Protein AF-0000000074206397 (afdb_homodimer)

Nearest PDB structures (foldseek):
  7xp0-assembly1_A-2  TM=8.704E-01  e=9.031E-11  Pseudomonas aeruginosa PAO1
  7u5q-assembly2_B  TM=8.396E-01  e=9.499E-11  Brucella melitensis ATCC 23457
  4p9f-assembly1_A  TM=8.264E-01  e=4.120E-10  Escherichia coli UMEA 3718-1
  4p9f-assembly1_B  TM=8.301E-01  e=4.671E-09  Escherichia coli UMEA 3718-1
  3c7j-assembly1_B-2  TM=5.175E-01  e=6.319E-07  Pseudomonas syringae pv. tomato str. DC3000

Organism: NCBI:txid88382

Radius of gyration: 22.73 Å; Cα contacts (8 Å, |Δi|>4): 569; chains: 2; bounding box: 50×64×48 Å

pLDDT: mean 89.95, std 9.1, range [49.16, 98.88]

Structure (mmCIF, N/CA/C/O backbone):
data_AF-0000000074206397-model_v1
#
loop_
_entity.id
_entity.type
_entity.pdbx_description
1 polymer 'DNA-binding GntR family transcriptional regulator'
#
loop_
_atom_site.group_PDB
_atom_site.id
_atom_site.type_symbol
_atom_site.label_atom_id
_atom_site.label_alt_id
_atom_site.label_comp_id
_atom_site.label_asym_id
_atom_site.label_entity_id
_atom_site.label_seq_id
_atom_site.pdbx_PDB_ins_code
_atom_site.Cartn_x
_atom_site.Cartn_y
_atom_site.Cartn_z
_atom_site.occupancy
_atom_site.B_iso_or_equiv
_atom_site.auth_seq_id
_atom_site.auth_comp_id
_atom_site.auth_asym_id
_atom_site.auth_atom_id
_atom_site.pdbx_PDB_model_num
ATOM 1 N N . MET A 1 1 ? -29.078 20.203 -0.297 1 49.16 1 MET A N 1
ATOM 2 C CA . MET A 1 1 ? -28.688 18.875 0.182 1 49.16 1 MET A CA 1
ATOM 3 C C . MET A 1 1 ? -27.297 18.5 -0.333 1 49.16 1 MET A C 1
ATOM 5 O O . MET A 1 1 ? -26.984 18.734 -1.501 1 49.16 1 MET A O 1
ATOM 9 N N . VAL A 1 2 ? -26.5 18.312 0.652 1 61.88 2 VAL A N 1
ATOM 10 C CA . VAL A 1 2 ? -25.094 18.25 0.258 1 61.88 2 VAL A CA 1
ATOM 11 C C . VAL A 1 2 ? -24.844 16.969 -0.535 1 61.88 2 VAL A C 1
ATOM 13 O O . VAL A 1 2 ? -25.516 15.953 -0.317 1 61.88 2 VAL A O 1
ATOM 16 N N . ASP A 1 3 ? -24.234 16.938 -1.593 1 74.62 3 ASP A N 1
ATOM 17 C CA . ASP A 1 3 ? -23.844 15.82 -2.445 1 74.62 3 ASP A CA 1
ATOM 18 C C . ASP A 1 3 ? -23.047 14.781 -1.658 1 74.62 3 ASP A C 1
ATOM 20 O O . ASP A 1 3 ? -22.391 15.117 -0.669 1 74.62 3 ASP A O 1
ATOM 24 N N . ASP A 1 4 ? -23.359 13.477 -1.91 1 73.44 4 ASP A N 1
ATOM 25 C CA . ASP A 1 4 ? -22.766 12.336 -1.229 1 73.44 4 ASP A CA 1
ATOM 26 C C . ASP A 1 4 ? -21.25 12.508 -1.085 1 73.44 4 ASP A C 1
ATOM 28 O O . ASP A 1 4 ? -20.688 12.234 -0.022 1 73.44 4 ASP A O 1
ATOM 32 N N . ALA A 1 5 ? -20.688 13.008 -2.074 1 75.75 5 ALA A N 1
ATOM 33 C CA . ALA A 1 5 ? -19.234 13.219 -2.061 1 75.75 5 ALA A CA 1
ATOM 34 C C . ALA A 1 5 ? -18.859 14.32 -1.075 1 75.75 5 ALA A C 1
ATOM 36 O O . ALA A 1 5 ? -17.828 14.234 -0.409 1 75.75 5 ALA A O 1
ATOM 37 N N . GLN A 1 6 ? -19.719 15.25 -0.96 1 83 6 GLN A N 1
ATOM 38 C CA . GLN A 1 6 ? -19.453 16.359 -0.057 1 83 6 GLN A CA 1
ATOM 39 C C . GLN A 1 6 ? -19.531 15.922 1.401 1 83 6 GLN A C 1
ATOM 41 O O . GLN A 1 6 ? -18.703 16.312 2.225 1 83 6 GLN A O 1
ATOM 46 N N . VAL A 1 7 ? -20.531 15.125 1.669 1 88.69 7 VAL A N 1
ATOM 47 C CA . VAL A 1 7 ? -20.688 14.633 3.033 1 88.69 7 VAL A CA 1
ATOM 48 C C . VAL A 1 7 ? -19.469 13.828 3.443 1 88.69 7 VAL A C 1
ATOM 50 O O . VAL A 1 7 ? -18.938 14 4.543 1 88.69 7 VAL A O 1
ATOM 53 N N . ARG A 1 8 ? -19.031 12.945 2.58 1 87.56 8 ARG A N 1
ATOM 54 C CA . ARG A 1 8 ? -17.828 12.141 2.836 1 87.56 8 ARG A CA 1
ATOM 55 C C . ARG A 1 8 ? -16.625 13.031 3.105 1 87.56 8 ARG A C 1
ATOM 57 O O . ARG A 1 8 ? -15.914 12.844 4.098 1 87.56 8 ARG A O 1
ATOM 64 N N . ASP A 1 9 ? -16.469 14.023 2.277 1 85.94 9 ASP A N 1
ATOM 65 C CA . ASP A 1 9 ? -15.297 14.891 2.385 1 85.94 9 ASP A CA 1
ATOM 66 C C . ASP A 1 9 ? -15.344 15.719 3.67 1 85.94 9 ASP A C 1
ATOM 68 O O . ASP A 1 9 ? -14.32 15.891 4.34 1 85.94 9 ASP A O 1
ATOM 72 N N . GLU A 1 10 ? -16.453 16.188 3.979 1 87.31 10 GLU A N 1
ATOM 73 C CA . GLU A 1 10 ? -16.609 17 5.191 1 87.31 10 GLU A CA 1
ATOM 74 C C . GLU A 1 10 ? -16.391 16.141 6.441 1 87.31 10 GLU A C 1
ATOM 76 O O . GLU A 1 10 ? -15.727 16.562 7.387 1 87.31 10 GLU A O 1
ATOM 81 N N . LEU A 1 11 ? -17.016 15.047 6.441 1 89.25 11 LEU A N 1
ATOM 82 C CA . LEU A 1 11 ? -16.844 14.141 7.574 1 89.25 11 LEU A CA 1
ATOM 83 C C . LEU A 1 11 ? -15.391 13.703 7.715 1 89.25 11 LEU A C 1
ATOM 85 O O . LEU A 1 11 ? -14.844 13.688 8.82 1 89.25 11 LEU A O 1
ATOM 89 N N . ARG A 1 12 ? -14.789 13.391 6.668 1 85.19 12 ARG A N 1
ATOM 90 C CA . ARG A 1 12 ? -13.367 13.047 6.648 1 85.19 12 ARG A CA 1
ATOM 91 C C . ARG A 1 12 ? -12.531 14.172 7.246 1 85.19 12 ARG A C 1
ATOM 93 O O . ARG A 1 12 ? -11.688 13.93 8.109 1 85.19 12 ARG A O 1
ATOM 100 N N . ALA A 1 13 ? -12.781 15.344 6.734 1 78.75 13 ALA A N 1
ATOM 101 C CA . ALA A 1 13 ? -12.039 16.5 7.219 1 78.75 13 ALA A CA 1
ATOM 102 C C . ALA A 1 13 ? -12.227 16.688 8.719 1 78.75 13 ALA A C 1
ATOM 104 O O . ALA A 1 13 ? -11.273 16.984 9.438 1 78.75 13 ALA A O 1
ATOM 105 N N . ALA A 1 14 ? -13.422 16.531 9.164 1 82 14 ALA A N 1
ATOM 106 C CA . ALA A 1 14 ? -13.719 16.656 10.586 1 82 14 ALA A CA 1
ATOM 107 C C . ALA A 1 14 ? -12.969 15.617 11.406 1 82 14 ALA A C 1
ATOM 109 O O . ALA A 1 14 ? -12.445 15.922 12.484 1 82 14 ALA A O 1
ATOM 110 N N . ILE A 1 15 ? -12.914 14.445 10.969 1 81.25 15 ILE A N 1
ATOM 111 C CA . ILE A 1 15 ? -12.219 13.359 11.648 1 81.25 15 ILE A CA 1
ATOM 112 C C . ILE A 1 15 ? -10.719 13.656 11.688 1 81.25 15 ILE A C 1
ATOM 114 O O . ILE A 1 15 ? -10.086 13.531 12.734 1 81.25 15 ILE A O 1
ATOM 118 N N . LEU A 1 16 ? -10.195 14.133 10.562 1 74.31 16 LEU A N 1
ATOM 119 C CA . LEU A 1 16 ? -8.766 14.383 10.438 1 74.31 16 LEU A CA 1
ATOM 120 C C . LEU A 1 16 ? -8.352 15.578 11.289 1 74.31 16 LEU A C 1
ATOM 122 O O . LEU A 1 16 ? -7.219 15.641 11.781 1 74.31 16 LEU A O 1
ATOM 126 N N . ARG A 1 17 ? -9.273 16.469 11.453 1 71.25 17 ARG A N 1
ATOM 127 C CA . ARG A 1 17 ? -9 17.641 12.281 1 71.25 17 ARG A CA 1
ATOM 128 C C . ARG A 1 17 ? -9.086 17.297 13.766 1 71.25 17 ARG A C 1
ATOM 130 O O . ARG A 1 17 ? -8.703 18.094 14.617 1 71.25 17 ARG A O 1
ATOM 137 N N . GLY A 1 18 ? -9.672 16.109 14.125 1 74 18 GLY A N 1
ATOM 138 C CA . GLY A 1 18 ? -9.75 15.688 15.516 1 74 18 GLY A CA 1
ATOM 139 C C . GLY A 1 18 ? -11.062 16.062 16.172 1 74 18 GLY A C 1
ATOM 140 O O . GLY A 1 18 ? -11.141 16.141 17.406 1 74 18 GLY A O 1
ATOM 141 N N . ASP A 1 19 ? -12.031 16.344 15.375 1 79.69 19 ASP A N 1
ATOM 142 C CA . ASP A 1 19 ? -13.328 16.719 15.938 1 79.69 19 ASP A CA 1
ATOM 143 C C . ASP A 1 19 ? -13.984 15.531 16.641 1 79.69 19 ASP A C 1
ATOM 145 O O . ASP A 1 19 ? -14.93 15.711 17.406 1 79.69 19 ASP A O 1
ATOM 149 N N . PHE A 1 20 ? -13.523 14.352 16.422 1 84.75 20 PHE A N 1
ATOM 150 C CA . PHE A 1 20 ? -14.031 13.133 17.047 1 84.75 20 PHE A CA 1
ATOM 151 C C . PHE A 1 20 ? -12.938 12.438 17.844 1 84.75 20 PHE A C 1
ATOM 153 O O . PHE A 1 20 ? -11.789 12.375 17.406 1 84.75 20 PHE A O 1
ATOM 160 N N . ALA A 1 21 ? -13.32 11.977 18.969 1 81.31 21 ALA A N 1
ATOM 161 C CA . ALA A 1 21 ? -12.352 11.273 19.812 1 81.31 21 ALA A CA 1
ATOM 162 C C . ALA A 1 21 ? -12.109 9.859 19.312 1 81.31 21 ALA A C 1
ATOM 164 O O . ALA A 1 21 ? -12.953 9.281 18.625 1 81.31 21 ALA A O 1
ATOM 165 N N . PRO A 1 22 ? -10.898 9.344 19.641 1 77.81 22 PRO A N 1
ATOM 166 C CA . PRO A 1 22 ? -10.688 7.934 19.312 1 77.81 22 PRO A CA 1
ATOM 167 C C . PRO A 1 22 ? -11.773 7.027 19.891 1 77.81 22 PRO A C 1
ATOM 169 O O . PRO A 1 22 ? -12.219 7.234 21.016 1 77.81 22 PRO A O 1
ATOM 172 N N . ARG A 1 23 ? -12.281 6.215 19.109 1 85.56 23 ARG A N 1
ATOM 173 C CA . ARG A 1 23 ? -13.273 5.207 19.484 1 85.56 23 ARG A CA 1
ATOM 174 C C . ARG A 1 23 ? -14.641 5.836 19.688 1 85.56 23 ARG A C 1
ATOM 176 O O . ARG A 1 23 ? -15.586 5.164 20.109 1 85.56 23 ARG A O 1
ATOM 183 N N . GLN A 1 24 ? -14.727 7.059 19.312 1 88.75 24 GLN A N 1
ATOM 184 C CA . GLN A 1 24 ? -16.016 7.719 19.453 1 88.75 24 GLN A CA 1
ATOM 185 C C . GLN A 1 24 ? -17.062 7.094 18.531 1 88.75 24 GLN A C 1
ATOM 187 O O . GLN A 1 24 ? -16.797 6.867 17.359 1 88.75 24 GLN A O 1
ATOM 192 N N . ARG A 1 25 ? -18.266 6.863 19.078 1 92.25 25 ARG A N 1
ATOM 193 C CA . ARG A 1 25 ? -19.375 6.348 18.281 1 92.25 25 ARG A CA 1
ATOM 194 C C . ARG A 1 25 ? -19.891 7.41 17.312 1 92.25 25 ARG A C 1
ATOM 196 O O . ARG A 1 25 ? -20.031 8.578 17.688 1 92.25 25 ARG A O 1
ATOM 203 N N . LEU A 1 26 ? -20.047 6.977 16.109 1 94.25 26 LEU A N 1
ATOM 204 C CA . LEU A 1 26 ? -20.641 7.836 15.086 1 94.25 26 LEU A CA 1
ATOM 205 C C . LEU A 1 26 ? -22.094 7.477 14.844 1 94.25 26 LEU A C 1
ATOM 207 O O . LEU A 1 26 ? -22.406 6.57 14.07 1 94.25 26 LEU A O 1
ATOM 211 N N . VAL A 1 27 ? -22.953 8.219 15.43 1 93.31 27 VAL A N 1
ATOM 212 C CA . VAL A 1 27 ? -24.391 7.969 15.336 1 93.31 27 VAL A CA 1
ATOM 213 C C . VAL A 1 27 ? -24.938 8.594 14.055 1 93.31 27 VAL A C 1
ATOM 215 O O . VAL A 1 27 ? -24.844 9.805 13.859 1 93.31 27 VAL A O 1
ATOM 218 N N . GLU A 1 28 ? -25.5 7.734 13.25 1 92.75 28 GLU A N 1
ATOM 219 C CA . GLU A 1 28 ? -25.969 8.172 11.938 1 92.75 28 GLU A CA 1
ATOM 220 C C . GLU A 1 28 ? -26.922 9.359 12.055 1 92.75 28 GLU A C 1
ATOM 222 O O . GLU A 1 28 ? -26.797 10.336 11.305 1 92.75 28 GLU A O 1
ATOM 227 N N . ALA A 1 29 ? -27.859 9.289 13 1 93.12 29 ALA A N 1
ATOM 228 C CA . ALA A 1 29 ? -28.844 10.352 13.188 1 93.12 29 ALA A CA 1
ATOM 229 C C . ALA A 1 29 ? -28.156 11.672 13.531 1 93.12 29 ALA A C 1
ATOM 231 O O . ALA A 1 29 ? -28.531 12.727 13.016 1 93.12 29 ALA A O 1
ATOM 232 N N . ASP A 1 30 ? -27.219 11.641 14.344 1 94 30 ASP A N 1
ATOM 233 C CA . ASP A 1 30 ? -26.484 12.836 14.742 1 94 30 ASP A CA 1
ATOM 234 C C . ASP A 1 30 ? -25.719 13.43 13.562 1 94 30 ASP A C 1
ATOM 236 O O . ASP A 1 30 ? -25.688 14.648 13.391 1 94 30 ASP A O 1
ATOM 240 N N . LEU A 1 31 ? -25.109 12.602 12.797 1 94.31 31 LEU A N 1
ATOM 241 C CA . LEU A 1 31 ? -24.328 13.039 11.648 1 94.31 31 LEU A CA 1
ATOM 242 C C . LEU A 1 31 ? -25.219 13.68 10.594 1 94.31 31 LEU A C 1
ATOM 244 O O . LEU A 1 31 ? -24.844 14.664 9.961 1 94.31 31 LEU A O 1
ATOM 248 N N . CYS A 1 32 ? -26.359 13.094 10.438 1 93.69 32 CYS A N 1
ATOM 249 C CA . CYS A 1 32 ? -27.328 13.672 9.508 1 93.69 32 CYS A CA 1
ATOM 250 C C . CYS A 1 32 ? -27.672 15.102 9.906 1 93.69 32 CYS A C 1
ATOM 252 O O . CYS A 1 32 ? -27.719 15.992 9.062 1 93.69 32 CYS A O 1
ATOM 254 N N . GLU A 1 33 ? -27.875 15.258 11.141 1 93.69 33 GLU A N 1
ATOM 255 C CA . GLU A 1 33 ? -28.219 16.578 11.664 1 93.69 33 GLU A CA 1
ATOM 256 C C . GLU A 1 33 ? -27.031 17.531 11.531 1 93.69 33 GLU A C 1
ATOM 258 O O . GLU A 1 33 ? -27.188 18.672 11.078 1 93.69 33 GLU A O 1
ATOM 263 N N . GLN A 1 34 ? -25.922 17.094 11.883 1 91.44 34 GLN A N 1
ATOM 264 C CA . GLN A 1 34 ? -24.719 17.922 11.922 1 91.44 34 GLN A CA 1
ATOM 265 C C . GLN A 1 34 ? -24.328 18.391 10.516 1 91.44 34 GLN A C 1
ATOM 267 O O . GLN A 1 34 ? -23.891 19.516 10.336 1 91.44 34 GLN A O 1
ATOM 272 N N . PHE A 1 35 ? -24.516 17.547 9.562 1 90.44 35 PHE A N 1
ATOM 273 C CA . PHE A 1 35 ? -24 17.859 8.234 1 90.44 35 PHE A CA 1
ATOM 274 C C . PHE A 1 35 ? -25.141 18.172 7.273 1 90.44 35 PHE A C 1
ATOM 276 O O . PHE A 1 35 ? -24.906 18.453 6.094 1 90.44 35 PHE A O 1
ATOM 283 N N . GLY A 1 36 ? -26.312 18.109 7.793 1 91.19 36 GLY A N 1
ATOM 284 C CA . GLY A 1 36 ? -27.469 18.359 6.941 1 91.19 36 GLY A CA 1
ATOM 285 C C . GLY A 1 36 ? -27.578 17.375 5.785 1 91.19 36 GLY A C 1
ATOM 286 O O . GLY A 1 36 ? -27.797 17.781 4.645 1 91.19 36 GLY A O 1
ATOM 287 N N . A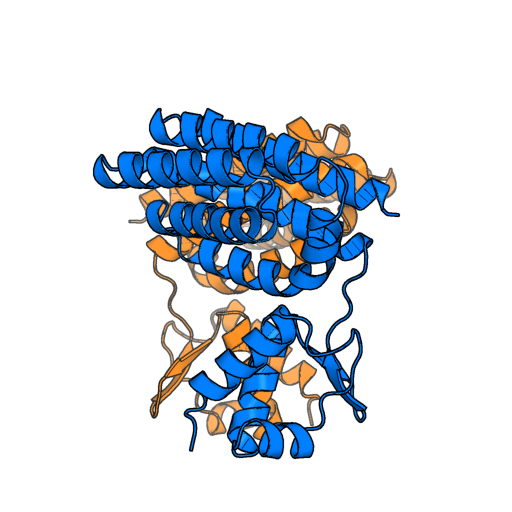LA A 1 37 ? -27.359 16.156 6.094 1 91.69 37 ALA A N 1
ATOM 288 C CA . ALA A 1 37 ? -27.281 15.133 5.055 1 91.69 37 ALA A CA 1
ATOM 289 C C . ALA A 1 37 ? -28.328 14.047 5.285 1 91.69 37 ALA A C 1
ATOM 291 O O . ALA A 1 37 ? -28.812 13.867 6.402 1 91.69 37 ALA A O 1
ATOM 292 N N . ARG A 1 38 ? -28.672 13.398 4.188 1 90.5 38 ARG A N 1
ATOM 293 C CA . ARG A 1 38 ? -29.594 12.281 4.266 1 90.5 38 ARG A CA 1
ATOM 294 C C . ARG A 1 38 ? -28.875 11.016 4.734 1 90.5 38 ARG A C 1
ATOM 296 O O . ARG A 1 38 ? -27.656 10.906 4.625 1 90.5 38 ARG A O 1
ATOM 303 N N . ARG A 1 39 ? -29.703 10.117 5.309 1 88.12 39 ARG A N 1
ATOM 304 C CA . ARG A 1 39 ? -29.172 8.898 5.906 1 88.12 39 ARG A CA 1
ATOM 305 C C . ARG A 1 39 ? -28.375 8.094 4.891 1 88.12 39 ARG A C 1
ATOM 307 O O . ARG A 1 39 ? -27.328 7.531 5.227 1 88.12 39 ARG A O 1
ATOM 314 N N . PHE A 1 40 ? -28.875 8.031 3.77 1 84.94 40 PHE A N 1
ATOM 315 C CA . PHE A 1 40 ? -28.188 7.234 2.768 1 84.94 40 PHE A CA 1
ATOM 316 C C . PHE A 1 40 ? -26.828 7.844 2.441 1 84.94 40 PHE A C 1
ATOM 318 O O . PHE A 1 40 ? -25.844 7.121 2.242 1 84.94 40 PHE A O 1
ATOM 325 N N . ALA A 1 41 ? -26.703 9.133 2.391 1 88.56 41 ALA A N 1
ATOM 326 C CA . ALA A 1 41 ? -25.438 9.82 2.143 1 88.56 41 ALA A CA 1
ATOM 327 C C . ALA A 1 41 ? -24.453 9.594 3.291 1 88.56 41 ALA A C 1
ATOM 329 O O . ALA A 1 41 ? -23.266 9.359 3.064 1 88.56 41 ALA A O 1
ATOM 330 N N . VAL A 1 42 ? -24.953 9.656 4.465 1 92.06 42 VAL A N 1
ATOM 331 C CA . VAL A 1 42 ? -24.125 9.461 5.652 1 92.06 42 VAL A CA 1
ATOM 332 C C . VAL A 1 42 ? -23.625 8.016 5.688 1 92.06 42 VAL A C 1
ATOM 334 O O . VAL A 1 42 ? -22.438 7.777 5.957 1 92.06 42 VAL A O 1
ATOM 337 N N . ARG A 1 43 ? -24.438 7.113 5.406 1 85.06 43 ARG A N 1
ATOM 338 C CA . ARG A 1 43 ? -24.047 5.707 5.395 1 85.06 43 ARG A CA 1
ATOM 339 C C . ARG A 1 43 ? -23 5.434 4.324 1 85.06 43 ARG A C 1
ATOM 341 O O . ARG A 1 43 ? -22.047 4.68 4.555 1 85.06 43 ARG A O 1
ATOM 348 N N . ALA A 1 44 ? -23.219 6.055 3.25 1 84.12 44 ALA A N 1
ATOM 349 C CA . ALA A 1 44 ? -22.219 5.914 2.182 1 84.12 44 ALA A CA 1
ATOM 350 C C . ALA A 1 44 ? -20.875 6.496 2.6 1 84.12 44 ALA A C 1
ATOM 352 O O . ALA A 1 44 ? -19.828 5.895 2.348 1 84.12 44 ALA A O 1
ATOM 353 N N . ALA A 1 45 ? -20.969 7.609 3.174 1 87.81 45 ALA A N 1
ATOM 354 C CA . ALA A 1 45 ? -19.75 8.258 3.658 1 87.81 45 ALA A CA 1
ATOM 355 C C . ALA A 1 45 ? -19.047 7.391 4.691 1 87.81 45 ALA A C 1
ATOM 357 O O . ALA A 1 45 ? -17.828 7.219 4.629 1 87.81 45 ALA A O 1
ATOM 358 N N . LEU A 1 46 ? -19.828 6.891 5.559 1 88.19 46 LEU A N 1
ATOM 359 C CA . LEU A 1 46 ? -19.25 6.055 6.605 1 88.19 46 LEU A CA 1
ATOM 360 C C . LEU A 1 46 ? -18.641 4.793 6.016 1 88.19 46 LEU A C 1
ATOM 362 O O . LEU A 1 46 ? -17.578 4.344 6.461 1 88.19 46 LEU A O 1
ATOM 366 N N . GLN A 1 47 ? -19.234 4.258 5.055 1 81.5 47 GLN A N 1
ATOM 367 C CA . GLN A 1 47 ? -18.688 3.078 4.387 1 81.5 47 GLN A CA 1
ATOM 368 C C . GLN A 1 47 ? -17.359 3.391 3.717 1 81.5 47 GLN A C 1
ATOM 370 O O . GLN A 1 47 ? -16.422 2.594 3.785 1 81.5 47 GLN A O 1
ATOM 375 N N . ASP A 1 48 ? -17.312 4.512 3.08 1 79.5 48 ASP A N 1
ATOM 376 C CA . ASP A 1 48 ? -16.078 4.938 2.445 1 79.5 48 ASP A CA 1
ATOM 377 C C . ASP A 1 48 ? -14.969 5.129 3.48 1 79.5 48 ASP A C 1
ATOM 379 O O . ASP A 1 48 ? -13.82 4.758 3.242 1 79.5 48 ASP A O 1
ATOM 383 N N . LEU A 1 49 ? -15.328 5.688 4.555 1 82.69 49 LEU A N 1
ATOM 384 C CA . LEU A 1 49 ? -14.352 5.996 5.594 1 82.69 49 LEU A CA 1
ATOM 385 C C . LEU A 1 49 ? -13.875 4.723 6.285 1 82.69 49 LEU A C 1
ATOM 387 O O . LEU A 1 49 ? -12.766 4.684 6.828 1 82.69 49 LEU A O 1
ATOM 391 N N . VAL A 1 50 ? -14.703 3.68 6.289 1 80.44 50 VAL A N 1
ATOM 392 C CA . VAL A 1 50 ? -14.266 2.361 6.746 1 80.44 50 VAL A CA 1
ATOM 393 C C . VAL A 1 50 ? -13.188 1.821 5.809 1 80.44 50 VAL A C 1
ATOM 395 O O . VAL A 1 50 ? -12.148 1.33 6.266 1 80.44 50 VAL A O 1
ATOM 398 N N . ALA A 1 51 ? -13.438 2.008 4.586 1 71.88 51 ALA A N 1
ATOM 399 C CA . ALA A 1 51 ? -12.477 1.556 3.586 1 71.88 51 ALA A CA 1
ATOM 400 C C . ALA A 1 51 ? -11.156 2.307 3.715 1 71.88 51 ALA A C 1
ATOM 402 O O . ALA A 1 51 ? -10.086 1.749 3.447 1 71.88 51 ALA A O 1
ATOM 403 N N . GLU A 1 52 ? -11.258 3.52 4.16 1 72.75 52 GLU A N 1
ATOM 404 C CA . GLU A 1 52 ? -10.07 4.348 4.324 1 72.75 52 GLU A CA 1
ATOM 405 C C . GLU A 1 52 ? -9.383 4.078 5.66 1 72.75 52 GLU A C 1
ATOM 407 O O . GLU A 1 52 ? -8.305 4.609 5.934 1 72.75 52 GLU A O 1
ATOM 412 N N . GLY A 1 53 ? -10.07 3.299 6.539 1 77.25 53 GLY A N 1
ATOM 413 C CA . GLY A 1 53 ? -9.492 2.941 7.824 1 77.25 53 GLY A CA 1
ATOM 414 C C . GLY A 1 53 ? -9.703 3.996 8.891 1 77.25 53 GLY A C 1
ATOM 415 O O . GLY A 1 53 ? -9.094 3.939 9.961 1 77.25 53 GLY A O 1
ATOM 416 N N . LEU A 1 5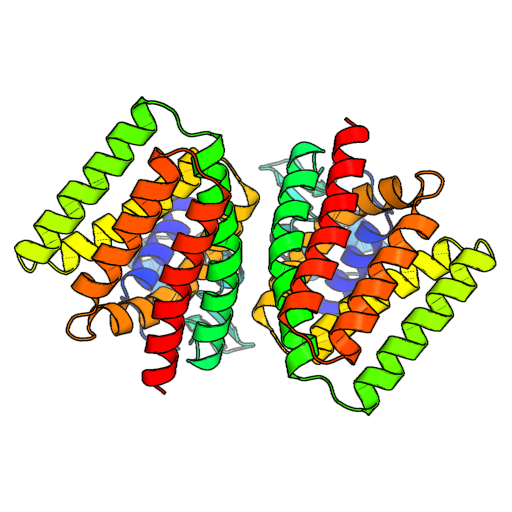4 ? -10.492 4.988 8.633 1 82 54 LEU A N 1
ATOM 417 C CA . LEU A 1 54 ? -10.734 6.059 9.594 1 82 54 LEU A CA 1
ATOM 418 C C . LEU A 1 54 ? -11.836 5.668 10.57 1 82 54 LEU A C 1
ATOM 420 O O . LEU A 1 54 ? -11.852 6.133 11.711 1 82 54 LEU A O 1
ATOM 424 N N . VAL A 1 55 ? -12.781 4.848 10.016 1 87.19 55 VAL A N 1
ATOM 425 C CA . VAL A 1 55 ? -13.953 4.41 10.773 1 87.19 55 VAL A CA 1
ATOM 426 C C . VAL A 1 55 ? -13.992 2.885 10.836 1 87.19 55 VAL A C 1
ATOM 428 O O . VAL A 1 55 ? -13.5 2.209 9.922 1 87.19 55 VAL A O 1
ATOM 431 N N . GLU A 1 56 ? -14.344 2.322 11.883 1 88.69 56 GLU A N 1
ATOM 432 C CA . GLU A 1 56 ? -14.586 0.887 11.992 1 88.69 56 GLU A CA 1
ATOM 433 C C . GLU A 1 56 ? -16.047 0.595 12.352 1 88.69 56 GLU A C 1
ATOM 435 O O . GLU A 1 56 ? -16.672 1.37 13.062 1 88.69 56 GLU A O 1
ATOM 440 N N . ARG A 1 57 ? -16.562 -0.446 11.688 1 86.06 57 ARG A N 1
ATOM 441 C CA . ARG A 1 57 ? -17.922 -0.871 11.984 1 86.06 57 ARG A CA 1
ATOM 442 C C . ARG A 1 57 ? -17.938 -2.076 12.922 1 86.06 57 ARG A C 1
ATOM 444 O O . ARG A 1 57 ? -17.156 -3.018 12.734 1 86.06 57 ARG A O 1
ATOM 451 N N . GLN A 1 58 ? -18.625 -1.946 13.961 1 81.19 58 GLN A N 1
ATOM 452 C CA . GLN A 1 58 ? -18.812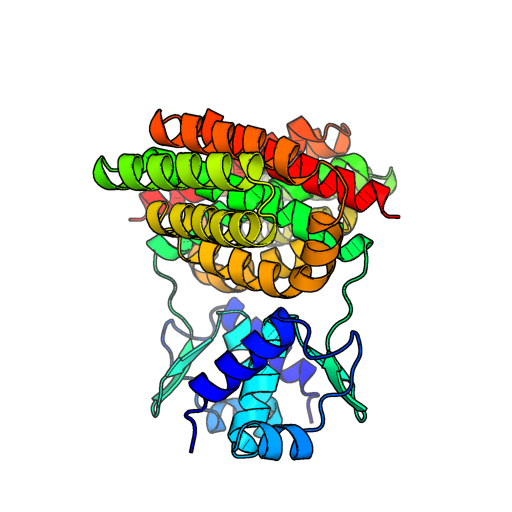 -3.068 14.875 1 81.19 58 GLN A CA 1
ATOM 453 C C . GLN A 1 58 ? -20.25 -3.604 14.797 1 81.19 58 GLN A C 1
ATOM 455 O O . GLN A 1 58 ? -21.203 -2.828 14.727 1 81.19 58 GLN A O 1
ATOM 460 N N . GLN A 1 59 ? -20.266 -4.914 14.727 1 78.38 59 GLN A N 1
ATOM 461 C CA . GLN A 1 59 ? -21.578 -5.559 14.672 1 78.38 59 GLN A CA 1
ATOM 462 C C . GLN A 1 59 ? -22.469 -5.117 15.836 1 78.38 59 GLN A C 1
ATOM 464 O O . GLN A 1 59 ? -22.031 -5.145 16.984 1 78.38 59 GLN A O 1
ATOM 469 N N . ASN A 1 60 ? -23.609 -4.582 15.508 1 76.94 60 ASN A N 1
ATOM 470 C CA . ASN A 1 60 ? -24.656 -4.18 16.438 1 76.94 60 ASN A CA 1
ATOM 471 C C . ASN A 1 60 ? -24.266 -2.945 17.234 1 76.94 60 ASN A C 1
ATOM 473 O O . ASN A 1 60 ? -24.906 -2.605 18.234 1 76.94 60 ASN A O 1
ATOM 477 N N . ARG A 1 61 ? -23.078 -2.393 17.078 1 82.38 61 ARG A N 1
ATOM 478 C CA . ARG A 1 61 ? -22.656 -1.209 17.812 1 82.38 61 ARG A CA 1
ATOM 479 C C . ARG A 1 61 ? -22.484 -0.012 16.875 1 82.38 61 ARG A C 1
ATOM 481 O O . ARG A 1 61 ? -22.234 1.106 17.344 1 82.38 61 ARG A O 1
ATOM 488 N N . GLY A 1 62 ? -22.656 -0.303 15.586 1 86.81 62 GLY A N 1
ATOM 489 C CA . GLY A 1 62 ? -22.594 0.803 14.648 1 86.81 62 GLY A CA 1
ATOM 490 C C . GLY A 1 62 ? -21.172 1.185 14.273 1 86.81 62 GLY A C 1
ATOM 491 O O . GLY A 1 62 ? -20.25 0.356 14.344 1 86.81 62 GLY A O 1
ATOM 492 N N . ALA A 1 63 ? -21.016 2.453 13.773 1 92.25 63 ALA A N 1
ATOM 493 C CA . ALA A 1 63 ? -19.734 2.973 13.305 1 92.25 63 ALA A CA 1
ATOM 494 C C . ALA A 1 63 ? -19.031 3.781 14.391 1 92.25 63 ALA A C 1
ATOM 496 O O . ALA A 1 63 ? -19.688 4.504 15.148 1 92.25 63 ALA A O 1
ATOM 497 N N . ARG A 1 64 ? -17.656 3.664 14.508 1 92.19 64 ARG A N 1
ATOM 498 C CA . ARG A 1 64 ? -16.875 4.488 15.414 1 92.19 64 ARG A CA 1
ATOM 499 C C . ARG A 1 64 ? -15.547 4.883 14.789 1 92.19 64 ARG A C 1
ATOM 501 O O . ARG A 1 64 ? -15.117 4.285 13.797 1 92.19 64 ARG A O 1
ATOM 508 N N . ILE A 1 65 ? -14.961 5.832 15.422 1 87.69 65 ILE A N 1
ATOM 509 C CA . ILE A 1 65 ? -13.633 6.246 14.977 1 87.69 65 ILE A CA 1
ATOM 510 C C . ILE A 1 65 ? -12.617 5.145 15.273 1 87.69 65 ILE A C 1
ATOM 512 O O . ILE A 1 65 ? -12.594 4.598 16.375 1 87.69 65 ILE A O 1
ATOM 516 N N . ARG A 1 66 ? -11.844 4.832 14.281 1 84.75 66 ARG A N 1
ATOM 517 C CA . ARG A 1 66 ? -10.82 3.807 14.461 1 84.75 66 ARG A CA 1
ATOM 518 C C . ARG A 1 66 ? -9.672 4.324 15.328 1 84.75 66 ARG A C 1
ATOM 520 O O . ARG A 1 66 ? -9.234 5.465 15.164 1 84.75 66 ARG A O 1
ATOM 527 N N . GLU A 1 67 ? -9.305 3.529 16.344 1 83.38 67 GLU A N 1
ATOM 528 C CA . GLU A 1 67 ? -8.109 3.822 17.125 1 83.38 67 GLU A CA 1
ATOM 529 C C . GLU A 1 67 ? -6.887 3.102 16.578 1 83.38 67 GLU A C 1
ATOM 531 O O . GLU A 1 67 ? -6.887 1.875 16.438 1 83.38 67 GLU A O 1
ATOM 536 N N . ILE A 1 68 ? -5.941 3.871 16.234 1 84.31 68 ILE A N 1
ATOM 537 C CA . ILE A 1 68 ? -4.703 3.297 15.719 1 84.31 68 ILE A CA 1
ATOM 538 C C . ILE A 1 68 ? -3.686 3.168 16.844 1 84.31 68 ILE A C 1
ATOM 540 O O . ILE A 1 68 ? -3.32 4.16 17.484 1 84.31 68 ILE A O 1
ATOM 544 N N . SER A 1 69 ? -3.33 1.981 17.125 1 86.75 69 SER A N 1
ATOM 545 C CA . SER A 1 69 ? -2.316 1.742 18.141 1 86.75 69 SER A CA 1
ATOM 546 C C . SER A 1 69 ? -0.945 2.23 17.688 1 86.75 69 SER A C 1
ATOM 548 O O . SER A 1 69 ? -0.741 2.51 16.5 1 86.75 69 SER A O 1
ATOM 550 N N . LEU A 1 70 ? -0.041 2.381 18.656 1 88.06 70 LEU A N 1
ATOM 551 C CA . LEU A 1 70 ? 1.33 2.766 18.344 1 88.06 70 LEU A CA 1
ATOM 552 C C . LEU A 1 70 ? 1.981 1.744 17.422 1 88.06 70 LEU A C 1
ATOM 554 O O . LEU A 1 70 ? 2.703 2.113 16.484 1 88.06 70 LEU A O 1
ATOM 558 N N . ALA A 1 71 ? 1.697 0.492 17.688 1 91.94 71 ALA A N 1
ATOM 559 C CA . ALA A 1 71 ? 2.244 -0.567 16.844 1 91.94 71 ALA A CA 1
ATOM 560 C C . ALA A 1 71 ? 1.737 -0.44 15.406 1 91.94 71 ALA A C 1
ATOM 562 O O . ALA A 1 71 ? 2.502 -0.612 14.453 1 91.94 71 ALA A O 1
ATOM 563 N N . GLU A 1 72 ? 0.515 -0.185 15.273 1 91.06 72 GLU A N 1
ATOM 564 C CA . GLU A 1 72 ? -0.055 -0.003 13.938 1 91.06 72 GLU A CA 1
ATOM 565 C C . GLU A 1 72 ? 0.492 1.256 13.273 1 91.06 72 GLU A C 1
ATOM 567 O O . GLU A 1 72 ? 0.727 1.271 12.062 1 91.06 72 GLU A O 1
ATOM 572 N N . ALA A 1 73 ? 0.669 2.318 14.062 1 91.38 73 ALA A N 1
ATOM 573 C CA . ALA A 1 73 ? 1.244 3.555 13.539 1 91.38 73 ALA A CA 1
ATOM 574 C C . ALA A 1 73 ? 2.643 3.312 12.977 1 91.38 73 ALA A C 1
ATOM 576 O O . ALA A 1 73 ? 3.01 3.875 11.938 1 91.38 73 ALA A O 1
ATOM 577 N N . ILE A 1 74 ? 3.365 2.516 13.656 1 94.25 74 ILE A N 1
ATOM 578 C CA . ILE A 1 74 ? 4.715 2.178 13.211 1 94.25 74 ILE A CA 1
ATOM 579 C C . ILE A 1 74 ? 4.641 1.383 11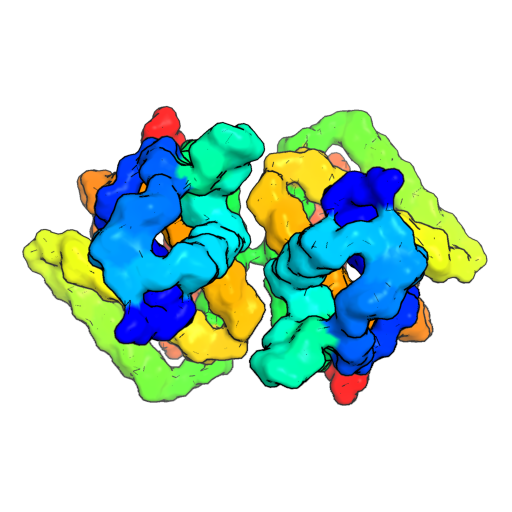.906 1 94.25 74 ILE A C 1
ATOM 581 O O . ILE A 1 74 ? 5.355 1.688 10.945 1 94.25 74 ILE A O 1
ATOM 585 N N . GLU A 1 75 ? 3.795 0.431 11.836 1 95 75 GLU A N 1
ATOM 586 C CA . GLU A 1 75 ? 3.629 -0.345 10.609 1 95 75 GLU A CA 1
ATOM 587 C C . GLU A 1 75 ? 3.238 0.551 9.438 1 95 75 GLU A C 1
ATOM 589 O O . GLU A 1 75 ? 3.773 0.411 8.336 1 95 75 GLU A O 1
ATOM 594 N N . ILE A 1 76 ? 2.279 1.387 9.688 1 93.94 76 ILE A N 1
ATOM 595 C CA . ILE A 1 76 ? 1.817 2.309 8.656 1 93.94 76 ILE A CA 1
ATOM 596 C C . ILE A 1 76 ? 2.986 3.156 8.164 1 93.94 76 ILE A C 1
ATOM 598 O O . ILE A 1 76 ? 3.162 3.336 6.953 1 93.94 76 ILE A O 1
ATOM 602 N N . SER A 1 77 ? 3.793 3.65 9.07 1 95.56 77 SER A N 1
ATOM 603 C CA . SER A 1 77 ? 4.93 4.492 8.711 1 95.56 77 SER A CA 1
ATOM 604 C C . SER A 1 77 ? 5.984 3.701 7.945 1 95.56 77 SER A C 1
ATOM 606 O O . SER A 1 77 ? 6.652 4.242 7.062 1 95.56 77 SER A O 1
ATOM 608 N N . GLU A 1 78 ? 6.109 2.441 8.297 1 97.31 78 GLU A N 1
ATOM 609 C CA . GLU A 1 78 ? 7.039 1.591 7.559 1 97.31 78 GLU A CA 1
ATOM 610 C C . GLU A 1 78 ? 6.602 1.419 6.105 1 97.31 78 GLU A C 1
ATOM 612 O O . GLU A 1 78 ? 7.434 1.396 5.199 1 97.31 78 GLU A O 1
ATOM 617 N N . ILE A 1 79 ? 5.34 1.271 5.867 1 97.12 79 ILE A N 1
ATOM 618 C CA . ILE A 1 79 ? 4.828 1.204 4.504 1 97.12 79 ILE A CA 1
ATOM 619 C C . ILE A 1 79 ? 5.059 2.539 3.801 1 97.12 79 ILE A C 1
ATOM 621 O O . ILE A 1 79 ? 5.508 2.574 2.652 1 97.12 79 ILE A O 1
ATOM 625 N N . ARG A 1 80 ? 4.727 3.627 4.461 1 96.5 80 ARG A N 1
ATOM 626 C CA . ARG A 1 80 ? 4.969 4.949 3.896 1 96.5 80 ARG A CA 1
ATOM 627 C C . ARG A 1 80 ? 6.426 5.109 3.475 1 96.5 80 ARG A C 1
ATOM 629 O O . ARG A 1 80 ? 6.711 5.664 2.41 1 96.5 80 ARG A O 1
ATOM 636 N N . ARG A 1 81 ? 7.301 4.633 4.332 1 97.94 81 ARG A N 1
ATOM 637 C CA . ARG A 1 81 ? 8.734 4.766 4.074 1 97.94 81 ARG A CA 1
ATOM 638 C C . ARG A 1 81 ? 9.094 4.219 2.699 1 97.94 81 ARG A C 1
ATOM 640 O O . ARG A 1 81 ? 9.797 4.879 1.929 1 97.94 81 ARG A O 1
ATOM 647 N N . VAL A 1 82 ? 8.586 3.096 2.391 1 98.38 82 VAL A N 1
ATOM 648 C CA . VAL A 1 82 ? 9.008 2.467 1.145 1 98.38 82 VAL A CA 1
ATOM 649 C C . VAL A 1 82 ? 8.203 3.031 -0.02 1 98.38 82 VAL A C 1
ATOM 651 O O . VAL A 1 82 ? 8.734 3.24 -1.111 1 98.38 82 VAL A O 1
ATOM 654 N N . VAL A 1 83 ? 6.961 3.311 0.134 1 98.19 83 VAL A N 1
ATOM 655 C CA . VAL A 1 83 ? 6.109 3.807 -0.943 1 98.19 83 VAL A CA 1
ATOM 656 C C . VAL A 1 83 ? 6.469 5.258 -1.259 1 98.19 83 VAL A C 1
ATOM 658 O O . VAL A 1 83 ? 6.559 5.641 -2.428 1 98.19 83 VAL A O 1
ATOM 661 N N . GLU A 1 84 ? 6.637 6.082 -0.245 1 98 84 GLU A N 1
ATOM 662 C CA . GLU A 1 84 ? 6.992 7.48 -0.483 1 98 84 GLU A CA 1
ATOM 663 C C . GLU A 1 84 ? 8.422 7.602 -1.013 1 98 84 GLU A C 1
ATOM 665 O O . GLU A 1 84 ? 8.75 8.562 -1.711 1 98 84 GLU A O 1
ATOM 670 N N . GLY A 1 85 ? 9.281 6.652 -0.571 1 98.69 85 GLY A N 1
ATOM 671 C CA . GLY A 1 85 ? 10.57 6.582 -1.247 1 98.69 85 GLY A CA 1
ATOM 672 C C . GLY A 1 85 ? 10.445 6.402 -2.748 1 98.69 85 GLY A C 1
ATOM 673 O O . GLY A 1 85 ? 11.102 7.102 -3.52 1 98.69 85 GLY A O 1
ATOM 674 N N . LEU A 1 86 ? 9.617 5.465 -3.143 1 98.5 86 LEU A N 1
ATOM 675 C CA . LEU A 1 86 ? 9.328 5.234 -4.555 1 98.5 86 LEU A CA 1
ATOM 676 C C . LEU A 1 86 ? 8.797 6.504 -5.215 1 98.5 86 LEU A C 1
ATOM 678 O O . LEU A 1 86 ? 9.195 6.84 -6.332 1 98.5 86 LEU A O 1
ATOM 682 N N . VAL A 1 87 ? 7.918 7.199 -4.566 1 98.44 87 VAL A N 1
ATOM 683 C CA . VAL A 1 87 ? 7.312 8.422 -5.074 1 98.44 87 VAL A CA 1
ATOM 684 C C . VAL A 1 87 ? 8.391 9.484 -5.293 1 98.44 87 VAL A C 1
ATOM 686 O O . VAL A 1 87 ? 8.422 10.141 -6.336 1 98.44 87 VAL A O 1
ATOM 689 N N . ALA A 1 88 ? 9.258 9.641 -4.324 1 98.81 88 ALA A N 1
ATOM 690 C CA . ALA A 1 88 ? 10.328 10.633 -4.434 1 98.81 88 ALA A CA 1
ATOM 691 C C . ALA A 1 88 ? 11.25 10.312 -5.605 1 98.81 88 ALA A C 1
ATOM 693 O O . ALA A 1 88 ? 11.641 11.211 -6.359 1 98.81 88 ALA A O 1
ATOM 694 N N . ALA A 1 89 ? 11.625 9.062 -5.73 1 98.75 89 ALA A N 1
ATOM 695 C CA . ALA A 1 89 ? 12.461 8.641 -6.852 1 98.75 89 ALA A CA 1
ATOM 696 C C . ALA A 1 89 ? 11.789 8.953 -8.188 1 98.75 89 ALA A C 1
ATOM 698 O O . ALA A 1 89 ? 12.422 9.477 -9.102 1 98.75 89 ALA A O 1
ATOM 699 N N . ARG A 1 90 ? 10.539 8.578 -8.266 1 98.38 90 ARG A N 1
ATOM 700 C CA . ARG A 1 90 ? 9.789 8.82 -9.492 1 98.38 90 ARG A CA 1
ATOM 701 C C . ARG A 1 90 ? 9.664 10.312 -9.781 1 98.38 90 ARG A C 1
ATOM 703 O O . ARG A 1 90 ? 9.727 10.727 -10.938 1 98.38 90 ARG A O 1
ATOM 710 N N . ALA A 1 91 ? 9.422 11.094 -8.781 1 98.69 91 ALA A N 1
ATOM 711 C CA . ALA A 1 91 ? 9.359 12.547 -8.945 1 98.69 91 ALA A CA 1
ATOM 712 C C . ALA A 1 91 ? 10.672 13.086 -9.516 1 98.69 91 ALA A C 1
ATOM 714 O O . ALA A 1 91 ? 10.656 13.961 -10.383 1 98.69 91 ALA A O 1
ATOM 715 N N . ALA A 1 92 ? 11.781 12.586 -9.023 1 98.81 92 ALA A N 1
ATOM 716 C CA . ALA A 1 92 ? 13.086 13 -9.531 1 98.81 92 ALA A CA 1
ATOM 717 C C . ALA A 1 92 ? 13.227 12.672 -11.016 1 98.81 92 ALA A C 1
ATOM 719 O O . ALA A 1 92 ? 13.867 13.422 -11.758 1 98.81 92 ALA A O 1
ATOM 720 N N . GLU A 1 93 ? 12.664 11.586 -11.43 1 98.19 93 GLU A N 1
ATOM 721 C CA . GLU A 1 93 ? 12.742 11.141 -12.82 1 98.19 93 GLU A CA 1
ATOM 722 C C . GLU A 1 93 ? 11.906 12.031 -13.734 1 98.19 93 GLU A C 1
ATOM 724 O O . GLU A 1 93 ? 12.25 12.234 -14.898 1 98.19 93 GLU A O 1
ATOM 729 N N . ARG A 1 94 ? 10.875 12.602 -13.219 1 98.06 94 ARG A N 1
ATOM 730 C CA . ARG A 1 94 ? 9.875 13.25 -14.062 1 98.06 94 ARG A CA 1
ATOM 731 C C . ARG A 1 94 ? 9.922 14.766 -13.898 1 98.06 94 ARG A C 1
ATOM 733 O O . ARG A 1 94 ? 9.195 15.492 -14.578 1 98.06 94 ARG A O 1
ATOM 740 N N . LEU A 1 95 ? 10.734 15.18 -13.07 1 98.19 95 LEU A N 1
ATOM 741 C CA . LEU A 1 95 ? 10.805 16.562 -12.633 1 98.19 95 LEU A CA 1
ATOM 742 C C . LEU A 1 95 ? 10.945 17.5 -13.828 1 98.19 95 LEU A C 1
ATOM 744 O O . LEU A 1 95 ? 11.75 17.25 -14.727 1 98.19 95 LEU A O 1
ATOM 748 N N . THR A 1 96 ? 10.109 18.547 -13.906 1 98.31 96 THR A N 1
ATOM 749 C CA . THR A 1 96 ? 10.273 19.641 -14.859 1 98.31 96 THR A CA 1
ATOM 750 C C . THR A 1 96 ? 10.914 20.844 -14.18 1 98.31 96 THR A C 1
ATOM 752 O O . THR A 1 96 ? 11.039 20.875 -12.953 1 98.31 96 THR A O 1
ATOM 755 N N . ALA A 1 97 ? 11.242 21.797 -15 1 98 97 ALA A N 1
ATOM 756 C CA . ALA A 1 97 ? 11.82 23.016 -14.461 1 98 97 ALA A CA 1
ATOM 757 C C . ALA A 1 97 ? 10.812 23.766 -13.586 1 98 97 ALA A C 1
ATOM 759 O O . ALA A 1 97 ? 11.172 24.344 -12.562 1 98 97 ALA A O 1
ATOM 760 N N . ALA A 1 98 ? 9.594 23.75 -14.008 1 98.44 98 ALA A N 1
ATOM 761 C CA . ALA A 1 98 ? 8.539 24.391 -13.227 1 98.44 98 ALA A CA 1
ATOM 762 C C . ALA A 1 98 ? 8.344 23.688 -11.891 1 98.44 98 ALA A C 1
ATOM 764 O O . ALA A 1 98 ? 8.133 24.328 -10.859 1 98.44 98 ALA A O 1
ATOM 765 N N . ASP A 1 99 ? 8.414 22.391 -11.945 1 98.44 99 ASP A N 1
ATOM 766 C CA . ASP A 1 99 ? 8.305 21.609 -10.719 1 98.44 99 ASP A CA 1
ATOM 767 C C . ASP A 1 99 ? 9.453 21.922 -9.758 1 98.44 99 ASP A C 1
ATOM 769 O O . ASP A 1 99 ? 9.25 22.031 -8.547 1 98.44 99 ASP A O 1
ATOM 773 N N . ALA A 1 100 ? 10.664 22 -10.336 1 98.5 100 ALA A N 1
ATOM 774 C CA . ALA A 1 100 ? 11.844 22.281 -9.523 1 98.5 100 ALA A CA 1
ATOM 775 C C . ALA A 1 100 ? 11.688 23.609 -8.781 1 98.5 100 ALA A C 1
ATOM 777 O O . ALA A 1 100 ? 12.031 23.719 -7.605 1 98.5 100 ALA A O 1
ATOM 778 N N . LYS A 1 101 ? 11.195 24.578 -9.469 1 98.44 101 LYS A N 1
ATOM 779 C CA . LYS A 1 101 ? 10.969 25.875 -8.867 1 98.44 101 LYS A CA 1
ATOM 780 C C . LYS A 1 101 ? 9.914 25.797 -7.762 1 98.44 101 LYS A C 1
ATOM 782 O O . LYS A 1 101 ? 10.07 26.406 -6.703 1 98.44 101 LYS A O 1
ATOM 787 N N . ARG A 1 102 ? 8.875 25.078 -8.047 1 98.5 102 ARG A N 1
ATOM 788 C CA . ARG A 1 102 ? 7.801 24.891 -7.074 1 98.5 102 ARG A CA 1
ATOM 789 C C . ARG A 1 102 ? 8.32 24.219 -5.805 1 98.5 102 ARG A C 1
ATOM 791 O O . ARG A 1 102 ? 8.047 24.688 -4.695 1 98.5 102 ARG A O 1
ATOM 798 N N . LEU A 1 103 ? 9.086 23.188 -5.953 1 98.69 103 LEU A N 1
ATOM 799 C CA . LEU A 1 103 ? 9.625 22.453 -4.812 1 98.69 103 LEU A CA 1
ATOM 800 C C . LEU A 1 103 ? 10.586 23.328 -4.012 1 98.69 103 LEU A C 1
ATOM 802 O O . LEU A 1 103 ? 10.539 23.344 -2.779 1 98.69 103 LEU A O 1
ATOM 806 N N . SER A 1 104 ? 11.43 24.016 -4.719 1 98.38 104 SER A N 1
ATOM 807 C CA . SER A 1 104 ? 12.367 24.906 -4.051 1 98.38 104 SER A CA 1
ATOM 808 C C . SER A 1 104 ? 11.633 26 -3.279 1 98.38 104 SER A C 1
ATOM 810 O O . SER A 1 104 ? 12.055 26.391 -2.191 1 98.38 104 SER A O 1
ATOM 812 N N . GLY A 1 105 ? 10.586 26.469 -3.879 1 98.62 105 GLY A N 1
ATOM 813 C CA . GLY A 1 105 ? 9.75 27.453 -3.205 1 98.62 105 GLY A CA 1
ATOM 814 C C . GLY A 1 105 ? 9.125 26.922 -1.926 1 98.62 105 GLY A C 1
ATOM 815 O O . GLY A 1 105 ? 9.094 27.625 -0.913 1 98.62 105 GLY A O 1
ATOM 816 N N . ILE A 1 106 ? 8.625 25.719 -1.929 1 98.56 106 ILE A N 1
ATOM 817 C CA . ILE A 1 106 ? 8.078 25.078 -0.735 1 98.56 106 ILE A CA 1
ATOM 818 C C . ILE A 1 106 ? 9.156 24.969 0.335 1 98.56 106 ILE A C 1
ATOM 820 O O . ILE A 1 106 ? 8.922 25.297 1.502 1 98.56 106 ILE A O 1
ATOM 824 N N . GLY A 1 107 ? 10.391 24.531 -0.083 1 98.38 107 GLY A N 1
ATOM 825 C CA . GLY A 1 107 ? 11.508 24.422 0.845 1 98.38 107 GLY A CA 1
ATOM 826 C C . GLY A 1 107 ? 11.844 25.734 1.537 1 98.38 107 GLY A C 1
ATOM 827 O O . GLY A 1 107 ? 12.07 25.75 2.748 1 98.38 107 GLY A O 1
ATOM 828 N N . ARG A 1 108 ? 11.875 26.781 0.758 1 98.5 108 ARG A N 1
ATOM 829 C CA . ARG A 1 108 ? 12.164 28.094 1.315 1 98.5 108 ARG A CA 1
ATOM 830 C C . ARG A 1 108 ? 11.102 28.5 2.328 1 98.5 108 ARG A C 1
ATOM 832 O O . ARG A 1 108 ? 11.422 29.031 3.4 1 98.5 108 ARG A O 1
ATOM 839 N N . ARG A 1 109 ? 9.867 28.312 2.006 1 98.5 109 ARG A N 1
ATOM 840 C CA . ARG A 1 109 ? 8.773 28.656 2.904 1 98.5 109 ARG A CA 1
ATOM 841 C C . ARG A 1 109 ? 8.805 27.797 4.168 1 98.5 109 ARG A C 1
ATOM 843 O O . ARG A 1 109 ? 8.469 28.266 5.254 1 98.5 109 ARG A O 1
ATOM 850 N N . MET A 1 110 ? 9.211 26.547 4.047 1 97.69 110 MET A N 1
ATOM 851 C CA . MET A 1 110 ? 9.352 25.672 5.207 1 97.69 110 MET A CA 1
ATOM 852 C C . MET A 1 110 ? 10.422 26.188 6.16 1 97.69 110 MET A C 1
ATOM 854 O O . MET A 1 110 ? 10.211 26.234 7.371 1 97.69 110 MET A O 1
ATOM 858 N N . ARG A 1 111 ? 11.531 26.547 5.602 1 98.12 111 ARG A N 1
ATOM 859 C CA . ARG A 1 111 ? 12.609 27.094 6.418 1 98.12 111 ARG A CA 1
ATOM 860 C C . ARG A 1 111 ? 12.148 28.359 7.137 1 98.12 111 ARG A C 1
ATOM 862 O O . ARG A 1 111 ? 12.438 28.547 8.32 1 98.12 111 ARG A O 1
ATOM 869 N N . GLN A 1 112 ? 11.484 29.219 6.422 1 98.19 112 GLN A N 1
ATOM 870 C CA . GLN A 1 112 ? 10.961 30.438 7.012 1 98.19 112 GLN A CA 1
ATOM 871 C C . GLN A 1 112 ? 10.023 30.141 8.172 1 98.19 112 GLN A C 1
ATOM 873 O O . GLN A 1 112 ? 10.047 30.828 9.195 1 98.19 112 GLN A O 1
ATOM 878 N N . ALA A 1 113 ? 9.125 29.141 7.949 1 96.06 113 ALA A N 1
ATOM 879 C CA . ALA A 1 113 ? 8.172 28.766 8.992 1 96.06 113 ALA A CA 1
ATOM 880 C C . ALA A 1 113 ? 8.891 28.266 10.242 1 96.06 113 ALA A C 1
ATOM 882 O O . ALA A 1 113 ? 8.5 28.609 11.359 1 96.06 113 ALA A O 1
ATOM 883 N N . VAL A 1 114 ? 9.93 27.469 10.086 1 95.31 114 VAL A N 1
ATOM 884 C CA . VAL A 1 114 ? 10.688 26.953 11.211 1 95.31 114 VAL A CA 1
ATOM 885 C C . VAL A 1 114 ? 11.406 28.094 11.922 1 95.31 114 VAL A C 1
ATOM 887 O O . VAL A 1 114 ? 11.383 28.188 13.148 1 95.31 114 VAL A O 1
ATOM 890 N N . ASP A 1 115 ? 12.07 28.969 11.133 1 96.31 115 ASP A N 1
ATOM 891 C CA . ASP A 1 115 ? 12.789 30.109 11.68 1 96.31 115 ASP A CA 1
ATOM 892 C C . ASP A 1 115 ? 11.844 31.031 12.453 1 96.31 115 ASP A C 1
ATOM 894 O O . ASP A 1 115 ? 12.242 31.656 13.445 1 96.31 115 ASP A O 1
ATOM 898 N N . GLY A 1 116 ? 10.68 31.109 11.992 1 95.56 116 GLY A N 1
ATOM 899 C CA . GLY A 1 116 ? 9.688 31.984 12.609 1 95.56 116 GLY A CA 1
ATOM 900 C C . GLY A 1 116 ? 8.914 31.297 13.727 1 95.56 116 GLY A C 1
ATOM 901 O O . GLY A 1 116 ? 8.086 31.938 14.391 1 95.56 116 GLY A O 1
ATOM 902 N N . GLY A 1 117 ? 9.133 30.047 13.977 1 91 117 GLY A N 1
ATOM 903 C CA . GLY A 1 117 ? 8.445 29.281 15.008 1 91 117 GLY A CA 1
ATOM 904 C C . GLY A 1 117 ? 6.988 29.016 14.68 1 91 117 GLY A C 1
ATOM 905 O O . GLY A 1 117 ? 6.145 28.938 15.57 1 91 117 GLY A O 1
ATOM 906 N N . GLU A 1 118 ? 6.684 28.969 13.438 1 92.06 118 GLU A N 1
ATOM 907 C CA . GLU A 1 118 ? 5.312 28.75 12.977 1 92.06 118 GLU A CA 1
ATOM 908 C C . GLU A 1 118 ? 5.047 27.281 12.695 1 92.06 118 GLU A C 1
ATOM 910 O O . GLU A 1 118 ? 4.941 26.875 11.531 1 92.06 118 GLU A O 1
ATOM 915 N N . ALA A 1 119 ? 4.773 26.594 13.742 1 86.44 119 ALA A N 1
ATOM 916 C CA . ALA A 1 119 ? 4.645 25.141 13.68 1 86.44 119 ALA A CA 1
ATOM 917 C C . ALA A 1 119 ? 3.467 24.734 12.797 1 86.44 119 ALA A C 1
ATOM 919 O O . ALA A 1 119 ? 3.555 23.766 12.047 1 86.44 119 ALA A O 1
ATOM 920 N N . ALA A 1 120 ? 2.412 25.391 12.852 1 84.19 120 ALA A N 1
ATOM 921 C CA . ALA A 1 120 ? 1.229 25.062 12.07 1 84.19 120 ALA A CA 1
ATOM 922 C C . ALA A 1 120 ? 1.484 25.281 10.578 1 84.19 120 ALA A C 1
ATOM 924 O O . ALA A 1 120 ? 1.076 24.469 9.75 1 84.19 120 ALA A O 1
ATOM 925 N N . VAL A 1 121 ? 2.154 26.391 10.312 1 90 121 VAL A N 1
ATOM 926 C CA . VAL A 1 121 ? 2.496 26.703 8.922 1 90 121 VAL A CA 1
ATOM 927 C C . VAL A 1 121 ? 3.432 25.625 8.383 1 90 121 VAL A C 1
ATOM 929 O O . VAL A 1 121 ? 3.275 25.172 7.246 1 90 121 VAL A O 1
ATOM 932 N N . TYR A 1 122 ? 4.398 25.203 9.219 1 92.94 122 TYR A N 1
ATOM 933 C CA . TYR A 1 122 ? 5.316 24.141 8.805 1 92.94 122 TYR A CA 1
ATOM 934 C C . TYR A 1 122 ? 4.562 22.859 8.492 1 92.94 122 TYR A C 1
ATOM 936 O O . TYR A 1 122 ? 4.855 22.188 7.5 1 92.94 122 TYR A O 1
ATOM 944 N N . SER A 1 123 ? 3.596 22.5 9.312 1 86.94 123 SER A N 1
ATOM 945 C CA . SER A 1 123 ? 2.801 21.297 9.117 1 86.94 123 SER A CA 1
ATOM 946 C C . SER A 1 123 ? 2.053 21.344 7.789 1 86.94 123 SER A C 1
ATOM 948 O O . SER A 1 123 ? 1.991 20.344 7.07 1 86.94 123 SER A O 1
ATOM 950 N N . ASP A 1 124 ? 1.444 22.484 7.465 1 87.81 124 ASP A N 1
ATOM 951 C CA . ASP A 1 124 ? 0.732 22.641 6.199 1 87.81 124 ASP A CA 1
ATOM 952 C C . ASP A 1 124 ? 1.679 22.5 5.012 1 87.81 124 ASP A C 1
ATOM 954 O O . ASP A 1 124 ? 1.329 21.875 4.004 1 87.81 124 ASP A O 1
ATOM 958 N N . LEU A 1 125 ? 2.873 23.078 5.145 1 94.12 125 LEU A N 1
ATOM 959 C CA . LEU A 1 125 ? 3.863 23.031 4.074 1 94.12 125 LEU A CA 1
ATOM 960 C C . LEU A 1 125 ? 4.406 21.609 3.902 1 94.12 125 LEU A C 1
ATOM 962 O O . LEU A 1 125 ? 4.715 21.188 2.785 1 94.12 125 LEU A O 1
ATOM 966 N N . ASN A 1 126 ? 4.535 20.953 5.027 1 92.56 126 ASN A N 1
ATOM 967 C CA . ASN A 1 126 ? 4.906 19.547 4.977 1 92.56 126 ASN A CA 1
ATOM 968 C C . ASN A 1 126 ? 3.91 18.734 4.156 1 92.56 126 ASN A C 1
ATOM 970 O O . ASN A 1 126 ? 4.305 17.938 3.291 1 92.56 126 ASN A O 1
ATOM 974 N N . ALA A 1 127 ? 2.676 18.906 4.395 1 88.88 127 ALA A N 1
ATOM 975 C CA . ALA A 1 127 ? 1.624 18.25 3.631 1 88.88 127 ALA A CA 1
ATOM 976 C C . ALA A 1 127 ? 1.686 18.641 2.158 1 88.88 127 ALA A C 1
ATOM 978 O O . ALA A 1 127 ? 1.519 17.781 1.277 1 88.88 127 ALA A O 1
ATOM 979 N N . GLU A 1 128 ? 1.876 19.875 1.934 1 94.19 128 GLU A N 1
ATOM 980 C CA . GLU A 1 128 ? 1.972 20.375 0.566 1 94.19 128 GLU A CA 1
ATOM 981 C C . GLU A 1 128 ? 3.146 19.75 -0.173 1 94.19 128 GLU A C 1
ATOM 983 O O . GLU A 1 128 ? 3.031 19.391 -1.349 1 94.19 128 GLU A O 1
ATOM 988 N N . LEU A 1 129 ? 4.324 19.656 0.496 1 97.69 129 LEU A N 1
ATOM 989 C CA . LEU A 1 129 ? 5.5 19.047 -0.112 1 97.69 129 LEU A CA 1
ATOM 990 C C . LEU A 1 129 ? 5.211 17.609 -0.55 1 97.69 129 LEU A C 1
ATOM 992 O O . LEU A 1 129 ? 5.453 17.25 -1.703 1 97.69 129 LEU A O 1
ATOM 996 N N . HIS A 1 130 ? 4.676 16.812 0.295 1 95.5 130 HIS A N 1
ATOM 997 C CA . HIS A 1 130 ? 4.398 15.422 -0.013 1 95.5 130 HIS A CA 1
ATOM 998 C C . HIS A 1 130 ? 3.371 15.297 -1.132 1 95.5 130 HIS A C 1
ATOM 1000 O O . HIS A 1 130 ? 3.512 14.453 -2.02 1 95.5 130 HIS A O 1
ATOM 1006 N N . ALA A 1 131 ? 2.373 16.156 -1.094 1 93.56 131 ALA A N 1
ATOM 1007 C CA . ALA A 1 131 ? 1.367 16.156 -2.154 1 93.56 131 ALA A CA 1
ATOM 1008 C C . ALA A 1 131 ? 1.99 16.516 -3.498 1 93.56 131 ALA A C 1
ATOM 1010 O O . ALA A 1 131 ? 1.654 15.93 -4.527 1 93.56 131 ALA A O 1
ATOM 1011 N N . THR A 1 132 ? 2.82 17.516 -3.449 1 97.69 132 THR A N 1
ATOM 1012 C CA . THR A 1 132 ? 3.49 17.969 -4.664 1 97.69 132 THR A CA 1
ATOM 1013 C C . THR A 1 132 ? 4.363 16.859 -5.242 1 97.69 132 THR A C 1
ATOM 1015 O O . THR A 1 132 ? 4.363 16.625 -6.453 1 97.69 132 THR A O 1
ATOM 1018 N N . LEU A 1 133 ? 5.105 16.188 -4.391 1 98.38 133 LEU A N 1
ATOM 1019 C CA . LEU A 1 133 ? 5.93 15.07 -4.844 1 98.38 133 LEU A CA 1
ATOM 1020 C C . LEU A 1 133 ? 5.07 13.992 -5.488 1 98.38 133 LEU A C 1
ATOM 1022 O O . LEU A 1 133 ? 5.441 13.43 -6.523 1 98.38 133 LEU A O 1
ATOM 1026 N N . ARG A 1 134 ? 3.98 13.688 -4.914 1 96.75 134 ARG A N 1
ATOM 1027 C CA . ARG A 1 134 ? 3.066 12.695 -5.477 1 96.75 134 ARG A CA 1
ATOM 1028 C C . ARG A 1 134 ? 2.549 13.141 -6.84 1 96.75 134 ARG A C 1
ATOM 1030 O O . ARG A 1 134 ? 2.453 12.328 -7.766 1 96.75 134 ARG A O 1
ATOM 1037 N N . GLU A 1 135 ? 2.174 14.391 -6.918 1 96.75 135 GLU A N 1
ATOM 1038 C CA . GLU A 1 135 ? 1.696 14.945 -8.18 1 96.75 135 GLU A CA 1
ATOM 1039 C C . GLU A 1 135 ? 2.752 14.812 -9.273 1 96.75 135 GLU A C 1
ATOM 1041 O O . GLU A 1 135 ? 2.451 14.367 -10.383 1 96.75 135 GLU A O 1
ATOM 1046 N N . ILE A 1 136 ? 3.959 15.234 -8.992 1 98.25 136 ILE A N 1
ATOM 1047 C CA . ILE A 1 136 ? 5.055 15.188 -9.953 1 98.25 136 ILE A CA 1
ATOM 1048 C C . ILE A 1 136 ? 5.316 13.742 -10.367 1 98.25 136 ILE A C 1
ATOM 1050 O O . ILE A 1 136 ? 5.531 13.453 -11.547 1 98.25 136 ILE A O 1
ATOM 1054 N N . ALA A 1 137 ? 5.332 12.836 -9.375 1 97.81 137 ALA A N 1
ATOM 1055 C CA . ALA A 1 137 ? 5.617 11.43 -9.633 1 97.81 137 ALA A CA 1
ATOM 1056 C C . ALA A 1 137 ? 4.605 10.836 -10.609 1 97.81 137 ALA A C 1
ATOM 1058 O O . ALA A 1 137 ? 4.934 9.93 -11.383 1 97.81 137 ALA A O 1
ATOM 1059 N N . GLY A 1 138 ? 3.344 11.297 -10.508 1 96.62 138 GLY A N 1
ATOM 1060 C CA . GLY A 1 138 ? 2.309 10.797 -11.398 1 96.62 138 GLY A CA 1
ATOM 1061 C C . GLY A 1 138 ? 2.039 9.312 -11.227 1 96.62 138 GLY A C 1
ATOM 1062 O O . GLY A 1 138 ? 1.772 8.609 -12.195 1 96.62 138 GLY A O 1
ATOM 1063 N N . HIS A 1 139 ? 2.203 8.789 -10.109 1 95.25 139 HIS A N 1
ATOM 1064 C CA . HIS A 1 139 ? 1.981 7.383 -9.766 1 95.25 139 HIS A CA 1
ATOM 1065 C C . HIS A 1 139 ? 0.637 7.191 -9.078 1 95.25 139 HIS A C 1
ATOM 1067 O O . HIS A 1 139 ? 0.559 7.219 -7.844 1 95.25 139 HIS A O 1
ATOM 1073 N N . GLU A 1 140 ? -0.358 6.82 -9.734 1 92.44 140 GLU A N 1
ATOM 1074 C CA . GLU A 1 140 ? -1.729 6.828 -9.234 1 92.44 140 GLU A CA 1
ATOM 1075 C C . GLU A 1 140 ? -1.917 5.801 -8.117 1 92.44 140 GLU A C 1
ATOM 1077 O O . GLU A 1 140 ? -2.58 6.082 -7.117 1 92.44 140 GLU A O 1
ATOM 1082 N N . THR A 1 141 ? -1.365 4.664 -8.266 1 91.19 141 THR A N 1
ATOM 1083 C CA . THR A 1 141 ? -1.496 3.621 -7.25 1 91.19 141 THR A CA 1
ATOM 1084 C C . THR A 1 141 ? -0.828 4.047 -5.945 1 91.19 141 THR A C 1
ATOM 1086 O O . THR A 1 141 ? -1.384 3.852 -4.863 1 91.19 141 THR A O 1
ATOM 1089 N N . ALA A 1 142 ? 0.34 4.594 -6.051 1 94.88 142 ALA A N 1
ATOM 1090 C CA . ALA A 1 142 ? 1.026 5.098 -4.863 1 94.88 142 ALA A CA 1
ATOM 1091 C C . ALA A 1 142 ? 0.205 6.184 -4.176 1 94.88 142 ALA A C 1
ATOM 1093 O O . ALA A 1 142 ? 0.11 6.215 -2.945 1 94.88 142 ALA A O 1
ATOM 1094 N N . ASP A 1 143 ? -0.312 7.07 -4.988 1 91.38 143 ASP A N 1
ATOM 1095 C CA . ASP A 1 143 ? -1.127 8.156 -4.449 1 91.38 143 ASP A CA 1
ATOM 1096 C C . ASP A 1 143 ? -2.303 7.613 -3.643 1 91.38 143 ASP A C 1
ATOM 1098 O O . ASP A 1 143 ? -2.59 8.102 -2.547 1 91.38 143 ASP A O 1
ATOM 1102 N N . ARG A 1 144 ? -2.93 6.617 -4.137 1 85.06 144 ARG A N 1
ATOM 1103 C CA . ARG A 1 144 ? -4.07 6.004 -3.463 1 85.06 144 ARG A CA 1
ATOM 1104 C C . ARG A 1 144 ? -3.646 5.363 -2.145 1 85.06 144 ARG A C 1
ATOM 1106 O O . ARG A 1 144 ? -4.328 5.516 -1.128 1 85.06 144 ARG A O 1
ATOM 1113 N N . ILE A 1 145 ? -2.584 4.68 -2.115 1 88.88 145 ILE A N 1
ATOM 1114 C CA . ILE A 1 145 ? -2.109 3.977 -0.929 1 88.88 145 ILE A CA 1
ATOM 1115 C C . ILE A 1 145 ? -1.711 4.984 0.145 1 88.88 145 ILE A C 1
ATOM 1117 O O . ILE A 1 145 ? -2.1 4.852 1.308 1 88.88 145 ILE A O 1
ATOM 1121 N N . VAL A 1 146 ? -0.967 6.012 -0.264 1 89.31 146 VAL A N 1
ATOM 1122 C CA . VAL A 1 146 ? -0.492 7.016 0.684 1 89.31 146 VAL A CA 1
ATOM 1123 C C . VAL A 1 146 ? -1.681 7.766 1.278 1 89.31 146 VAL A C 1
ATOM 1125 O O . VAL A 1 146 ? -1.702 8.055 2.477 1 89.31 146 VAL A O 1
ATOM 1128 N N . ALA A 1 147 ? -2.604 8.141 0.479 1 79.94 147 ALA A N 1
ATOM 1129 C CA . ALA A 1 147 ? -3.801 8.828 0.946 1 79.94 147 ALA A CA 1
ATOM 1130 C C . ALA A 1 147 ? -4.551 7.996 1.98 1 79.94 147 ALA A C 1
ATOM 1132 O O . ALA A 1 147 ? -5.031 8.531 2.984 1 79.94 147 ALA A O 1
ATOM 1133 N N . GLN A 1 148 ? -4.648 6.734 1.725 1 78.12 148 GLN A N 1
ATOM 1134 C CA . GLN A 1 148 ? -5.32 5.824 2.645 1 78.12 148 GLN A CA 1
ATOM 1135 C C . GLN A 1 148 ? -4.578 5.734 3.973 1 78.12 148 GLN A C 1
ATOM 1137 O O . GLN A 1 148 ? -5.195 5.77 5.039 1 78.12 148 GLN A O 1
ATOM 1142 N N . LEU A 1 149 ? -3.277 5.695 3.963 1 85 149 LEU A N 1
ATOM 1143 C CA . LEU A 1 149 ? -2.461 5.562 5.164 1 85 149 LEU A CA 1
ATOM 1144 C C . LEU A 1 149 ? -2.461 6.859 5.965 1 85 149 LEU A C 1
ATOM 1146 O O . LEU A 1 149 ? -2.439 6.832 7.199 1 85 149 LEU A O 1
ATOM 1150 N N . HIS A 1 150 ? -2.422 7.973 5.242 1 75 150 HIS A N 1
ATOM 1151 C CA . HIS A 1 150 ? -2.402 9.281 5.891 1 75 150 HIS A CA 1
ATOM 1152 C C . HIS A 1 150 ? -3.643 9.484 6.754 1 75 150 HIS A C 1
ATOM 1154 O O . HIS A 1 150 ? -3.549 10.016 7.863 1 75 150 HIS A O 1
ATOM 1160 N N . GLY A 1 151 ? -4.789 9.164 6.301 1 70.19 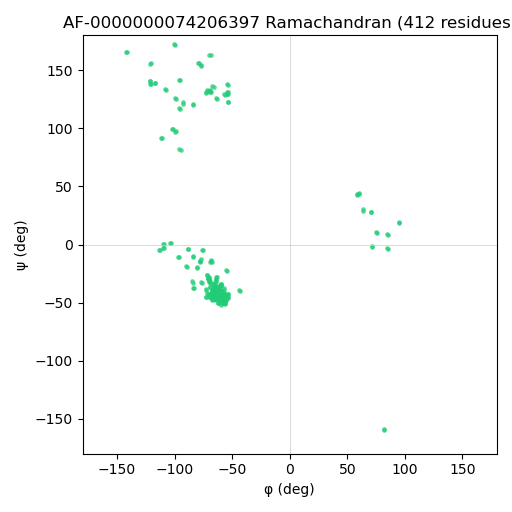151 GLY A N 1
ATOM 1161 C CA . GLY A 1 151 ? -6.008 9.281 7.09 1 70.19 151 GLY A CA 1
ATOM 1162 C C . GLY A 1 151 ? -5.938 8.531 8.406 1 70.19 151 GLY A C 1
ATOM 1163 O O . GLY A 1 151 ? -6.48 8.992 9.414 1 70.19 151 GLY A O 1
ATOM 1164 N N . GLN A 1 152 ? -5.125 7.598 8.523 1 71.81 152 GLN A N 1
ATOM 1165 C CA . GLN A 1 152 ? -5.016 6.754 9.711 1 71.81 152 GLN A CA 1
ATOM 1166 C C . GLN A 1 152 ? -4.031 7.344 10.719 1 71.81 152 GLN A C 1
ATOM 1168 O O . GLN A 1 152 ? -4.098 7.031 11.914 1 71.81 152 GLN A O 1
ATOM 1173 N N . MET A 1 153 ? -3.211 8.211 10.227 1 76.38 153 MET A N 1
ATOM 1174 C CA . MET A 1 153 ? -2.1 8.625 11.078 1 76.38 153 MET A CA 1
ATOM 1175 C C . MET A 1 153 ? -2.361 10.008 11.672 1 76.38 153 MET A C 1
ATOM 1177 O O . MET A 1 153 ? -1.551 10.516 12.453 1 76.38 153 MET A O 1
ATOM 1181 N N . VAL A 1 154 ? -3.424 10.609 11.414 1 67.06 154 VAL A N 1
ATOM 1182 C CA . VAL A 1 154 ? -3.643 12.016 11.742 1 67.06 154 VAL A CA 1
ATOM 1183 C C . VAL A 1 154 ? -3.383 12.242 13.227 1 67.06 154 VAL A C 1
ATOM 1185 O O . VAL A 1 154 ? -2.689 13.188 13.609 1 67.06 154 VAL A O 1
ATOM 1188 N N . ARG A 1 155 ? -3.861 11.383 14.07 1 68.31 155 ARG A N 1
ATOM 1189 C CA . ARG A 1 155 ? -3.666 11.539 15.508 1 68.31 155 ARG A CA 1
ATOM 1190 C C . ARG A 1 155 ? -2.188 11.461 15.867 1 68.31 155 ARG A C 1
ATOM 1192 O O . ARG A 1 155 ? -1.697 12.25 16.672 1 68.31 155 ARG A O 1
ATOM 1199 N N . HIS A 1 156 ? -1.562 10.516 15.328 1 75.62 156 HIS A N 1
ATOM 1200 C CA . HIS A 1 156 ? -0.151 10.344 15.641 1 75.62 156 HIS A CA 1
ATOM 1201 C C . HIS A 1 156 ? 0.696 11.453 15.031 1 75.62 156 HIS A C 1
ATOM 1203 O O . HIS A 1 156 ? 1.726 11.836 15.594 1 75.62 156 HIS A O 1
ATOM 1209 N N . GLN A 1 157 ? 0.209 11.945 14 1 74.56 157 GLN A N 1
ATOM 1210 C CA . GLN A 1 157 ? 0.89 13.078 13.391 1 74.56 157 GLN A CA 1
ATOM 1211 C C . GLN A 1 157 ? 0.831 14.305 14.297 1 74.56 157 GLN A C 1
ATOM 1213 O O . GLN A 1 157 ? 1.803 15.055 14.398 1 74.56 157 GLN A O 1
ATOM 1218 N N . PHE A 1 158 ? -0.267 14.516 14.938 1 67.38 158 PHE A N 1
ATOM 1219 C CA . PHE A 1 158 ? -0.404 15.602 15.906 1 67.38 158 PHE A CA 1
ATOM 1220 C C . PHE A 1 158 ? 0.572 15.414 17.062 1 67.38 158 PHE A C 1
ATOM 1222 O O . PHE A 1 158 ? 1.209 16.375 17.5 1 67.38 158 PHE A O 1
ATOM 1229 N N . ALA A 1 159 ? 0.639 14.203 17.484 1 73.75 159 ALA A N 1
ATOM 1230 C CA . ALA A 1 159 ? 1.559 13.906 18.578 1 73.75 159 ALA A CA 1
ATOM 1231 C C . ALA A 1 159 ? 3.006 14.148 18.156 1 73.75 159 ALA A C 1
ATOM 1233 O O . ALA A 1 159 ? 3.803 14.688 18.938 1 73.75 159 ALA A O 1
ATOM 1234 N N . LEU A 1 160 ? 3.33 13.828 17.016 1 82 160 LEU A N 1
ATOM 1235 C CA . LEU A 1 160 ? 4.68 13.984 16.484 1 82 160 LEU A CA 1
ATOM 1236 C C . LEU A 1 160 ? 5.039 15.461 16.344 1 82 160 LEU A C 1
ATOM 1238 O O . LEU A 1 160 ? 6.16 15.867 16.656 1 82 160 LEU A O 1
ATOM 1242 N N . SER A 1 161 ? 4.047 16.234 15.906 1 78.25 161 SER A N 1
ATOM 1243 C CA . SER A 1 161 ? 4.289 17.656 15.656 1 78.25 161 SER A CA 1
ATOM 1244 C C . SER A 1 161 ? 4.547 18.406 16.953 1 78.25 161 SER A C 1
ATOM 1246 O O . SER A 1 161 ? 5.105 19.5 16.938 1 78.25 161 SER A O 1
ATOM 1248 N N . ARG A 1 162 ? 4.25 17.781 18.047 1 77.25 162 ARG A N 1
ATOM 1249 C CA . ARG A 1 162 ? 4.379 18.453 19.328 1 77.25 162 ARG A CA 1
ATOM 1250 C C . ARG A 1 162 ? 5.715 18.109 19.984 1 77.25 162 ARG A C 1
ATOM 1252 O O . ARG A 1 162 ? 6.078 18.703 21.016 1 77.25 162 ARG A O 1
ATOM 1259 N N . VAL A 1 163 ? 6.383 17.203 19.484 1 83.25 163 VAL A N 1
ATOM 1260 C CA . VAL A 1 163 ? 7.695 16.859 20.016 1 83.25 163 VAL A CA 1
ATOM 1261 C C . VAL A 1 163 ? 8.656 18.031 19.859 1 83.25 163 VAL A C 1
ATOM 1263 O O . VAL A 1 163 ? 8.844 18.531 18.75 1 83.25 163 VAL A O 1
ATOM 1266 N N . PRO A 1 164 ? 9.273 18.469 20.938 1 84 164 PRO A N 1
ATOM 1267 C CA . PRO A 1 164 ? 10.188 19.609 20.859 1 84 164 PRO A CA 1
ATOM 1268 C C . PRO A 1 164 ? 11.312 19.391 19.844 1 84 164 PRO A C 1
ATOM 1270 O O . PRO A 1 164 ? 11.938 18.312 19.844 1 84 164 PRO A O 1
ATOM 1273 N N . GLY A 1 165 ? 11.539 20.328 18.922 1 87.44 165 GLY A N 1
ATOM 1274 C CA . GLY A 1 165 ? 12.648 20.281 17.984 1 87.44 165 GLY A CA 1
ATOM 1275 C C . GLY A 1 165 ? 12.359 19.469 16.75 1 87.44 165 GLY A C 1
ATOM 1276 O O . GLY A 1 165 ? 13.18 19.406 15.828 1 87.44 165 GLY A O 1
ATOM 1277 N N . ARG A 1 166 ? 11.258 18.906 16.75 1 89.62 166 ARG A N 1
ATOM 1278 C CA . ARG A 1 166 ? 10.922 18 15.672 1 89.62 166 ARG A CA 1
ATOM 1279 C C . ARG A 1 166 ? 10.938 18.719 14.328 1 89.62 166 ARG A C 1
ATOM 1281 O O . ARG A 1 166 ? 11.438 18.188 13.336 1 89.62 166 ARG A O 1
ATOM 1288 N N . SER A 1 167 ? 10.406 19.938 14.273 1 90.19 167 SER A N 1
ATOM 1289 C CA . SER A 1 167 ? 10.297 20.672 13.016 1 90.19 167 SER A CA 1
ATOM 1290 C C . SER A 1 167 ? 11.672 20.938 12.414 1 90.19 167 SER A C 1
ATOM 1292 O O . SER A 1 167 ? 11.844 20.875 11.195 1 90.19 167 SER A O 1
ATOM 1294 N N . ALA A 1 168 ? 12.656 21.203 13.266 1 91.88 168 ALA A N 1
ATOM 1295 C CA . ALA A 1 168 ? 14 21.484 12.773 1 91.88 168 ALA A CA 1
ATOM 1296 C C . ALA A 1 168 ? 14.633 20.234 12.172 1 91.88 168 ALA A C 1
ATOM 1298 O O . ALA A 1 168 ? 15.273 20.297 11.117 1 91.88 168 ALA A O 1
ATOM 1299 N N . VAL A 1 169 ? 14.453 19.172 12.812 1 93.62 169 VAL A N 1
ATOM 1300 C CA . VAL A 1 169 ? 14.969 17.906 12.312 1 93.62 169 VAL A CA 1
ATOM 1301 C C . VAL A 1 169 ? 14.266 17.531 11.008 1 93.62 169 VAL A C 1
ATOM 1303 O O . VAL A 1 169 ? 14.914 17.156 10.031 1 93.62 169 VAL A O 1
ATOM 1306 N N . SER A 1 170 ? 13.023 17.641 11.039 1 95.38 170 SER A N 1
ATOM 1307 C CA . SER A 1 170 ? 12.219 17.312 9.867 1 95.38 170 SER A CA 1
ATOM 1308 C C . SER A 1 170 ? 12.555 18.219 8.688 1 95.38 170 SER A C 1
ATOM 1310 O O . SER A 1 170 ? 12.578 17.781 7.543 1 95.38 170 SER A O 1
ATOM 1312 N N . LEU A 1 171 ? 12.805 19.484 8.984 1 97.31 171 LEU A N 1
ATOM 1313 C CA . LEU A 1 171 ? 13.133 20.438 7.93 1 97.31 171 LEU A CA 1
ATOM 1314 C C . LEU A 1 171 ? 14.383 20 7.172 1 97.31 171 LEU A C 1
ATOM 1316 O O . LEU A 1 171 ? 14.383 19.969 5.941 1 97.31 171 LEU A O 1
ATOM 1320 N N . ALA A 1 172 ? 15.43 19.719 7.855 1 98.12 172 ALA A N 1
ATOM 1321 C CA . ALA A 1 172 ? 16.672 19.312 7.223 1 98.12 172 ALA A CA 1
ATOM 1322 C C . ALA A 1 172 ? 16.469 18.078 6.348 1 98.12 172 ALA A C 1
ATOM 1324 O O . ALA A 1 172 ? 17.047 17.969 5.27 1 98.12 172 ALA A O 1
ATOM 1325 N N . GLN A 1 173 ? 15.695 17.25 6.777 1 98.38 173 GLN A N 1
ATOM 1326 C CA . GLN A 1 173 ? 15.398 16.031 6.051 1 98.38 173 GLN A CA 1
ATOM 1327 C C . GLN A 1 173 ? 14.578 16.312 4.797 1 98.38 173 GLN A C 1
ATOM 1329 O O . GLN A 1 173 ? 14.844 15.758 3.729 1 98.38 173 GLN A O 1
ATOM 1334 N N . HIS A 1 174 ? 13.547 17.156 4.934 1 98.44 174 HIS A N 1
ATOM 1335 C CA . HIS A 1 174 ? 12.758 17.531 3.768 1 98.44 174 HIS A CA 1
ATOM 1336 C C . HIS A 1 174 ? 13.609 18.297 2.754 1 98.44 174 HIS A C 1
ATOM 1338 O O . HIS A 1 174 ? 13.438 18.125 1.545 1 98.44 174 HIS A O 1
ATOM 1344 N N . GLU A 1 175 ? 14.484 19.078 3.275 1 98.62 175 GLU A N 1
ATOM 1345 C CA . GLU A 1 175 ? 15.391 19.797 2.383 1 98.62 175 GLU A CA 1
ATOM 1346 C C . GLU A 1 175 ? 16.266 18.828 1.604 1 98.62 175 GLU A C 1
ATOM 1348 O O . GLU A 1 175 ? 16.547 19.047 0.424 1 98.62 175 GLU A O 1
ATOM 1353 N N . ALA A 1 176 ? 16.75 17.812 2.248 1 98.81 176 ALA A N 1
ATOM 1354 C CA . ALA A 1 176 ? 17.547 16.781 1.576 1 98.81 176 ALA A CA 1
ATOM 1355 C C . ALA A 1 176 ? 16.734 16.094 0.48 1 98.81 176 ALA A C 1
ATOM 1357 O O . ALA A 1 176 ? 17.25 15.812 -0.599 1 98.81 176 ALA A O 1
ATOM 1358 N N . VAL A 1 177 ? 15.469 15.805 0.722 1 98.88 177 VAL A N 1
ATOM 1359 C CA . VAL A 1 177 ? 14.586 15.195 -0.27 1 98.88 177 VAL A CA 1
ATOM 1360 C C . VAL A 1 177 ? 14.438 16.125 -1.47 1 98.88 177 VAL A C 1
ATOM 1362 O O . VAL A 1 177 ? 14.602 15.703 -2.617 1 98.88 177 VAL A O 1
ATOM 1365 N N . ILE A 1 178 ? 14.109 17.406 -1.161 1 98.88 178 ILE A N 1
ATOM 1366 C CA . ILE A 1 178 ? 13.922 18.391 -2.219 1 98.88 178 ILE A CA 1
ATOM 1367 C C . ILE A 1 178 ? 15.188 18.5 -3.064 1 98.88 178 ILE A C 1
ATOM 1369 O O . ILE A 1 178 ? 15.125 18.469 -4.297 1 98.88 178 ILE A O 1
ATOM 1373 N N . ALA A 1 179 ? 16.328 18.578 -2.387 1 98.81 179 ALA A N 1
ATOM 1374 C CA . ALA A 1 179 ? 17.609 18.719 -3.084 1 98.81 179 ALA A CA 1
ATOM 1375 C C . ALA A 1 179 ? 17.859 17.531 -4.012 1 98.81 179 ALA A C 1
ATOM 1377 O O . ALA A 1 179 ? 18.297 17.719 -5.152 1 98.81 179 ALA A O 1
ATOM 1378 N N . ALA A 1 180 ? 17.609 16.359 -3.527 1 98.88 180 ALA A N 1
ATOM 1379 C CA . ALA A 1 180 ? 17.844 15.148 -4.316 1 98.88 180 ALA A CA 1
ATOM 1380 C C . ALA A 1 180 ? 16.906 15.086 -5.516 1 98.88 180 ALA A C 1
ATOM 1382 O O . ALA A 1 180 ? 17.297 14.688 -6.609 1 98.88 180 ALA A O 1
ATOM 1383 N N . VAL A 1 181 ? 15.633 15.461 -5.34 1 98.88 181 VAL A N 1
ATOM 1384 C CA . VAL A 1 181 ? 14.664 15.453 -6.426 1 98.88 181 VAL A CA 1
ATOM 1385 C C . VAL A 1 181 ? 15.047 16.5 -7.465 1 98.88 181 VAL A C 1
ATOM 1387 O O . VAL A 1 181 ? 15.047 16.234 -8.664 1 98.88 181 VAL A O 1
ATOM 1390 N N . VAL A 1 182 ? 15.375 17.688 -7.004 1 98.69 182 VAL A N 1
ATOM 1391 C CA . VAL A 1 182 ? 15.727 18.797 -7.898 1 98.69 182 VAL A CA 1
ATOM 1392 C C . VAL A 1 182 ? 17 18.438 -8.672 1 98.69 182 VAL A C 1
ATOM 1394 O O . VAL A 1 182 ? 17.141 18.828 -9.836 1 98.69 182 VAL A O 1
ATOM 1397 N N . ALA A 1 183 ? 17.875 17.688 -8.078 1 98.56 183 ALA A N 1
ATOM 1398 C CA . ALA A 1 183 ? 19.094 17.219 -8.727 1 98.56 183 ALA A CA 1
ATOM 1399 C C . ALA A 1 183 ? 18.812 16.078 -9.703 1 98.56 183 ALA A C 1
ATOM 1401 O O . ALA A 1 183 ? 19.719 15.586 -10.375 1 98.56 183 ALA A O 1
ATOM 1402 N N . ARG A 1 184 ? 17.625 15.656 -9.742 1 98.56 184 ARG A N 1
ATOM 1403 C CA . ARG A 1 184 ? 17.188 14.57 -10.617 1 98.56 184 ARG A CA 1
ATOM 1404 C C . ARG A 1 184 ? 17.969 13.289 -10.336 1 98.56 184 ARG A C 1
ATOM 1406 O O . ARG A 1 184 ? 18.469 12.648 -11.258 1 98.56 184 ARG A O 1
ATOM 1413 N N . ASP A 1 185 ? 18.156 13.031 -9.117 1 98.69 185 ASP A N 1
ATOM 1414 C CA . ASP A 1 185 ? 18.828 11.82 -8.641 1 98.69 185 ASP A CA 1
ATOM 1415 C C . ASP A 1 185 ? 17.844 10.898 -7.934 1 98.69 185 ASP A C 1
ATOM 1417 O O . ASP A 1 185 ? 17.703 10.938 -6.707 1 98.69 185 ASP A O 1
ATOM 1421 N N . PRO A 1 186 ? 17.234 9.953 -8.695 1 98.62 186 PRO A N 1
ATOM 1422 C CA . PRO A 1 186 ? 16.188 9.109 -8.133 1 98.62 186 PRO A CA 1
ATOM 1423 C C . PRO A 1 186 ? 16.656 8.289 -6.938 1 98.62 186 PRO A C 1
ATOM 1425 O O . PRO A 1 186 ? 15.938 8.164 -5.945 1 98.62 186 PRO A O 1
ATOM 1428 N N . GLU A 1 187 ? 17.812 7.715 -7 1 98.38 187 GLU A N 1
ATOM 1429 C CA . GLU A 1 187 ? 18.312 6.898 -5.906 1 98.38 187 GLU A CA 1
ATOM 1430 C C . GLU A 1 187 ? 18.516 7.727 -4.637 1 98.38 187 GLU A C 1
ATOM 1432 O O . GLU A 1 187 ? 18.125 7.301 -3.547 1 98.38 187 GLU A O 1
ATOM 1437 N N . ALA A 1 188 ? 19.078 8.898 -4.805 1 98.81 188 ALA A N 1
ATOM 1438 C CA . ALA A 1 188 ? 19.281 9.789 -3.662 1 98.81 188 ALA A CA 1
ATOM 1439 C C . ALA A 1 188 ? 17.938 10.273 -3.111 1 98.81 188 ALA A C 1
ATOM 1441 O O . ALA A 1 188 ? 17.781 10.453 -1.899 1 98.81 188 ALA A O 1
ATOM 1442 N N . ALA A 1 189 ? 16.984 10.562 -3.99 1 98.88 189 ALA A N 1
ATOM 1443 C CA . ALA A 1 189 ? 15.656 11.016 -3.572 1 98.88 189 ALA A CA 1
ATOM 1444 C C . ALA A 1 189 ? 14.945 9.953 -2.738 1 98.88 189 ALA A C 1
ATOM 1446 O O . ALA A 1 189 ? 14.391 10.258 -1.682 1 98.88 189 ALA A O 1
ATOM 1447 N N . GLU A 1 190 ? 15 8.711 -3.219 1 98.75 190 GLU A N 1
ATOM 1448 C CA . GLU A 1 190 ? 14.406 7.621 -2.455 1 98.75 190 GLU A CA 1
ATOM 1449 C C . GLU A 1 190 ? 15.07 7.477 -1.089 1 98.75 190 GLU A C 1
ATOM 1451 O O . GLU A 1 190 ? 14.391 7.355 -0.07 1 98.75 190 GLU A O 1
ATOM 1456 N N . ALA A 1 191 ? 16.375 7.484 -1.094 1 98.69 191 ALA A N 1
ATOM 1457 C CA . ALA A 1 191 ? 17.125 7.316 0.151 1 98.69 191 ALA A CA 1
ATOM 1458 C C . ALA A 1 191 ? 16.797 8.43 1.142 1 98.69 191 ALA A C 1
ATOM 1460 O O . ALA A 1 191 ? 16.641 8.18 2.338 1 98.69 191 ALA A O 1
ATOM 1461 N N . ALA A 1 192 ? 16.734 9.656 0.632 1 98.81 192 ALA A N 1
ATOM 1462 C CA . ALA A 1 192 ? 16.438 10.805 1.487 1 98.81 192 ALA A CA 1
ATOM 1463 C C . ALA A 1 192 ? 15.047 10.695 2.088 1 98.81 192 ALA A C 1
ATOM 1465 O O . ALA A 1 192 ? 14.852 10.961 3.277 1 98.81 192 ALA A O 1
ATOM 1466 N N . MET A 1 193 ? 14.086 10.328 1.304 1 98.75 193 MET A N 1
ATOM 1467 C CA . MET A 1 193 ? 12.719 10.18 1.801 1 98.75 193 MET A CA 1
ATOM 1468 C C . MET A 1 193 ? 12.633 9.047 2.812 1 98.75 193 MET A C 1
ATOM 1470 O O . MET A 1 193 ? 11.984 9.18 3.852 1 98.75 193 MET A O 1
ATOM 1474 N N . ARG A 1 194 ? 13.266 7.938 2.529 1 98.56 194 ARG A N 1
ATOM 1475 C CA . ARG A 1 194 ? 13.281 6.824 3.471 1 98.56 194 ARG A CA 1
ATOM 1476 C C . ARG A 1 194 ? 13.922 7.234 4.793 1 98.56 194 ARG A C 1
ATOM 1478 O O . ARG A 1 194 ? 13.453 6.84 5.863 1 98.56 194 ARG A O 1
ATOM 1485 N N . ALA A 1 195 ? 14.992 7.992 4.684 1 98.56 195 ALA A N 1
ATOM 1486 C CA . ALA A 1 195 ? 15.641 8.477 5.898 1 98.56 195 ALA A CA 1
ATOM 1487 C C . ALA A 1 195 ? 14.703 9.367 6.707 1 98.56 195 ALA A C 1
ATOM 1489 O O . ALA A 1 195 ? 14.641 9.258 7.934 1 98.56 195 ALA A O 1
ATOM 1490 N N . HIS A 1 196 ? 13.992 10.297 6.043 1 97.94 196 HIS A N 1
ATOM 1491 C CA . HIS A 1 196 ? 13.031 11.18 6.695 1 97.94 196 HIS A CA 1
ATOM 1492 C C . HIS A 1 196 ? 11.969 10.383 7.438 1 97.94 196 HIS A C 1
ATOM 1494 O O . HIS A 1 196 ? 11.719 10.625 8.617 1 97.94 196 HIS A O 1
ATOM 1500 N N . ILE A 1 197 ? 11.398 9.367 6.824 1 97.38 197 ILE A N 1
ATOM 1501 C CA . ILE A 1 197 ? 10.305 8.617 7.434 1 97.38 197 ILE A CA 1
ATOM 1502 C C . ILE A 1 197 ? 10.852 7.688 8.516 1 97.38 197 ILE A C 1
ATOM 1504 O O . ILE A 1 197 ? 10.188 7.441 9.523 1 97.38 197 ILE A O 1
ATOM 1508 N N . THR A 1 198 ? 12.07 7.191 8.305 1 97.81 198 THR A N 1
ATOM 1509 C CA . THR A 1 198 ? 12.719 6.426 9.359 1 97.81 198 THR A CA 1
ATOM 1510 C C . THR A 1 198 ? 12.805 7.242 10.648 1 97.81 198 THR A C 1
ATOM 1512 O O . THR A 1 198 ? 12.562 6.723 11.734 1 97.81 198 THR A O 1
ATOM 1515 N N . SER A 1 199 ? 13.172 8.531 10.508 1 96.81 199 SER A N 1
ATOM 1516 C CA . SER A 1 199 ? 13.242 9.391 11.68 1 96.81 199 SER A CA 1
ATOM 1517 C C . SER A 1 199 ? 11.883 9.523 12.352 1 96.81 199 SER A C 1
ATOM 1519 O O . SER A 1 199 ? 11.797 9.641 13.578 1 96.81 199 SER A O 1
ATOM 1521 N N . VAL A 1 200 ? 10.773 9.57 11.602 1 94.62 200 VAL A N 1
ATOM 1522 C CA . VAL A 1 200 ? 9.414 9.602 12.125 1 94.62 200 VAL A CA 1
ATOM 1523 C C . VAL A 1 200 ? 9.141 8.336 12.93 1 94.62 200 VAL A C 1
ATOM 1525 O O . VAL A 1 200 ? 8.602 8.398 14.039 1 94.62 200 VAL A O 1
ATOM 1528 N N . ILE A 1 201 ? 9.523 7.199 12.383 1 95.62 201 ILE A N 1
ATOM 1529 C CA . ILE A 1 201 ? 9.32 5.902 13.023 1 95.62 201 ILE A CA 1
ATOM 1530 C C . ILE A 1 201 ? 10.07 5.859 14.352 1 95.62 201 ILE A C 1
ATOM 1532 O O . ILE A 1 201 ? 9.547 5.359 15.352 1 95.62 201 ILE A O 1
ATOM 1536 N N . GLU A 1 202 ? 11.297 6.363 14.352 1 95.5 202 GLU A N 1
ATOM 1537 C CA . GLU A 1 202 ? 12.102 6.371 15.562 1 95.5 202 GLU A CA 1
ATOM 1538 C C . GLU A 1 202 ? 11.438 7.191 16.672 1 95.5 202 GLU A C 1
ATOM 1540 O O . GLU A 1 202 ? 11.453 6.801 17.828 1 95.5 202 GLU A O 1
ATOM 1545 N N . VAL A 1 203 ? 10.891 8.312 16.281 1 92.88 203 VAL A N 1
ATOM 1546 C CA . VAL A 1 203 ? 10.195 9.141 17.266 1 92.88 203 VAL A CA 1
ATOM 1547 C C . VAL A 1 203 ? 8.961 8.398 17.781 1 92.88 203 VAL A C 1
ATOM 1549 O O . VAL A 1 203 ? 8.68 8.414 18.969 1 92.88 203 VAL A O 1
ATOM 1552 N N . LEU A 1 204 ? 8.203 7.773 16.922 1 92 204 LEU A N 1
ATOM 1553 C CA . LEU A 1 204 ? 7.043 6.992 17.344 1 92 204 LEU A CA 1
ATOM 1554 C C . LEU A 1 204 ? 7.445 5.922 18.344 1 92 204 LEU A C 1
ATOM 1556 O O . LEU A 1 204 ? 6.75 5.711 19.344 1 92 204 LEU A O 1
ATOM 1560 N N . ARG A 1 205 ? 8.547 5.27 18.047 1 92.25 205 ARG A N 1
ATOM 1561 C CA . ARG A 1 205 ? 9.016 4.207 18.938 1 92.25 205 ARG A CA 1
ATOM 1562 C C . ARG A 1 205 ? 9.383 4.758 20.312 1 92.25 205 ARG A C 1
ATOM 1564 O O . ARG A 1 205 ? 9.266 4.055 21.312 1 92.25 205 ARG A O 1
ATOM 1571 N N . SER A 1 206 ? 9.766 5.992 20.312 1 89.06 206 SER A N 1
ATOM 1572 C CA . SER A 1 206 ? 10.172 6.613 21.562 1 89.06 206 SER A CA 1
ATOM 1573 C C . SER A 1 206 ? 8.953 7.062 22.375 1 89.06 206 SER A C 1
ATOM 1575 O O . SER A 1 206 ? 9.062 7.332 23.578 1 89.06 206 SER A O 1
ATOM 1577 N N . LEU A 1 207 ? 7.805 7.215 21.703 1 78.81 207 LEU A N 1
ATOM 1578 C CA . LEU A 1 207 ? 6.582 7.602 22.391 1 78.81 207 LEU A CA 1
ATOM 1579 C C . LEU A 1 207 ? 5.977 6.414 23.125 1 78.81 207 LEU A C 1
ATOM 1581 O O . LEU A 1 207 ? 5.035 6.578 23.906 1 78.81 207 LEU A O 1
ATOM 1585 N N . ALA A 1 208 ? 6.434 5.141 22.828 1 65.38 208 ALA A N 1
ATOM 1586 C CA . ALA A 1 208 ? 5.977 3.947 23.531 1 65.38 208 ALA A CA 1
ATOM 1587 C C . ALA A 1 208 ? 6.523 3.912 24.953 1 65.38 208 ALA A C 1
ATOM 1589 O O . ALA A 1 208 ? 7.609 4.438 25.234 1 65.38 208 ALA A O 1
ATOM 1590 N N . MET B 1 1 ? -28.422 -20.281 3.619 1 49.34 1 MET B N 1
ATOM 1591 C CA . MET B 1 1 ? -28.109 -18.969 3.064 1 49.34 1 MET B CA 1
ATOM 1592 C C . MET B 1 1 ? -26.688 -18.547 3.422 1 49.34 1 MET B C 1
ATOM 1594 O O . MET B 1 1 ? -26.25 -18.75 4.555 1 49.34 1 MET B O 1
ATOM 1598 N N . VAL B 1 2 ? -26 -18.375 2.354 1 62.12 2 VAL B N 1
ATOM 1599 C CA . VAL B 1 2 ? -24.562 -18.281 2.604 1 62.12 2 VAL B CA 1
ATOM 1600 C C . VAL B 1 2 ? -24.266 -16.969 3.342 1 62.12 2 VAL B C 1
ATOM 1602 O O . VAL B 1 2 ? -24.969 -15.984 3.184 1 62.12 2 VAL B O 1
ATOM 1605 N N . ASP B 1 3 ? -23.547 -16.906 4.328 1 74.62 3 ASP B N 1
ATOM 1606 C CA . ASP B 1 3 ? -23.078 -15.773 5.113 1 74.62 3 ASP B CA 1
ATOM 1607 C C . ASP B 1 3 ? -22.406 -14.727 4.223 1 74.62 3 ASP B C 1
ATOM 1609 O O . ASP B 1 3 ? -21.859 -15.062 3.168 1 74.62 3 ASP B O 1
ATOM 1613 N N . ASP B 1 4 ? -22.719 -13.43 4.488 1 73.75 4 ASP B N 1
ATOM 1614 C CA . ASP B 1 4 ? -22.234 -12.289 3.725 1 73.75 4 ASP B CA 1
ATOM 1615 C C . ASP B 1 4 ? -20.734 -12.43 3.416 1 73.75 4 ASP B C 1
ATOM 1617 O O . ASP B 1 4 ? -20.312 -12.164 2.293 1 73.75 4 ASP B O 1
ATOM 1621 N N . ALA B 1 5 ? -20.062 -12.914 4.352 1 76.12 5 ALA B N 1
ATOM 1622 C CA . ALA B 1 5 ? -18.609 -13.086 4.18 1 76.12 5 ALA B CA 1
ATOM 1623 C C . ALA B 1 5 ? -18.312 -14.203 3.176 1 76.12 5 ALA B C 1
ATOM 1625 O O . ALA B 1 5 ? -17.375 -14.102 2.395 1 76.12 5 ALA B O 1
ATOM 1626 N N . GLN B 1 6 ? -19.172 -15.141 3.176 1 83.25 6 GLN B N 1
ATOM 1627 C CA . GLN B 1 6 ? -18.969 -16.266 2.268 1 83.25 6 GLN B CA 1
ATOM 1628 C C . GLN B 1 6 ? -19.234 -15.859 0.82 1 83.25 6 GLN B C 1
ATOM 1630 O O . GLN B 1 6 ? -18.5 -16.25 -0.084 1 83.25 6 GLN B O 1
ATOM 1635 N N . VAL B 1 7 ? -20.266 -15.094 0.66 1 88.75 7 VAL B N 1
ATOM 1636 C CA . VAL B 1 7 ? -20.594 -14.633 -0.686 1 88.75 7 VAL B CA 1
ATOM 1637 C C . VAL B 1 7 ? -19.438 -13.805 -1.245 1 88.75 7 VAL B C 1
ATOM 1639 O O . VAL B 1 7 ? -19.031 -13.984 -2.396 1 88.75 7 VAL B O 1
ATOM 1642 N N . ARG B 1 8 ? -18.922 -12.898 -0.46 1 87.56 8 ARG B N 1
ATOM 1643 C CA . ARG B 1 8 ? -17.797 -12.07 -0.863 1 87.56 8 ARG B CA 1
ATOM 1644 C C . ARG B 1 8 ? -16.594 -12.938 -1.252 1 87.56 8 ARG B C 1
ATOM 1646 O O . ARG B 1 8 ? -16.016 -12.75 -2.318 1 87.56 8 ARG B O 1
ATOM 1653 N N . ASP B 1 9 ? -16.328 -13.914 -0.426 1 86 9 ASP B N 1
ATOM 1654 C CA . ASP B 1 9 ? -15.156 -14.766 -0.65 1 86 9 ASP B CA 1
ATOM 1655 C C . ASP B 1 9 ? -15.32 -15.609 -1.909 1 86 9 ASP B C 1
ATOM 1657 O O . ASP B 1 9 ? -14.383 -15.773 -2.686 1 86 9 ASP B O 1
ATOM 1661 N N . GLU B 1 10 ? -16.453 -16.109 -2.082 1 87.56 10 GLU B N 1
ATOM 1662 C CA . GLU B 1 10 ? -16.719 -16.938 -3.258 1 87.56 10 GLU B CA 1
ATOM 1663 C C . GLU B 1 10 ? -16.672 -16.109 -4.535 1 87.56 10 GLU B C 1
ATOM 1665 O O . GLU B 1 10 ? -16.109 -16.531 -5.543 1 87.56 10 GLU B O 1
ATOM 1670 N N . LEU B 1 11 ? -17.312 -15.023 -4.492 1 89.25 11 LEU B N 1
ATOM 1671 C CA . LEU B 1 11 ? -17.297 -14.141 -5.648 1 89.25 11 LEU B CA 1
ATOM 1672 C C . LEU B 1 11 ? -15.875 -13.672 -5.965 1 89.25 11 LEU B C 1
ATOM 1674 O O . LEU B 1 11 ? -15.461 -13.664 -7.125 1 89.25 11 LEU B O 1
ATOM 1678 N N . ARG B 1 12 ? -15.164 -13.328 -4.988 1 85.25 12 ARG B N 1
ATOM 1679 C CA . ARG B 1 12 ? -13.766 -12.953 -5.141 1 85.25 12 ARG B CA 1
ATOM 1680 C C . ARG B 1 12 ? -12.969 -14.07 -5.809 1 85.25 12 ARG B C 1
ATOM 1682 O O . ARG B 1 12 ? -12.234 -13.828 -6.77 1 85.25 12 ARG B O 1
ATOM 1689 N N . ALA B 1 13 ? -13.148 -15.242 -5.254 1 79.06 13 ALA B N 1
ATOM 1690 C CA . ALA B 1 13 ? -12.438 -16.406 -5.797 1 79.06 13 ALA B CA 1
ATOM 1691 C C . ALA B 1 13 ? -12.789 -16.625 -7.266 1 79.06 13 ALA B C 1
ATOM 1693 O O . ALA B 1 13 ? -11.914 -16.906 -8.086 1 79.06 13 ALA B O 1
ATOM 1694 N N . ALA B 1 14 ? -14.031 -16.484 -7.566 1 82 14 ALA B N 1
ATOM 1695 C CA . ALA B 1 14 ? -14.484 -16.656 -8.945 1 82 14 ALA B CA 1
ATOM 1696 C C . ALA B 1 14 ? -13.859 -15.617 -9.867 1 82 14 ALA B C 1
ATOM 1698 O O . ALA B 1 14 ? -13.453 -15.93 -10.984 1 82 14 ALA B O 1
ATOM 1699 N N . ILE B 1 15 ? -13.773 -14.43 -9.453 1 81.19 15 ILE B N 1
ATOM 1700 C CA . ILE B 1 15 ? -13.188 -13.344 -10.227 1 81.19 15 ILE B CA 1
ATOM 1701 C C . ILE B 1 15 ? -11.695 -13.602 -10.43 1 81.19 15 ILE B C 1
ATOM 1703 O O . ILE B 1 15 ? -11.188 -13.484 -11.547 1 81.19 15 ILE B O 1
ATOM 1707 N N . LEU B 1 16 ? -11.039 -14.047 -9.367 1 74.38 16 LEU B N 1
ATOM 1708 C CA . LEU B 1 16 ? -9.594 -14.266 -9.406 1 74.38 16 LEU B CA 1
ATOM 1709 C C . LEU B 1 16 ? -9.25 -15.469 -10.273 1 74.38 16 LEU B C 1
ATOM 1711 O O . LEU B 1 16 ? -8.18 -15.516 -10.883 1 74.38 16 LEU B O 1
ATOM 1715 N N . ARG B 1 17 ? -10.164 -16.375 -10.32 1 71.19 17 ARG B N 1
ATOM 1716 C CA . ARG B 1 17 ? -9.961 -17.562 -11.148 1 71.19 17 ARG B CA 1
ATOM 1717 C C . ARG B 1 17 ? -10.219 -17.25 -12.617 1 71.19 17 ARG B C 1
ATOM 1719 O O . ARG B 1 17 ? -9.914 -18.062 -13.492 1 71.19 17 ARG B O 1
ATOM 1726 N N . GLY B 1 18 ? -10.875 -16.094 -12.93 1 74 18 GLY B N 1
ATOM 1727 C CA . GLY B 1 18 ? -11.117 -15.703 -14.312 1 74 18 GLY B CA 1
ATOM 1728 C C . GLY B 1 18 ? -12.492 -16.125 -14.812 1 74 18 GLY B C 1
ATOM 1729 O O . GLY B 1 18 ? -12.703 -16.234 -16.016 1 74 18 GLY B O 1
ATOM 1730 N N . ASP B 1 19 ? -13.359 -16.391 -13.906 1 79.62 19 ASP B N 1
ATOM 1731 C CA . ASP B 1 19 ? -14.703 -16.812 -14.305 1 79.62 19 ASP B CA 1
ATOM 1732 C C . ASP B 1 19 ? -15.461 -15.648 -14.953 1 79.62 19 ASP B C 1
ATOM 1734 O O . ASP B 1 19 ? -16.484 -15.859 -15.602 1 79.62 19 ASP B O 1
ATOM 1738 N N . PHE B 1 20 ? -15 -14.461 -14.812 1 84.5 20 PHE B N 1
ATOM 1739 C CA . PHE B 1 20 ? -15.609 -13.266 -15.391 1 84.5 20 PHE B CA 1
ATOM 1740 C C . PHE B 1 20 ? -14.625 -12.555 -16.312 1 84.5 20 PHE B C 1
ATOM 1742 O O . PHE B 1 20 ? -13.438 -12.469 -16.016 1 84.5 20 PHE B O 1
ATOM 1749 N N . ALA B 1 21 ? -15.133 -12.125 -17.406 1 80.94 21 ALA B N 1
ATOM 1750 C CA . ALA B 1 21 ? -14.289 -11.422 -18.359 1 80.94 21 ALA B CA 1
ATOM 1751 C C . ALA B 1 21 ? -14.023 -9.984 -17.906 1 80.94 21 ALA B C 1
ATOM 1753 O O . ALA B 1 21 ? -14.805 -9.414 -17.156 1 80.94 21 ALA B O 1
ATOM 1754 N N . PRO B 1 22 ? -12.867 -9.461 -18.391 1 77.5 22 PRO B N 1
ATOM 1755 C CA . PRO B 1 22 ? -12.656 -8.039 -18.125 1 77.5 22 PRO B CA 1
ATOM 1756 C C . PRO B 1 22 ? -13.828 -7.172 -18.578 1 77.5 22 PRO B C 1
ATOM 1758 O O . PRO B 1 22 ? -14.398 -7.41 -19.641 1 77.5 22 PRO B O 1
ATOM 1761 N N . ARG B 1 23 ? -14.266 -6.348 -17.766 1 85.12 23 ARG B N 1
ATOM 1762 C CA . ARG B 1 23 ? -15.312 -5.371 -18.031 1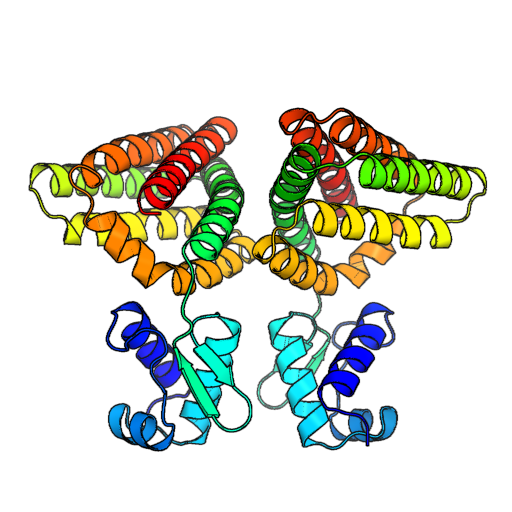 85.12 23 ARG B CA 1
ATOM 1763 C C . ARG B 1 23 ? -16.688 -6.039 -18.078 1 85.12 23 ARG B C 1
ATOM 1765 O O . ARG B 1 23 ? -17.688 -5.395 -18.391 1 85.12 23 ARG B O 1
ATOM 1772 N N . GLN B 1 24 ? -16.688 -7.262 -17.656 1 88.5 24 GLN B N 1
ATOM 1773 C CA . GLN B 1 24 ? -17.969 -7.949 -17.656 1 88.5 24 GLN B CA 1
ATOM 1774 C C . GLN B 1 24 ? -18.922 -7.332 -16.625 1 88.5 24 GLN B C 1
ATOM 1776 O O . GLN B 1 24 ? -18.531 -7.074 -15.484 1 88.5 24 GLN B O 1
ATOM 1781 N N . ARG B 1 25 ? -20.188 -7.137 -17.031 1 92.06 25 ARG B N 1
ATOM 1782 C CA . ARG B 1 25 ? -21.203 -6.629 -16.125 1 92.06 25 ARG B CA 1
ATOM 1783 C C . ARG B 1 25 ? -21.594 -7.688 -15.094 1 92.06 25 ARG B C 1
ATOM 1785 O O . ARG B 1 25 ? -21.75 -8.859 -15.43 1 92.06 25 ARG B O 1
ATOM 1792 N N . LEU B 1 26 ? -21.625 -7.227 -13.875 1 94.12 26 LEU B N 1
ATOM 1793 C CA . LEU B 1 26 ? -22.062 -8.086 -12.781 1 94.12 26 LEU B CA 1
ATOM 1794 C C . LEU B 1 26 ? -23.5 -7.754 -12.383 1 94.12 26 LEU B C 1
ATOM 1796 O O . LEU B 1 26 ? -23.734 -6.844 -11.586 1 94.12 26 LEU B O 1
ATOM 1800 N N . VAL B 1 27 ? -24.391 -8.523 -12.859 1 93.25 27 VAL B N 1
ATOM 1801 C CA . VAL B 1 27 ? -25.812 -8.305 -12.609 1 93.25 27 VAL B CA 1
ATOM 1802 C C . VAL B 1 27 ? -26.203 -8.922 -11.266 1 93.25 27 VAL B C 1
ATOM 1804 O O . VAL B 1 27 ? -26.047 -10.125 -11.055 1 93.25 27 VAL B O 1
ATOM 1807 N N . GLU B 1 28 ? -26.688 -8.055 -10.398 1 92.62 28 GLU B N 1
ATOM 1808 C CA . GLU B 1 28 ? -26.984 -8.484 -9.039 1 92.62 28 GLU B CA 1
ATOM 1809 C C . GLU B 1 28 ? -27.922 -9.688 -9.023 1 92.62 28 GLU B C 1
ATOM 1811 O O . GLU B 1 28 ? -27.703 -10.641 -8.273 1 92.62 28 GLU B O 1
ATOM 1816 N N . ALA B 1 29 ? -28.953 -9.648 -9.867 1 93.12 29 ALA B N 1
ATOM 1817 C CA . ALA B 1 29 ? -29.922 -10.734 -9.914 1 93.12 29 ALA B CA 1
ATOM 1818 C C . ALA B 1 29 ? -29.266 -12.047 -10.32 1 93.12 29 ALA B C 1
ATOM 1820 O O . ALA B 1 29 ? -29.547 -13.102 -9.742 1 93.12 29 ALA B O 1
ATOM 1821 N N . ASP B 1 30 ? -28.422 -12.016 -11.234 1 94.06 30 ASP B N 1
ATOM 1822 C CA . ASP B 1 30 ? -27.703 -13.203 -11.695 1 94.06 30 ASP B CA 1
ATOM 1823 C C . ASP B 1 30 ? -26.797 -13.75 -10.602 1 94.06 30 ASP B C 1
ATOM 1825 O O . ASP B 1 30 ? -26.703 -14.969 -10.414 1 94.06 30 ASP B O 1
ATOM 1829 N N . LEU B 1 31 ? -26.125 -12.898 -9.922 1 94.31 31 LEU B N 1
ATOM 1830 C CA . LEU B 1 31 ? -25.203 -13.297 -8.859 1 94.31 31 LEU B CA 1
ATOM 1831 C C . LEU B 1 31 ? -25.969 -13.938 -7.699 1 94.31 31 LEU B C 1
ATOM 1833 O O . LEU B 1 31 ? -25.484 -14.898 -7.098 1 94.31 31 LEU B O 1
ATOM 1837 N N . CYS B 1 32 ? -27.094 -13.375 -7.422 1 93.62 32 CYS B N 1
ATOM 1838 C CA . CYS B 1 32 ? -27.938 -13.961 -6.387 1 93.62 32 CYS B CA 1
ATOM 1839 C C . CYS B 1 32 ? -28.281 -15.406 -6.723 1 93.62 32 CYS B C 1
ATOM 1841 O O . CYS B 1 32 ? -28.219 -16.281 -5.859 1 93.62 32 CYS B O 1
ATOM 1843 N N . GLU B 1 33 ? -28.625 -15.594 -7.922 1 93.62 33 GLU B N 1
ATOM 1844 C CA . GLU B 1 33 ? -28.969 -16.922 -8.383 1 93.62 33 GLU B CA 1
ATOM 1845 C C . GLU B 1 33 ? -27.766 -17.859 -8.375 1 93.62 33 GLU B C 1
ATOM 1847 O O . GLU B 1 33 ? -27.844 -18.984 -7.887 1 93.62 33 GLU B O 1
ATOM 1852 N N . GLN B 1 34 ? -26.703 -17.391 -8.844 1 91.44 34 GLN B N 1
ATOM 1853 C CA . GLN B 1 34 ? -25.5 -18.188 -9.008 1 91.44 34 GLN B CA 1
ATOM 1854 C C . GLN B 1 34 ? -24.938 -18.625 -7.652 1 91.44 34 GLN B C 1
ATOM 1856 O O . GLN B 1 34 ? -24.438 -19.734 -7.504 1 91.44 34 GLN B O 1
ATOM 1861 N N . PHE B 1 35 ? -25.047 -17.766 -6.703 1 90.44 35 PHE B N 1
ATOM 1862 C CA . PHE B 1 35 ? -24.375 -18.047 -5.438 1 90.44 35 PHE B CA 1
ATOM 1863 C C . PHE B 1 35 ? -25.375 -18.359 -4.348 1 90.44 35 PHE B C 1
ATOM 1865 O O . PHE B 1 35 ? -25.016 -18.609 -3.197 1 90.44 35 PHE B O 1
ATOM 1872 N N . GLY B 1 36 ? -26.609 -18.328 -4.73 1 91.25 36 GLY B N 1
ATOM 1873 C CA . GLY B 1 36 ? -27.656 -18.578 -3.75 1 91.25 36 GLY B CA 1
ATOM 1874 C C . GLY B 1 36 ? -27.656 -17.594 -2.604 1 91.25 36 GLY B C 1
ATOM 1875 O O . GLY B 1 36 ? -27.734 -17.984 -1.437 1 91.25 36 GLY B O 1
ATOM 1876 N N . ALA B 1 37 ? -27.5 -16.375 -2.951 1 91.69 37 ALA B N 1
ATOM 1877 C CA . ALA B 1 37 ? -27.328 -15.336 -1.943 1 91.69 37 ALA B CA 1
ATOM 1878 C C . ALA B 1 37 ? -28.438 -14.281 -2.064 1 91.69 37 ALA B C 1
ATOM 1880 O O . ALA B 1 37 ? -29.047 -14.141 -3.121 1 91.69 37 ALA B O 1
ATOM 1881 N N . ARG B 1 38 ? -28.656 -13.625 -0.954 1 90.69 38 ARG B N 1
ATOM 1882 C CA . ARG B 1 38 ? -29.609 -12.523 -0.938 1 90.69 38 ARG B CA 1
ATOM 1883 C C . ARG B 1 38 ? -29 -11.258 -1.512 1 90.69 38 ARG B C 1
ATOM 1885 O O . ARG B 1 38 ? -27.766 -11.117 -1.546 1 90.69 38 ARG B O 1
ATOM 1892 N N . ARG B 1 39 ? -29.891 -10.398 -1.992 1 88.38 39 ARG B N 1
ATOM 1893 C CA . ARG B 1 39 ? -29.484 -9.172 -2.668 1 88.38 39 ARG B CA 1
ATOM 1894 C C . ARG B 1 39 ? -28.578 -8.328 -1.769 1 88.38 39 ARG B C 1
ATOM 1896 O O . ARG B 1 39 ? -27.594 -7.754 -2.23 1 88.38 39 ARG B O 1
ATOM 1903 N N . PHE B 1 40 ? -28.969 -8.234 -0.624 1 84.69 40 PHE B N 1
ATOM 1904 C CA . PHE B 1 40 ? -28.172 -7.402 0.276 1 84.69 40 PHE B CA 1
ATOM 1905 C C . PHE B 1 40 ? -26.781 -7.973 0.459 1 84.69 40 PHE B C 1
ATOM 1907 O O . PHE B 1 40 ? -25.797 -7.227 0.538 1 84.69 40 PHE B O 1
ATOM 1914 N N . ALA B 1 41 ? -26.641 -9.258 0.529 1 88.88 41 ALA B N 1
ATOM 1915 C CA . ALA B 1 41 ? -25.328 -9.914 0.645 1 88.88 41 ALA B CA 1
ATOM 1916 C C . ALA B 1 41 ? -24.5 -9.688 -0.61 1 88.88 41 ALA B C 1
ATOM 1918 O O . ALA B 1 41 ? -23.297 -9.422 -0.523 1 88.88 41 ALA B O 1
ATOM 1919 N N . VAL B 1 42 ? -25.109 -9.789 -1.713 1 92.12 42 VAL B N 1
ATOM 1920 C CA . VAL B 1 42 ? -24.438 -9.594 -2.988 1 92.12 42 VAL B CA 1
ATOM 1921 C C . VAL B 1 42 ? -23.969 -8.141 -3.104 1 92.12 42 VAL B C 1
ATOM 1923 O O . VAL B 1 42 ? -22.828 -7.879 -3.51 1 92.12 42 VAL B O 1
ATOM 1926 N N . ARG B 1 43 ? -24.766 -7.25 -2.748 1 85 43 ARG B N 1
ATOM 1927 C CA . ARG B 1 43 ? -24.422 -5.832 -2.803 1 85 43 ARG B CA 1
ATOM 1928 C C . ARG B 1 43 ? -23.266 -5.52 -1.863 1 85 43 ARG B C 1
ATOM 1930 O O . ARG B 1 43 ? -22.359 -4.75 -2.213 1 85 43 ARG B O 1
ATOM 1937 N N . ALA B 1 44 ? -23.344 -6.113 -0.766 1 84.25 44 ALA B N 1
ATOM 1938 C CA . ALA B 1 44 ? -22.25 -5.93 0.183 1 84.25 44 ALA B CA 1
ATOM 1939 C C . ALA B 1 44 ? -20.938 -6.492 -0.371 1 84.25 44 ALA B C 1
ATOM 1941 O O . ALA B 1 44 ? -19.891 -5.863 -0.252 1 84.25 44 ALA B O 1
ATOM 1942 N N . ALA B 1 45 ? -21.047 -7.617 -0.907 1 87.88 45 ALA B N 1
ATOM 1943 C CA . ALA B 1 45 ? -19.891 -8.25 -1.514 1 87.88 45 ALA B CA 1
ATOM 1944 C C . ALA B 1 45 ? -19.312 -7.391 -2.635 1 87.88 45 ALA B C 1
ATOM 1946 O O . ALA B 1 45 ? -18.094 -7.191 -2.715 1 87.88 45 ALA B O 1
ATOM 1947 N N . LEU B 1 46 ? -20.219 -6.926 -3.418 1 88.19 46 LEU B N 1
ATOM 1948 C CA . LEU B 1 46 ? -19.781 -6.098 -4.539 1 88.19 46 LEU B CA 1
ATOM 1949 C C . LEU B 1 46 ? -19.125 -4.812 -4.043 1 88.19 46 LEU B C 1
ATOM 1951 O O . LEU B 1 46 ? -18.141 -4.352 -4.613 1 88.19 46 LEU B O 1
ATOM 1955 N N . GLN B 1 47 ? -19.625 -4.273 -3.033 1 81.44 47 GLN B N 1
ATOM 1956 C CA . GLN B 1 47 ? -19.031 -3.068 -2.453 1 81.44 47 GLN B CA 1
ATOM 1957 C C . GLN B 1 47 ? -17.625 -3.336 -1.93 1 81.44 47 GLN B C 1
ATOM 1959 O O . GLN B 1 47 ? -16.719 -2.52 -2.119 1 81.44 47 GLN B O 1
ATOM 1964 N N . ASP B 1 48 ? -17.5 -4.441 -1.285 1 79.56 48 ASP B N 1
ATOM 1965 C CA . ASP B 1 48 ? -16.172 -4.828 -0.789 1 79.56 48 ASP B CA 1
ATOM 1966 C C . ASP B 1 48 ? -15.188 -5.016 -1.938 1 79.56 48 ASP B C 1
ATOM 1968 O O . ASP B 1 48 ? -14.023 -4.613 -1.838 1 79.56 48 ASP B O 1
ATOM 1972 N N . LEU B 1 49 ? -15.656 -5.602 -2.953 1 82.69 49 LEU B N 1
ATOM 1973 C CA . LEU B 1 49 ? -14.797 -5.91 -4.09 1 82.69 49 LEU B CA 1
ATOM 1974 C C . LEU B 1 49 ? -14.43 -4.641 -4.855 1 82.69 49 LEU B C 1
ATOM 1976 O O . LEU B 1 49 ? -13.391 -4.586 -5.523 1 82.69 49 LEU B O 1
ATOM 1980 N N . VAL B 1 50 ? -15.273 -3.617 -4.785 1 80.56 50 VAL B N 1
ATOM 1981 C CA . VAL B 1 50 ? -14.93 -2.299 -5.309 1 80.56 50 VAL B CA 1
ATOM 1982 C C . VAL B 1 50 ? -13.766 -1.715 -4.516 1 80.56 50 VAL B C 1
ATOM 1984 O O . VAL B 1 50 ? -12.797 -1.211 -5.094 1 80.56 50 VAL B O 1
ATOM 1987 N N . ALA B 1 51 ? -13.859 -1.885 -3.268 1 71.81 51 ALA B N 1
ATOM 1988 C CA . ALA B 1 51 ? -12.805 -1.39 -2.389 1 71.81 51 ALA B CA 1
ATOM 1989 C C . ALA B 1 51 ? -11.484 -2.113 -2.652 1 71.81 51 ALA B C 1
ATOM 1991 O O . ALA B 1 51 ? -10.414 -1.526 -2.518 1 71.81 51 ALA B O 1
ATOM 1992 N N . GLU B 1 52 ? -11.617 -3.328 -3.07 1 72.81 52 GLU B N 1
ATOM 1993 C CA . GLU B 1 52 ? -10.438 -4.137 -3.35 1 72.81 52 GLU B CA 1
ATOM 1994 C C . GLU B 1 52 ? -9.914 -3.875 -4.758 1 72.81 52 GLU B C 1
ATOM 1996 O O . GLU B 1 52 ? -8.859 -4.391 -5.141 1 72.81 52 GLU B O 1
ATOM 2001 N N . GLY B 1 53 ? -10.719 -3.141 -5.578 1 77.06 53 GLY B N 1
ATOM 2002 C CA . GLY B 1 53 ? -10.289 -2.793 -6.922 1 77.06 53 GLY B CA 1
ATOM 2003 C C . GLY B 1 53 ? -10.594 -3.873 -7.945 1 77.06 53 GLY B C 1
ATOM 2004 O O . GLY B 1 53 ? -10.102 -3.822 -9.07 1 77.06 53 GLY B O 1
ATOM 2005 N N . LEU B 1 54 ? -11.32 -4.875 -7.582 1 81.94 54 LEU B N 1
ATOM 2006 C CA . LEU B 1 54 ? -11.648 -5.969 -8.484 1 81.94 54 LEU B CA 1
ATOM 2007 C C . LEU B 1 54 ? -12.859 -5.621 -9.344 1 81.94 54 LEU B C 1
ATOM 2009 O O . LEU B 1 54 ? -12.992 -6.109 -10.469 1 81.94 54 LEU B O 1
ATOM 2013 N N . VAL B 1 55 ? -13.766 -4.816 -8.695 1 87.25 55 VAL B N 1
ATOM 2014 C CA . VAL B 1 55 ? -15.023 -4.422 -9.312 1 87.25 55 VAL B CA 1
ATOM 2015 C C . VAL B 1 55 ? -15.102 -2.9 -9.398 1 87.25 55 VAL B C 1
ATOM 2017 O O . VAL B 1 55 ? -14.531 -2.195 -8.562 1 87.25 55 VAL B O 1
ATOM 2020 N N . GLU B 1 56 ? -15.586 -2.369 -10.414 1 88.56 56 GLU B N 1
ATOM 2021 C CA . GLU B 1 56 ? -15.867 -0.942 -10.516 1 88.56 56 GLU B CA 1
ATOM 2022 C C . GLU B 1 56 ? -17.359 -0.69 -10.703 1 88.56 56 GLU B C 1
ATOM 2024 O O . GLU B 1 56 ? -18.062 -1.495 -11.328 1 88.56 56 GLU B O 1
ATOM 2029 N N . ARG B 1 57 ? -17.828 0.345 -10 1 86.31 57 ARG B N 1
ATOM 2030 C CA . ARG B 1 57 ? -19.219 0.736 -10.141 1 86.31 57 ARG B CA 1
ATOM 2031 C C . ARG B 1 57 ? -19.375 1.921 -11.094 1 86.31 57 ARG B C 1
ATOM 2033 O O . ARG B 1 57 ? -18.594 2.877 -11.023 1 86.31 57 ARG B O 1
ATOM 2040 N N . GLN B 1 58 ? -20.172 1.762 -12.055 1 81 58 GLN B N 1
ATOM 2041 C CA . GLN B 1 58 ? -20.5 2.861 -12.953 1 81 58 GLN B CA 1
ATOM 2042 C C . GLN B 1 58 ? -21.922 3.369 -12.727 1 81 58 GLN B C 1
ATOM 2044 O O . GLN B 1 58 ? -22.844 2.576 -12.531 1 81 58 GLN B O 1
ATOM 2049 N N . GLN B 1 59 ? -21.969 4.688 -12.656 1 78.38 59 GLN B N 1
ATOM 2050 C CA . GLN B 1 59 ? -23.266 5.305 -12.461 1 78.38 59 GLN B CA 1
ATOM 2051 C C . GLN B 1 59 ? -24.266 4.824 -13.516 1 78.38 59 GLN B C 1
ATOM 2053 O O . GLN B 1 59 ? -23.969 4.836 -14.711 1 78.38 59 GLN B O 1
ATOM 2058 N N . ASN B 1 60 ? -25.359 4.258 -13.055 1 77.12 60 ASN B N 1
ATOM 2059 C CA . ASN B 1 60 ? -26.5 3.814 -13.852 1 77.12 60 ASN B CA 1
ATOM 2060 C C . ASN B 1 60 ? -26.156 2.572 -14.672 1 77.12 60 ASN B C 1
ATOM 2062 O O . ASN B 1 60 ? -26.906 2.197 -15.578 1 77.12 60 ASN B O 1
ATOM 2066 N N . ARG B 1 61 ? -24.969 2.051 -14.641 1 82.19 61 ARG B N 1
ATOM 2067 C CA . ARG B 1 61 ? -24.609 0.864 -15.414 1 82.19 61 ARG B CA 1
ATOM 2068 C C . ARG B 1 61 ? -24.312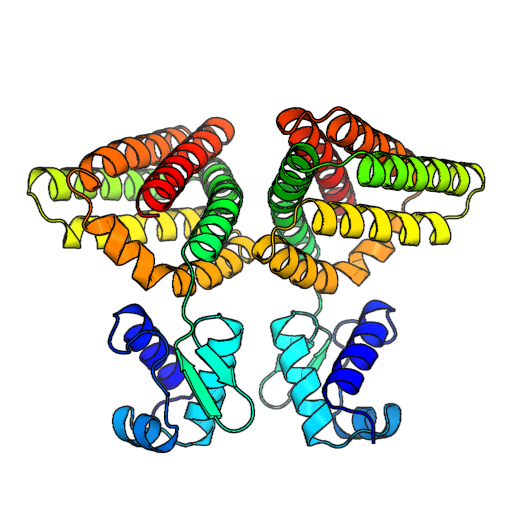 -0.313 -14.492 1 82.19 61 ARG B C 1
ATOM 2070 O O . ARG B 1 61 ? -24.094 -1.433 -14.953 1 82.19 61 ARG B O 1
ATOM 2077 N N . GLY B 1 62 ? -24.344 -0.001 -13.188 1 86.81 62 GLY B N 1
ATOM 2078 C CA . GLY B 1 62 ? -24.141 -1.088 -12.242 1 86.81 62 GLY B CA 1
ATOM 2079 C C . GLY B 1 62 ? -22.672 -1.43 -12.031 1 86.81 62 GLY B C 1
ATOM 2080 O O . GLY B 1 62 ? -21.797 -0.583 -12.227 1 86.81 62 GLY B O 1
ATOM 2081 N N . ALA B 1 63 ? -22.438 -2.691 -11.523 1 92.19 63 ALA B N 1
ATOM 2082 C CA . ALA B 1 63 ? -21.094 -3.172 -11.203 1 92.19 63 ALA B CA 1
ATOM 2083 C C . ALA B 1 63 ? -20.5 -3.986 -12.352 1 92.19 63 ALA B C 1
ATOM 2085 O O . ALA B 1 63 ? -21.219 -4.734 -13.016 1 92.19 63 ALA B O 1
ATOM 2086 N N . ARG B 1 64 ? -19.141 -3.834 -12.617 1 92.06 64 ARG B N 1
ATOM 2087 C CA . ARG B 1 64 ? -18.453 -4.656 -13.594 1 92.06 64 ARG B CA 1
ATOM 2088 C C . ARG B 1 64 ? -17.047 -5.012 -13.117 1 92.06 64 ARG B C 1
ATOM 2090 O O . ARG B 1 64 ? -16.531 -4.387 -12.188 1 92.06 64 ARG B O 1
ATOM 2097 N N . ILE B 1 65 ? -16.516 -5.965 -13.789 1 87.5 65 ILE B N 1
ATOM 2098 C CA . ILE B 1 65 ? -15.148 -6.34 -13.5 1 87.5 65 ILE B CA 1
ATOM 2099 C C . ILE B 1 65 ? -14.203 -5.223 -13.93 1 87.5 65 ILE B C 1
ATOM 2101 O O . ILE B 1 65 ? -14.32 -4.695 -15.039 1 87.5 65 ILE B O 1
ATOM 2105 N N . ARG B 1 66 ? -13.312 -4.867 -13.031 1 84.56 66 ARG B N 1
ATOM 2106 C CA . ARG B 1 66 ? -12.344 -3.822 -13.352 1 84.56 66 ARG B CA 1
ATOM 2107 C C . ARG B 1 66 ? -11.297 -4.328 -14.336 1 84.56 66 ARG B C 1
ATOM 2109 O O . ARG B 1 66 ? -10.82 -5.457 -14.211 1 84.56 66 ARG B O 1
ATOM 2116 N N . GLU B 1 67 ? -11.062 -3.529 -15.391 1 83.12 67 GLU B N 1
ATOM 2117 C CA . GLU B 1 67 ? -9.961 -3.807 -16.297 1 83.12 67 GLU B CA 1
ATOM 2118 C C . GLU B 1 67 ? -8.703 -3.055 -15.891 1 83.12 67 GLU B C 1
ATOM 2120 O O . GLU B 1 67 ? -8.719 -1.829 -15.773 1 83.12 67 GLU B O 1
ATOM 2125 N N . ILE B 1 68 ? -7.703 -3.807 -15.672 1 84.06 68 ILE B N 1
ATOM 2126 C CA . ILE B 1 68 ? -6.426 -3.205 -15.305 1 84.06 68 ILE B CA 1
ATOM 2127 C C . ILE B 1 68 ? -5.551 -3.055 -16.547 1 84.06 68 ILE B C 1
ATOM 2129 O O . ILE B 1 68 ? -5.238 -4.039 -17.219 1 84.06 68 ILE B O 1
ATOM 2133 N N . SER B 1 69 ? -5.254 -1.854 -16.844 1 86.62 69 SER B N 1
ATOM 2134 C CA . SER B 1 69 ? -4.375 -1.593 -17.984 1 86.62 69 SER B CA 1
ATOM 2135 C C . SER B 1 69 ? -2.947 -2.045 -17.688 1 86.62 69 SER B C 1
ATOM 2137 O O . SER B 1 69 ? -2.598 -2.311 -16.531 1 86.62 69 SER B O 1
ATOM 2139 N N . LEU B 1 70 ? -2.164 -2.18 -18.75 1 87.94 70 LEU B N 1
ATOM 2140 C CA . LEU B 1 70 ? -0.757 -2.529 -18.594 1 87.94 70 LEU B CA 1
ATOM 2141 C C . LEU B 1 70 ? -0.028 -1.49 -17.75 1 87.94 70 LEU B C 1
ATOM 2143 O O . LEU B 1 70 ? 0.804 -1.84 -16.906 1 87.94 70 LEU B O 1
ATOM 2147 N N . ALA B 1 71 ? -0.367 -0.239 -17.984 1 91.94 71 ALA B N 1
ATOM 2148 C CA . ALA B 1 71 ? 0.247 0.834 -17.219 1 91.94 71 ALA B CA 1
ATOM 2149 C C . ALA B 1 71 ? -0.089 0.698 -15.727 1 91.94 71 ALA B C 1
ATOM 2151 O O . ALA B 1 71 ? 0.776 0.889 -14.867 1 91.94 71 ALA B O 1
ATOM 2152 N N . GLU B 1 72 ? -1.273 0.414 -15.453 1 91 72 GLU B N 1
ATOM 2153 C CA . GLU B 1 72 ? -1.682 0.222 -14.07 1 91 72 GLU B CA 1
ATOM 2154 C C . GLU B 1 72 ? -1.032 -1.022 -13.469 1 91 72 GLU B C 1
ATOM 2156 O O . GLU B 1 72 ? -0.659 -1.029 -12.297 1 91 72 GLU B O 1
ATOM 2161 N N . ALA B 1 73 ? -0.93 -2.082 -14.273 1 91.38 73 ALA B N 1
ATOM 2162 C CA . ALA B 1 73 ? -0.271 -3.303 -13.82 1 91.38 73 ALA B CA 1
ATOM 2163 C C . ALA B 1 73 ? 1.178 -3.029 -13.422 1 91.38 73 ALA B C 1
ATOM 2165 O O . ALA B 1 73 ? 1.672 -3.58 -12.438 1 91.38 73 ALA B O 1
ATOM 2166 N N . ILE B 1 74 ? 1.8 -2.223 -14.172 1 94.25 74 ILE B N 1
ATOM 2167 C CA . ILE B 1 74 ? 3.18 -1.849 -13.883 1 94.25 74 ILE B CA 1
ATOM 2168 C C . ILE B 1 74 ? 3.24 -1.055 -12.586 1 94.25 74 ILE B C 1
ATOM 2170 O O . ILE B 1 74 ? 4.066 -1.341 -11.711 1 94.25 74 ILE B O 1
ATOM 2174 N N . GLU B 1 75 ? 2.389 -0.12 -12.414 1 94.94 75 GLU B N 1
ATOM 2175 C CA . GLU B 1 75 ? 2.346 0.654 -11.172 1 94.94 75 GLU B CA 1
ATOM 2176 C C . GLU B 1 75 ? 2.115 -0.249 -9.969 1 94.94 75 GLU B C 1
ATOM 2178 O O . GLU B 1 75 ? 2.771 -0.094 -8.938 1 94.94 75 GLU B O 1
ATOM 2183 N N . ILE B 1 76 ? 1.155 -1.102 -10.109 1 93.88 76 ILE B N 1
ATOM 2184 C CA . ILE B 1 76 ? 0.838 -2.033 -9.031 1 93.88 76 ILE B CA 1
ATOM 2185 C C . ILE B 1 76 ? 2.078 -2.85 -8.672 1 93.88 76 ILE B C 1
ATOM 2187 O O . ILE B 1 76 ? 2.396 -3.021 -7.496 1 93.88 76 ILE B O 1
ATOM 2191 N N . SER B 1 77 ? 2.777 -3.328 -9.672 1 95.5 77 SER B N 1
ATOM 2192 C CA . SER B 1 77 ? 3.967 -4.141 -9.453 1 95.5 77 SER B CA 1
ATOM 2193 C C . SER B 1 77 ? 5.086 -3.326 -8.812 1 95.5 77 SER B C 1
ATOM 2195 O O . SER B 1 77 ? 5.863 -3.85 -8.008 1 95.5 77 SER B O 1
ATOM 2197 N N . GLU B 1 78 ? 5.145 -2.066 -9.172 1 97.25 78 GLU B N 1
ATOM 2198 C CA . GLU B 1 78 ? 6.137 -1.194 -8.547 1 97.25 78 GLU B CA 1
ATOM 2199 C C . GLU B 1 78 ? 5.867 -1.03 -7.055 1 97.25 78 GLU B C 1
ATOM 2201 O O . GLU B 1 78 ? 6.801 -0.983 -6.25 1 97.25 78 GLU B O 1
ATOM 2206 N N . ILE B 1 79 ? 4.637 -0.918 -6.668 1 97.12 79 ILE B N 1
ATOM 2207 C CA . ILE B 1 79 ? 4.285 -0.861 -5.254 1 97.12 79 ILE B CA 1
ATOM 2208 C C . ILE B 1 79 ? 4.629 -2.189 -4.582 1 97.12 79 ILE B C 1
ATOM 2210 O O . ILE B 1 79 ? 5.211 -2.211 -3.494 1 97.12 79 ILE B O 1
ATOM 2214 N N . ARG B 1 80 ? 4.25 -3.281 -5.199 1 96.5 80 ARG B N 1
ATOM 2215 C CA . ARG B 1 80 ? 4.586 -4.598 -4.668 1 96.5 80 ARG B CA 1
ATOM 2216 C C . ARG B 1 80 ? 6.086 -4.719 -4.422 1 96.5 80 ARG B C 1
ATOM 2218 O O . ARG B 1 80 ? 6.508 -5.262 -3.398 1 96.5 80 ARG B O 1
ATOM 2225 N N . ARG B 1 81 ? 6.848 -4.223 -5.371 1 97.94 81 ARG B N 1
ATOM 2226 C CA . ARG B 1 81 ? 8.305 -4.32 -5.289 1 97.94 81 ARG B CA 1
ATOM 2227 C C . ARG B 1 81 ? 8.812 -3.762 -3.965 1 97.94 81 ARG B C 1
ATOM 2229 O O . ARG B 1 81 ? 9.617 -4.402 -3.283 1 97.94 81 ARG B O 1
ATOM 2236 N N . VAL B 1 82 ? 8.32 -2.646 -3.598 1 98.31 82 VAL B N 1
ATOM 2237 C CA . VAL B 1 82 ? 8.867 -2.006 -2.406 1 98.31 82 VAL B CA 1
ATOM 2238 C C . VAL B 1 82 ? 8.211 -2.59 -1.157 1 98.31 82 VAL B C 1
ATOM 2240 O O . VAL B 1 82 ? 8.875 -2.791 -0.137 1 98.31 82 VAL B O 1
ATOM 2243 N N . VAL B 1 83 ? 6.969 -2.902 -1.16 1 98.19 83 VAL B N 1
ATOM 2244 C CA . VAL B 1 83 ? 6.262 -3.418 0.008 1 98.19 83 VAL B CA 1
ATOM 2245 C C . VAL B 1 83 ? 6.691 -4.859 0.276 1 98.19 83 VAL B C 1
ATOM 2247 O O . VAL B 1 83 ? 6.926 -5.242 1.426 1 98.19 83 VAL B O 1
ATOM 2250 N N . GLU B 1 84 ? 6.754 -5.676 -0.75 1 98.06 84 GLU B N 1
ATOM 2251 C CA . GLU B 1 84 ? 7.168 -7.062 -0.555 1 98.06 84 GLU B CA 1
ATOM 2252 C C . GLU B 1 84 ? 8.648 -7.148 -0.198 1 98.06 84 GLU B C 1
ATOM 2254 O O . GLU B 1 84 ? 9.086 -8.102 0.457 1 98.06 84 GLU B O 1
ATOM 2259 N N . GLY B 1 85 ? 9.445 -6.18 -0.739 1 98.69 85 GLY B N 1
ATOM 2260 C CA . GLY B 1 85 ? 10.797 -6.078 -0.218 1 98.69 85 GLY B CA 1
ATOM 2261 C C . GLY B 1 85 ? 10.844 -5.895 1.287 1 98.69 85 GLY B C 1
ATOM 2262 O O . GLY B 1 85 ? 11.609 -6.574 1.976 1 98.69 85 GLY B O 1
ATOM 2263 N N . LEU B 1 86 ? 10.039 -4.98 1.772 1 98.56 86 LEU B N 1
ATOM 2264 C CA . LEU B 1 86 ? 9.914 -4.754 3.209 1 98.56 86 LEU B CA 1
ATOM 2265 C C . LEU B 1 86 ? 9.5 -6.035 3.926 1 98.56 86 LEU B C 1
ATOM 2267 O O . LEU B 1 86 ? 10.039 -6.359 4.988 1 98.56 86 LEU B O 1
ATOM 2271 N N . VAL B 1 87 ? 8.562 -6.754 3.396 1 98.44 87 VAL B N 1
ATOM 2272 C CA . VAL B 1 87 ? 8.055 -7.992 3.975 1 98.44 87 VAL B CA 1
ATOM 2273 C C . VAL B 1 87 ? 9.18 -9.023 4.062 1 98.44 87 VAL B C 1
ATOM 2275 O O . VAL B 1 87 ? 9.352 -9.68 5.094 1 98.44 87 VAL B O 1
ATOM 2278 N N . ALA B 1 88 ? 9.93 -9.164 2.988 1 98.81 88 ALA B N 1
ATOM 2279 C CA . ALA B 1 88 ? 11.031 -10.125 2.969 1 98.81 88 ALA B CA 1
ATOM 2280 C C . ALA B 1 88 ? 12.078 -9.789 4.023 1 98.81 88 ALA B C 1
ATOM 2282 O O . ALA B 1 88 ? 12.57 -10.672 4.727 1 98.81 88 ALA B O 1
ATOM 2283 N N . ALA B 1 89 ? 12.438 -8.523 4.105 1 98.75 89 ALA B N 1
ATOM 2284 C CA . ALA B 1 89 ? 13.391 -8.078 5.117 1 98.75 89 ALA B CA 1
ATOM 2285 C C . ALA B 1 89 ? 12.891 -8.406 6.523 1 98.75 89 ALA B C 1
ATOM 2287 O O . ALA B 1 89 ? 13.641 -8.914 7.355 1 98.75 89 ALA B O 1
ATOM 2288 N N . ARG B 1 90 ? 11.648 -8.062 6.754 1 98.38 90 ARG B N 1
ATOM 2289 C CA . ARG B 1 90 ? 11.055 -8.312 8.062 1 98.38 90 ARG B CA 1
ATOM 2290 C C . ARG B 1 90 ? 11 -9.805 8.367 1 98.38 90 ARG B C 1
ATOM 2292 O O . ARG B 1 90 ? 11.211 -10.219 9.508 1 98.38 90 ARG B O 1
ATOM 2299 N N . ALA B 1 91 ? 10.648 -10.602 7.406 1 98.69 91 ALA B N 1
ATOM 2300 C CA . ALA B 1 91 ? 10.648 -12.047 7.574 1 98.69 91 ALA B CA 1
ATOM 2301 C C . ALA B 1 91 ? 12.023 -12.555 7.992 1 98.69 91 ALA B C 1
ATOM 2303 O O . ALA B 1 91 ? 12.133 -13.43 8.852 1 98.69 91 ALA B O 1
ATOM 2304 N N . ALA B 1 92 ? 13.062 -12.031 7.359 1 98.81 92 ALA B N 1
ATOM 2305 C CA . ALA B 1 92 ? 14.43 -12.422 7.707 1 98.81 92 ALA B CA 1
ATOM 2306 C C . ALA B 1 92 ? 14.742 -12.086 9.164 1 98.81 92 ALA B C 1
ATOM 2308 O O . ALA B 1 92 ? 15.484 -12.812 9.828 1 98.81 92 ALA B O 1
ATOM 2309 N N . GLU B 1 93 ? 14.203 -11.008 9.641 1 98.19 93 GLU B N 1
ATOM 2310 C CA . GLU B 1 93 ? 14.43 -10.555 11.016 1 98.19 93 GLU B CA 1
ATOM 2311 C C . GLU B 1 93 ? 13.734 -11.461 12.023 1 98.19 93 GLU B C 1
ATOM 2313 O O . GLU B 1 93 ? 14.219 -11.648 13.133 1 98.19 93 GLU B O 1
ATOM 2318 N N . ARG B 1 94 ? 12.656 -12.047 11.641 1 98.12 94 ARG B N 1
ATOM 2319 C CA . ARG B 1 94 ? 11.781 -12.719 12.594 1 98.12 94 ARG B CA 1
ATOM 2320 C C . ARG B 1 94 ? 11.844 -14.234 12.422 1 98.12 94 ARG B C 1
ATOM 2322 O O . ARG B 1 94 ? 11.211 -14.977 13.18 1 98.12 94 ARG B O 1
ATOM 2329 N N . LEU B 1 95 ? 12.555 -14.625 11.508 1 98.19 95 LEU B N 1
ATOM 2330 C CA . LEU B 1 95 ? 12.609 -16.016 11.062 1 98.19 95 LEU B CA 1
ATOM 2331 C C . LEU B 1 95 ? 12.906 -16.953 12.234 1 98.19 95 LEU B C 1
ATOM 2333 O O . LEU B 1 95 ? 13.797 -16.672 13.039 1 98.19 95 LEU B O 1
ATOM 2337 N N . THR B 1 96 ? 12.117 -18 12.414 1 98.38 96 THR B N 1
ATOM 2338 C CA . THR B 1 96 ? 12.422 -19.078 13.344 1 98.38 96 THR B CA 1
ATOM 2339 C C . THR B 1 96 ? 13 -20.281 12.594 1 98.38 96 THR B C 1
ATOM 2341 O O . THR B 1 96 ? 12.984 -20.328 11.367 1 98.38 96 THR B O 1
ATOM 2344 N N . ALA B 1 97 ? 13.445 -21.219 13.367 1 98 97 ALA B N 1
ATOM 2345 C CA . ALA B 1 97 ? 13.984 -22.438 12.766 1 98 97 ALA B CA 1
ATOM 2346 C C . ALA B 1 97 ? 12.898 -23.203 12.016 1 98 97 ALA B C 1
ATOM 2348 O O . ALA B 1 97 ? 13.156 -23.781 10.961 1 98 97 ALA B O 1
ATOM 2349 N N . ALA B 1 98 ? 11.742 -23.234 12.586 1 98.44 98 ALA B N 1
ATOM 2350 C CA . ALA B 1 98 ? 10.625 -23.906 11.93 1 98.44 98 ALA B CA 1
ATOM 2351 C C . ALA B 1 98 ? 10.25 -23.203 10.625 1 98.44 98 ALA B C 1
ATOM 2353 O O . ALA B 1 98 ? 9.938 -23.859 9.625 1 98.44 98 ALA B O 1
ATOM 2354 N N . ASP B 1 99 ? 10.281 -21.906 10.664 1 98.44 99 ASP B N 1
ATOM 2355 C CA . ASP B 1 99 ? 10.016 -21.125 9.461 1 98.44 99 ASP B CA 1
ATOM 2356 C C . ASP B 1 99 ? 11.047 -21.422 8.375 1 98.44 99 ASP B C 1
ATOM 2358 O O . ASP B 1 99 ? 10.703 -21.547 7.199 1 98.44 99 ASP B O 1
ATOM 2362 N N . ALA B 1 100 ? 12.312 -21.453 8.805 1 98.5 100 ALA B N 1
ATOM 2363 C CA . ALA B 1 100 ? 13.398 -21.719 7.855 1 98.5 100 ALA B CA 1
ATOM 2364 C C . ALA B 1 100 ? 13.188 -23.062 7.145 1 98.5 100 ALA B C 1
ATOM 2366 O O . ALA B 1 100 ? 13.391 -23.156 5.93 1 98.5 100 ALA B O 1
ATOM 2367 N N . LYS B 1 101 ? 12.812 -24.016 7.879 1 98.44 101 LYS B N 1
ATOM 2368 C CA . LYS B 1 101 ? 12.547 -25.344 7.312 1 98.44 101 LYS B CA 1
ATOM 2369 C C . LYS B 1 101 ? 11.367 -25.297 6.344 1 98.44 101 LYS B C 1
ATOM 2371 O O . LYS B 1 101 ? 11.414 -25.906 5.273 1 98.44 101 LYS B O 1
ATOM 2376 N N . ARG B 1 102 ? 10.344 -24.594 6.746 1 98.5 102 ARG B N 1
ATOM 2377 C CA . ARG B 1 102 ? 9.164 -24.438 5.906 1 98.5 102 ARG B CA 1
ATOM 2378 C C . ARG B 1 102 ? 9.516 -23.766 4.586 1 98.5 102 ARG B C 1
ATOM 2380 O O . ARG B 1 102 ? 9.117 -24.234 3.516 1 98.5 102 ARG B O 1
ATOM 2387 N N . LEU B 1 103 ? 10.273 -22.703 4.637 1 98.69 103 LEU B N 1
ATOM 2388 C CA . LEU B 1 103 ? 10.656 -21.953 3.439 1 98.69 103 LEU B CA 1
ATOM 2389 C C . LEU B 1 103 ? 11.539 -22.812 2.531 1 98.69 103 LEU B C 1
ATOM 2391 O O . LEU B 1 103 ? 11.344 -22.828 1.313 1 98.69 103 LEU B O 1
ATOM 2395 N N . SER B 1 104 ? 12.484 -23.469 3.135 1 98.38 104 SER B N 1
ATOM 2396 C CA . SER B 1 104 ? 13.352 -24.359 2.361 1 98.38 104 SER B CA 1
ATOM 2397 C C . SER B 1 104 ? 12.562 -25.469 1.687 1 98.38 104 SER B C 1
ATOM 2399 O O . SER B 1 104 ? 12.859 -25.859 0.555 1 98.38 104 SER B O 1
ATOM 2401 N N . GLY B 1 105 ? 11.602 -25.953 2.408 1 98.62 105 GLY B N 1
ATOM 2402 C CA . GLY B 1 105 ? 10.719 -26.953 1.841 1 98.62 105 GLY B CA 1
ATOM 2403 C C . GLY B 1 105 ? 9.938 -26.453 0.645 1 98.62 105 GLY B C 1
ATOM 2404 O O . GLY B 1 105 ? 9.797 -27.156 -0.356 1 98.62 105 GLY B O 1
ATOM 2405 N N . ILE B 1 106 ? 9.398 -25.266 0.711 1 98.56 106 ILE B N 1
ATOM 2406 C CA . ILE B 1 106 ? 8.695 -24.656 -0.408 1 98.56 106 ILE B CA 1
ATOM 2407 C C . ILE B 1 106 ? 9.641 -24.516 -1.601 1 98.56 106 ILE B C 1
ATOM 2409 O O . ILE B 1 106 ? 9.273 -24.859 -2.73 1 98.56 106 ILE B O 1
ATOM 2413 N N . GLY B 1 107 ? 10.914 -24.047 -1.338 1 98.38 107 GLY B N 1
ATOM 2414 C CA . GLY B 1 107 ? 11.898 -23.906 -2.393 1 98.38 107 GLY B CA 1
ATOM 2415 C C . GLY B 1 107 ? 12.188 -25.203 -3.117 1 98.38 107 GLY B C 1
ATOM 2416 O O . GLY B 1 107 ? 12.266 -25.234 -4.348 1 98.38 107 GLY B O 1
ATOM 2417 N N . ARG B 1 108 ? 12.328 -26.266 -2.348 1 98.5 108 ARG B N 1
ATOM 2418 C CA . ARG B 1 108 ? 12.578 -27.578 -2.934 1 98.5 108 ARG B CA 1
ATOM 2419 C C . ARG B 1 108 ? 11.414 -28.016 -3.812 1 98.5 108 ARG B C 1
ATOM 2421 O O . ARG B 1 108 ? 11.617 -28.531 -4.914 1 98.5 108 ARG B O 1
ATOM 2428 N N . ARG B 1 109 ? 10.234 -27.844 -3.34 1 98.44 109 ARG B N 1
ATOM 2429 C CA . ARG B 1 109 ? 9.047 -28.219 -4.102 1 98.44 109 ARG B CA 1
ATOM 2430 C C . ARG B 1 109 ? 8.914 -27.359 -5.359 1 98.44 109 ARG B C 1
ATOM 2432 O O . ARG B 1 109 ? 8.453 -27.844 -6.398 1 98.44 109 ARG B O 1
ATOM 2439 N N . MET B 1 110 ? 9.281 -26.094 -5.289 1 97.62 110 MET B N 1
ATOM 2440 C CA . MET B 1 110 ? 9.258 -25.219 -6.461 1 97.62 110 MET B CA 1
ATOM 2441 C C . MET B 1 110 ? 10.219 -25.734 -7.531 1 97.62 110 MET B C 1
ATOM 2443 O O . MET B 1 110 ? 9.867 -25.797 -8.711 1 97.62 110 MET B O 1
ATOM 2447 N N . ARG B 1 111 ? 11.414 -26.047 -7.109 1 98.06 111 ARG B N 1
ATOM 2448 C CA . ARG B 1 111 ? 12.398 -26.578 -8.055 1 98.06 111 ARG B CA 1
ATOM 2449 C C . ARG B 1 111 ? 11.898 -27.859 -8.711 1 98.06 111 ARG B C 1
ATOM 2451 O O . ARG B 1 111 ? 12.047 -28.031 -9.922 1 98.06 111 ARG B O 1
ATOM 2458 N N . GLN B 1 112 ? 11.328 -28.719 -7.926 1 98.19 112 GLN B N 1
ATOM 2459 C CA . GLN B 1 112 ? 10.773 -29.969 -8.445 1 98.19 112 GLN B CA 1
ATOM 2460 C C . GLN B 1 112 ? 9.688 -29.688 -9.484 1 98.19 112 GLN B C 1
ATOM 2462 O O . GLN B 1 112 ? 9.609 -30.375 -10.508 1 98.19 112 GLN B O 1
ATOM 2467 N N . ALA B 1 113 ? 8.805 -28.719 -9.164 1 96.06 113 ALA B N 1
ATOM 2468 C CA . ALA B 1 113 ? 7.73 -28.359 -10.086 1 96.06 113 ALA B CA 1
ATOM 2469 C C . ALA B 1 113 ? 8.289 -27.859 -11.414 1 96.06 113 ALA B C 1
ATOM 2471 O O . ALA B 1 113 ? 7.773 -28.203 -12.477 1 96.06 113 ALA B O 1
ATOM 2472 N N . VAL B 1 114 ? 9.312 -27.016 -11.383 1 95.25 114 VAL B N 1
ATOM 2473 C CA . VAL B 1 114 ? 9.922 -26.5 -12.594 1 95.25 114 VAL B CA 1
ATOM 2474 C C . VAL B 1 114 ? 10.578 -27.625 -13.383 1 95.25 114 VAL B C 1
ATOM 2476 O O . VAL B 1 114 ? 10.406 -27.734 -14.594 1 95.25 114 VAL B O 1
ATOM 2479 N N . ASP B 1 115 ? 11.352 -28.484 -12.672 1 96.25 115 ASP B N 1
ATOM 2480 C CA . ASP B 1 115 ? 12.031 -29.625 -13.305 1 96.25 115 ASP B CA 1
ATOM 2481 C C . ASP B 1 115 ? 11.023 -30.562 -13.953 1 96.25 115 ASP B C 1
ATOM 2483 O O . ASP B 1 115 ? 11.312 -31.172 -14.984 1 96.25 115 ASP B O 1
ATOM 2487 N N . GLY B 1 116 ? 9.914 -30.672 -13.367 1 95.5 116 GLY B N 1
ATOM 2488 C CA . GLY B 1 116 ? 8.883 -31.562 -13.859 1 95.5 116 GLY B CA 1
ATOM 2489 C C . GLY B 1 116 ? 7.965 -30.906 -14.875 1 95.5 116 GLY B C 1
ATOM 2490 O O . GLY B 1 116 ? 7.082 -31.562 -15.438 1 95.5 116 GLY B O 1
ATOM 2491 N N . GLY B 1 117 ? 8.125 -29.641 -15.156 1 90.94 117 GLY B N 1
ATOM 2492 C CA . GLY B 1 117 ? 7.297 -28.906 -16.094 1 90.94 117 GLY B CA 1
ATOM 2493 C C . GLY B 1 117 ? 5.887 -28.672 -15.594 1 90.94 117 GLY B C 1
ATOM 2494 O O . GLY B 1 117 ? 4.941 -28.625 -16.391 1 90.94 117 GLY B O 1
ATOM 2495 N N . GLU B 1 118 ? 5.734 -28.609 -14.32 1 92.06 118 GLU B N 1
ATOM 2496 C CA . GLU B 1 118 ? 4.422 -28.438 -13.703 1 92.06 118 GLU B CA 1
ATOM 2497 C C . GLU B 1 118 ? 4.156 -26.969 -13.383 1 92.06 118 GLU B C 1
ATOM 2499 O O . GLU B 1 118 ? 4.188 -26.562 -12.219 1 92.06 118 GLU B O 1
ATOM 2504 N N . ALA B 1 119 ? 3.74 -26.297 -14.398 1 86.44 119 ALA B N 1
ATOM 2505 C CA . ALA B 1 119 ? 3.588 -24.844 -14.312 1 86.44 119 ALA B CA 1
ATOM 2506 C C . ALA B 1 119 ? 2.514 -24.469 -13.297 1 86.44 119 ALA B C 1
ATOM 2508 O O . ALA B 1 119 ? 2.666 -23.484 -12.555 1 86.44 119 ALA B O 1
ATOM 2509 N N . ALA B 1 120 ? 1.464 -25.156 -13.219 1 84.19 120 ALA B N 1
ATOM 2510 C CA . ALA B 1 120 ? 0.375 -24.844 -12.297 1 84.19 120 ALA B CA 1
ATOM 2511 C C . ALA B 1 120 ? 0.813 -25.047 -10.844 1 84.19 120 ALA B C 1
ATOM 2513 O O . ALA B 1 120 ? 0.488 -24.25 -9.977 1 84.19 120 ALA B O 1
ATOM 2514 N N . VAL B 1 121 ? 1.535 -26.156 -10.672 1 90.12 121 VAL B N 1
ATOM 2515 C CA . VAL B 1 121 ? 2.049 -26.438 -9.336 1 90.12 121 VAL B CA 1
ATOM 2516 C C . VAL B 1 121 ? 3.018 -25.344 -8.906 1 90.12 121 VAL B C 1
ATOM 2518 O O . VAL B 1 121 ? 2.986 -24.891 -7.762 1 90.12 121 VAL B O 1
ATOM 2521 N N . TYR B 1 122 ? 3.877 -24.906 -9.844 1 92.94 122 TYR B N 1
ATOM 2522 C CA . TYR B 1 122 ? 4.812 -23.828 -9.547 1 92.94 122 TYR B CA 1
ATOM 2523 C C . TYR B 1 122 ? 4.07 -22.547 -9.156 1 92.94 122 TYR B C 1
ATOM 2525 O O . TYR B 1 122 ? 4.457 -21.875 -8.203 1 92.94 122 TYR B O 1
ATOM 2533 N N . SER B 1 123 ? 3.004 -22.234 -9.859 1 87.06 123 SER B N 1
ATOM 2534 C CA . SER B 1 123 ? 2.211 -21.047 -9.578 1 87.06 123 SER B CA 1
ATOM 2535 C C . SER B 1 123 ? 1.625 -21.094 -8.172 1 87.06 123 SER B C 1
ATOM 2537 O O . SER B 1 123 ? 1.623 -20.094 -7.453 1 87.06 123 SER B O 1
ATOM 2539 N N . ASP B 1 124 ? 1.082 -22.25 -7.766 1 87.94 124 ASP B N 1
ATOM 2540 C CA . ASP B 1 124 ? 0.527 -22.422 -6.426 1 87.94 124 ASP B CA 1
ATOM 2541 C C . ASP B 1 124 ? 1.604 -22.25 -5.355 1 87.94 124 ASP B C 1
ATOM 2543 O O . ASP B 1 124 ? 1.361 -21.625 -4.316 1 87.94 124 ASP B O 1
ATOM 2547 N N . LEU B 1 125 ? 2.779 -22.797 -5.633 1 94.25 125 LEU B N 1
ATOM 2548 C CA . LEU B 1 125 ? 3.889 -22.719 -4.688 1 94.25 125 LEU B CA 1
ATOM 2549 C C . LEU B 1 125 ? 4.414 -21.281 -4.582 1 94.25 125 LEU B C 1
ATOM 2551 O O . LEU B 1 125 ? 4.844 -20.859 -3.512 1 94.25 125 LEU B O 1
ATOM 2555 N N . ASN B 1 126 ? 4.398 -20.625 -5.719 1 92.62 126 ASN B N 1
ATOM 2556 C CA . ASN B 1 126 ? 4.738 -19.219 -5.715 1 92.62 126 ASN B CA 1
ATOM 2557 C C . ASN B 1 126 ? 3.826 -18.422 -4.781 1 92.62 126 ASN B C 1
ATOM 2559 O O . ASN B 1 126 ? 4.301 -17.625 -3.971 1 92.62 126 ASN B O 1
ATOM 2563 N N . ALA B 1 127 ? 2.574 -18.625 -4.875 1 89.06 127 ALA B N 1
ATOM 2564 C CA . ALA B 1 127 ? 1.604 -17.984 -3.992 1 89.06 127 ALA B CA 1
ATOM 2565 C C . ALA B 1 127 ? 1.849 -18.359 -2.535 1 89.06 127 ALA B C 1
ATOM 2567 O O . ALA B 1 127 ? 1.768 -17.516 -1.643 1 89.06 127 ALA B O 1
ATOM 2568 N N . GLU B 1 128 ? 2.092 -19.594 -2.334 1 94.31 128 GLU B N 1
ATOM 2569 C CA . GLU B 1 128 ? 2.361 -20.094 -0.987 1 94.31 128 GLU B CA 1
ATOM 2570 C C . GLU B 1 128 ? 3.602 -19.438 -0.394 1 94.31 128 GLU B C 1
ATOM 2572 O O . GLU B 1 128 ? 3.619 -19.078 0.787 1 94.31 128 GLU B O 1
ATOM 2577 N N . LEU B 1 129 ? 4.699 -19.328 -1.192 1 97.75 129 LEU B N 1
ATOM 2578 C CA . LEU B 1 129 ? 5.926 -18.688 -0.73 1 97.75 129 LEU B CA 1
ATOM 2579 C C . LEU B 1 129 ? 5.66 -17.266 -0.261 1 97.75 129 LEU B C 1
ATOM 2581 O O . LEU B 1 129 ? 6.031 -16.891 0.853 1 97.75 129 LEU B O 1
ATOM 2585 N N . HIS B 1 130 ? 4.984 -16.469 -1.045 1 95.69 130 HIS B N 1
ATOM 2586 C CA . HIS B 1 130 ? 4.715 -15.078 -0.706 1 95.69 130 HIS B CA 1
ATOM 2587 C C . HIS B 1 130 ? 3.822 -14.977 0.526 1 95.69 130 HIS B C 1
ATOM 2589 O O . HIS B 1 130 ? 4.047 -14.125 1.389 1 95.69 130 HIS B O 1
ATOM 2595 N N . ALA B 1 131 ? 2.877 -15.859 0.609 1 93.69 131 ALA B N 1
ATOM 2596 C CA . ALA B 1 131 ? 2.006 -15.883 1.781 1 93.69 131 ALA B CA 1
ATOM 2597 C C . ALA B 1 131 ? 2.791 -16.234 3.043 1 93.69 131 ALA B C 1
ATOM 2599 O O . ALA B 1 131 ? 2.564 -15.641 4.102 1 93.69 131 ALA B O 1
ATOM 2600 N N . THR B 1 132 ? 3.621 -17.203 2.898 1 97.75 132 THR B N 1
ATOM 2601 C CA . THR B 1 132 ? 4.441 -17.625 4.023 1 97.75 132 THR B CA 1
ATOM 2602 C C . THR B 1 132 ? 5.352 -16.5 4.492 1 97.75 132 THR B C 1
ATOM 2604 O O . THR B 1 132 ? 5.488 -16.266 5.695 1 97.75 132 THR B O 1
ATOM 2607 N N . LEU B 1 133 ? 5.977 -15.812 3.557 1 98.44 133 LEU B N 1
ATOM 2608 C CA . LEU B 1 133 ? 6.82 -14.68 3.906 1 98.44 133 LEU B CA 1
ATOM 2609 C C . LEU B 1 133 ? 6.02 -13.609 4.648 1 98.44 133 LEU B C 1
ATOM 2611 O O . LEU B 1 133 ? 6.496 -13.039 5.629 1 98.44 133 LEU B O 1
ATOM 2615 N N . ARG B 1 134 ? 4.848 -13.336 4.203 1 96.88 134 ARG B N 1
ATOM 2616 C CA . ARG B 1 134 ? 3.986 -12.367 4.867 1 96.88 134 ARG B CA 1
ATOM 2617 C C . ARG B 1 134 ? 3.645 -12.82 6.285 1 96.88 134 ARG B C 1
ATOM 2619 O O . ARG B 1 134 ? 3.639 -12.008 7.215 1 96.88 134 ARG B O 1
ATOM 2626 N N . GLU B 1 135 ? 3.314 -14.07 6.414 1 96.88 135 GLU B N 1
ATOM 2627 C CA . GLU B 1 135 ? 3.004 -14.633 7.723 1 96.88 135 GLU B CA 1
ATOM 2628 C C . GLU B 1 135 ? 4.18 -14.469 8.688 1 96.88 135 GLU B C 1
ATOM 2630 O O . GLU B 1 135 ? 4.004 -14.031 9.82 1 96.88 135 GLU B O 1
ATOM 2635 N N . ILE B 1 136 ? 5.348 -14.867 8.258 1 98.25 136 ILE B N 1
ATOM 2636 C CA . ILE B 1 136 ? 6.551 -14.789 9.086 1 98.25 136 ILE B CA 1
ATOM 2637 C C . ILE B 1 136 ? 6.828 -13.336 9.461 1 98.25 136 ILE B C 1
ATOM 2639 O O . ILE B 1 136 ? 7.168 -13.039 10.609 1 98.25 136 ILE B O 1
ATOM 2643 N N . ALA B 1 137 ? 6.707 -12.43 8.469 1 97.88 137 ALA B N 1
ATOM 2644 C CA . ALA B 1 137 ? 6.984 -11.016 8.688 1 97.88 137 ALA B CA 1
ATOM 2645 C C . ALA B 1 137 ? 6.078 -10.438 9.773 1 97.88 137 ALA B C 1
ATOM 2647 O O . ALA B 1 137 ? 6.473 -9.523 10.5 1 97.88 137 ALA B O 1
ATOM 2648 N N . GLY B 1 138 ? 4.812 -10.938 9.82 1 96.69 138 GLY B N 1
ATOM 2649 C CA . GLY B 1 138 ? 3.877 -10.461 10.828 1 96.69 138 GLY B CA 1
ATOM 2650 C C . GLY B 1 138 ? 3.545 -8.992 10.68 1 96.69 138 GLY B C 1
ATOM 2651 O O . GLY B 1 138 ? 3.365 -8.289 11.68 1 96.69 138 GLY B O 1
ATOM 2652 N N . HIS B 1 139 ? 3.582 -8.469 9.555 1 95.44 139 HIS B N 1
ATOM 2653 C CA . HIS B 1 139 ? 3.281 -7.078 9.25 1 95.44 139 HIS B CA 1
ATOM 2654 C C . HIS B 1 139 ? 1.858 -6.926 8.719 1 95.44 139 HIS B C 1
ATOM 2656 O O . HIS B 1 139 ? 1.635 -6.961 7.508 1 95.44 139 HIS B O 1
ATOM 2662 N N . GLU B 1 140 ? 0.938 -6.578 9.492 1 92.69 140 GLU B N 1
ATOM 2663 C CA . GLU B 1 140 ? -0.482 -6.621 9.156 1 92.69 140 GLU B CA 1
ATOM 2664 C C . GLU B 1 140 ? -0.824 -5.605 8.07 1 92.69 140 GLU B C 1
ATOM 2666 O O . GLU B 1 140 ? -1.592 -5.902 7.148 1 92.69 140 GLU B O 1
ATOM 2671 N N . THR B 1 141 ? -0.29 -4.449 8.148 1 91.31 141 THR B N 1
ATOM 2672 C CA . THR B 1 141 ? -0.564 -3.414 7.156 1 91.31 141 THR B CA 1
ATOM 2673 C C . THR B 1 141 ? -0.039 -3.826 5.781 1 91.31 141 THR B C 1
ATOM 2675 O O . THR B 1 141 ? -0.722 -3.646 4.77 1 91.31 141 THR B O 1
ATOM 2678 N N . ALA B 1 142 ? 1.142 -4.348 5.754 1 95 142 ALA B N 1
ATOM 2679 C CA . ALA B 1 142 ? 1.698 -4.836 4.496 1 95 142 ALA B CA 1
ATOM 2680 C C . ALA B 1 142 ? 0.832 -5.945 3.904 1 95 142 ALA B C 1
ATOM 2682 O O . ALA B 1 142 ? 0.598 -5.98 2.693 1 95 142 ALA B O 1
ATOM 2683 N N . ASP B 1 143 ? 0.438 -6.84 4.77 1 91.62 143 ASP B N 1
ATOM 2684 C CA . ASP B 1 143 ? -0.406 -7.945 4.328 1 91.62 143 ASP B CA 1
ATOM 2685 C C . ASP B 1 143 ? -1.683 -7.434 3.666 1 91.62 143 ASP B C 1
ATOM 2687 O O . ASP B 1 143 ? -2.082 -7.93 2.609 1 91.62 143 ASP B O 1
ATOM 2691 N N . ARG B 1 144 ? -2.275 -6.453 4.23 1 85.25 144 ARG B N 1
ATOM 2692 C CA . ARG B 1 144 ? -3.502 -5.867 3.699 1 85.25 144 ARG B CA 1
ATOM 2693 C C . ARG B 1 144 ? -3.252 -5.219 2.342 1 85.25 144 ARG B C 1
ATOM 2695 O O . ARG B 1 144 ? -4.043 -5.387 1.411 1 85.25 144 ARG B O 1
ATOM 2702 N N . ILE B 1 145 ? -2.217 -4.504 2.191 1 88.88 145 ILE B N 1
ATOM 2703 C CA . ILE B 1 145 ? -1.9 -3.789 0.961 1 88.88 145 ILE B CA 1
ATOM 2704 C C . ILE B 1 145 ? -1.607 -4.789 -0.156 1 88.88 145 ILE B C 1
ATOM 2706 O O . ILE B 1 145 ? -2.133 -4.66 -1.265 1 88.88 145 ILE B O 1
ATOM 2710 N N . VAL B 1 146 ? -0.803 -5.797 0.151 1 89.44 146 VAL B N 1
ATOM 2711 C CA . VAL B 1 146 ? -0.422 -6.789 -0.85 1 89.44 146 VAL B CA 1
ATOM 2712 C C . VAL B 1 146 ? -1.656 -7.57 -1.301 1 89.44 146 VAL B C 1
ATOM 2714 O O . VAL B 1 146 ? -1.814 -7.859 -2.488 1 89.44 146 VAL B O 1
ATOM 2717 N N . ALA B 1 147 ? -2.467 -7.961 -0.389 1 80.19 147 ALA B N 1
ATOM 2718 C CA . ALA B 1 147 ? -3.695 -8.68 -0.712 1 80.19 147 ALA B CA 1
ATOM 2719 C C . ALA B 1 147 ? -4.582 -7.863 -1.647 1 80.19 147 ALA B C 1
ATOM 2721 O O . ALA B 1 147 ? -5.168 -8.398 -2.588 1 80.19 147 ALA B O 1
ATOM 2722 N N . GLN B 1 148 ? -4.676 -6.605 -1.379 1 78.06 148 GLN B N 1
ATOM 2723 C CA . GLN B 1 148 ? -5.473 -5.707 -2.207 1 78.06 148 GLN B CA 1
ATOM 2724 C C . GLN B 1 148 ? -4.898 -5.602 -3.615 1 78.06 148 GLN B C 1
ATOM 2726 O O . GLN B 1 148 ? -5.637 -5.641 -4.602 1 78.06 148 GLN B O 1
ATOM 2731 N N . LEU B 1 149 ? -3.604 -5.535 -3.768 1 85 149 LEU B N 1
ATOM 2732 C CA . LEU B 1 149 ? -2.939 -5.387 -5.059 1 85 149 LEU B CA 1
ATOM 2733 C C . LEU B 1 149 ? -3.01 -6.68 -5.859 1 85 149 LEU B C 1
ATOM 2735 O O . LEU B 1 149 ? -3.133 -6.652 -7.086 1 85 149 LEU B O 1
ATOM 2739 N N . HIS B 1 150 ? -2.857 -7.789 -5.152 1 74.75 150 HIS B N 1
ATOM 2740 C CA . HIS B 1 150 ? -2.891 -9.094 -5.801 1 74.75 150 HIS B CA 1
ATOM 2741 C C . HIS B 1 150 ? -4.215 -9.32 -6.52 1 74.75 150 HIS B C 1
ATOM 2743 O O . HIS B 1 150 ? -4.242 -9.844 -7.633 1 74.75 150 HIS B O 1
ATOM 2749 N N . GLY B 1 151 ? -5.309 -9.039 -5.934 1 69.94 151 GLY B N 1
ATOM 2750 C CA . GLY B 1 151 ? -6.605 -9.172 -6.57 1 69.94 151 GLY B CA 1
ATOM 2751 C C . GLY B 1 151 ? -6.707 -8.43 -7.887 1 69.94 151 GLY B C 1
ATOM 2752 O O . GLY B 1 151 ? -7.352 -8.898 -8.828 1 69.94 151 GLY B O 1
ATOM 2753 N N . GLN B 1 152 ? -5.93 -7.488 -8.102 1 71.25 152 GLN B N 1
ATOM 2754 C CA . GLN B 1 152 ? -5.98 -6.641 -9.289 1 71.25 152 GLN B CA 1
ATOM 2755 C C . GLN B 1 152 ? -5.113 -7.207 -10.406 1 71.25 152 GLN B C 1
ATOM 2757 O O . GLN B 1 152 ? -5.32 -6.887 -11.578 1 71.25 152 GLN B O 1
ATOM 2762 N N . MET B 1 153 ? -4.227 -8.07 -10.023 1 75.88 153 MET B N 1
ATOM 2763 C CA . MET B 1 153 ? -3.213 -8.461 -11 1 75.88 153 MET B CA 1
ATOM 2764 C C . MET B 1 153 ? -3.508 -9.844 -11.562 1 75.88 153 MET B C 1
ATOM 2766 O O . MET B 1 153 ? -2.773 -10.344 -12.422 1 75.88 153 MET B O 1
ATOM 2770 N N . VAL B 1 154 ? -4.516 -10.469 -11.195 1 66.94 154 VAL B N 1
ATOM 2771 C CA . VAL B 1 154 ? -4.738 -11.883 -11.5 1 66.94 154 VAL B CA 1
ATOM 2772 C C . VAL B 1 154 ? -4.641 -12.102 -13.008 1 66.94 154 VAL B C 1
ATOM 2774 O O . VAL B 1 154 ? -3.969 -13.031 -13.461 1 66.94 154 VAL B O 1
ATOM 2777 N N . ARG B 1 155 ? -5.23 -11.258 -13.789 1 68.12 155 ARG B N 1
ATOM 2778 C CA . ARG B 1 155 ? -5.191 -11.406 -15.242 1 68.12 155 ARG B CA 1
ATOM 2779 C C . ARG B 1 155 ? -3.76 -11.289 -15.766 1 68.12 155 ARG B C 1
ATOM 2781 O O . ARG B 1 155 ? -3.344 -12.078 -16.609 1 68.12 155 ARG B O 1
ATOM 2788 N N . HIS B 1 156 ? -3.092 -10.328 -15.289 1 75.25 156 HIS B N 1
ATOM 2789 C CA . HIS B 1 156 ? -1.726 -10.125 -15.758 1 75.25 156 HIS B CA 1
ATOM 2790 C C . HIS B 1 156 ? -0.796 -11.219 -15.25 1 75.25 156 HIS B C 1
ATOM 2792 O O . HIS B 1 156 ? 0.172 -11.578 -15.922 1 75.25 156 HIS B O 1
ATOM 2798 N N . GLN B 1 157 ? -1.155 -11.711 -14.156 1 74.31 157 GLN B N 1
ATOM 2799 C CA . GLN B 1 157 ? -0.388 -12.836 -13.633 1 74.31 157 GLN B CA 1
ATOM 2800 C C . GLN B 1 157 ? -0.523 -14.062 -14.523 1 74.31 157 GLN B C 1
ATOM 2802 O O . GLN B 1 157 ? 0.448 -14.789 -14.734 1 74.31 157 GLN B O 1
ATOM 2807 N N . PHE B 1 158 ? -1.688 -14.305 -15.039 1 67 158 PHE B N 1
ATOM 2808 C CA . PHE B 1 158 ? -1.912 -15.391 -15.984 1 67 158 PHE B CA 1
ATOM 2809 C C . PHE B 1 158 ? -1.081 -15.195 -17.25 1 67 158 PHE B C 1
ATOM 2811 O O . PHE B 1 158 ? -0.479 -16.141 -17.75 1 67 158 PHE B O 1
ATOM 2818 N N . ALA B 1 159 ? -1.099 -13.977 -17.672 1 73.31 159 ALA B N 1
ATOM 2819 C CA . ALA B 1 159 ? -0.32 -13.672 -18.859 1 73.31 159 ALA B CA 1
ATOM 2820 C C . ALA B 1 159 ? 1.172 -13.875 -18.609 1 73.31 159 ALA B C 1
ATOM 2822 O O . ALA B 1 159 ? 1.884 -14.406 -19.469 1 73.31 159 ALA B O 1
ATOM 2823 N N . LEU B 1 160 ? 1.622 -13.547 -17.516 1 81.81 160 LEU B N 1
ATOM 2824 C CA . LEU B 1 160 ? 3.027 -13.672 -17.141 1 81.81 160 LEU B CA 1
ATOM 2825 C C . LEU B 1 160 ? 3.43 -15.141 -17.031 1 81.81 160 LEU B C 1
ATOM 2827 O O . LEU B 1 160 ? 4.516 -15.523 -17.484 1 81.81 160 LEU B O 1
ATOM 2831 N N . SER B 1 161 ? 2.514 -15.93 -16.484 1 78.06 161 SER B N 1
ATOM 2832 C CA . SER B 1 161 ? 2.811 -17.344 -16.266 1 78.06 161 SER B CA 1
ATOM 2833 C C . SER B 1 161 ? 2.936 -18.094 -17.594 1 78.06 161 SER B C 1
ATOM 2835 O O . SER B 1 161 ? 3.508 -19.188 -17.641 1 78.06 161 SER B O 1
ATOM 2837 N N . ARG B 1 162 ? 2.502 -17.484 -18.625 1 77.06 162 ARG B N 1
ATOM 2838 C CA . ARG B 1 162 ? 2.492 -18.156 -19.922 1 77.06 162 ARG B CA 1
ATOM 2839 C C . ARG B 1 162 ? 3.732 -17.797 -20.734 1 77.06 162 ARG B C 1
ATOM 2841 O O . ARG B 1 162 ? 3.986 -18.375 -21.781 1 77.06 162 ARG B O 1
ATOM 2848 N N . VAL B 1 163 ? 4.445 -16.875 -20.312 1 82.88 163 VAL B N 1
ATOM 2849 C CA . VAL B 1 163 ? 5.676 -16.5 -21 1 82.88 163 VAL B CA 1
ATOM 2850 C C . VAL B 1 163 ? 6.672 -17.656 -20.938 1 82.88 163 VAL B C 1
ATOM 2852 O O . VAL B 1 163 ? 6.996 -18.156 -19.859 1 82.88 163 VAL B O 1
ATOM 2855 N N . PRO B 1 164 ? 7.168 -18.078 -22.094 1 83.75 164 PRO B N 1
ATOM 2856 C CA . PRO B 1 164 ? 8.109 -19.203 -22.109 1 83.75 164 PRO B CA 1
ATOM 2857 C C . PRO B 1 164 ? 9.336 -18.953 -21.234 1 83.75 164 PRO B C 1
ATOM 2859 O O . PRO B 1 164 ? 9.938 -17.875 -21.312 1 83.75 164 PRO B O 1
ATOM 2862 N N . GLY B 1 165 ? 9.695 -19.891 -20.344 1 87.12 165 GLY B N 1
ATOM 2863 C CA . GLY B 1 165 ? 10.906 -19.828 -19.547 1 87.12 165 GLY B CA 1
ATOM 2864 C C . GLY B 1 165 ? 10.742 -19 -18.281 1 87.12 165 GLY B C 1
ATOM 2865 O O . GLY B 1 165 ? 11.664 -18.922 -17.469 1 87.12 165 GLY B O 1
ATOM 2866 N N . ARG B 1 166 ? 9.625 -18.469 -18.172 1 89.38 166 ARG B N 1
ATOM 2867 C CA . ARG B 1 166 ? 9.398 -17.562 -17.047 1 89.38 166 ARG B CA 1
ATOM 2868 C C . ARG B 1 166 ? 9.594 -18.266 -15.719 1 89.38 166 ARG B C 1
ATOM 2870 O O . ARG B 1 166 ? 10.203 -17.719 -14.797 1 89.38 166 ARG B O 1
ATOM 2877 N N . SER B 1 167 ? 9.117 -19.5 -15.602 1 90 167 SER B N 1
ATOM 2878 C CA . SER B 1 167 ? 9.172 -20.234 -14.344 1 90 167 SER B CA 1
ATOM 2879 C C . SER B 1 167 ? 10.617 -20.469 -13.906 1 90 167 SER B C 1
ATOM 2881 O O . SER B 1 167 ? 10.93 -20.391 -12.719 1 90 167 SER B O 1
ATOM 2883 N N . ALA B 1 168 ? 11.484 -20.719 -14.867 1 91.56 168 ALA B N 1
ATOM 2884 C CA . ALA B 1 168 ? 12.891 -20.969 -14.539 1 91.56 168 ALA B CA 1
ATOM 2885 C C . ALA B 1 168 ? 13.562 -19.703 -14.023 1 91.56 168 ALA B C 1
ATOM 2887 O O . ALA B 1 168 ? 14.328 -19.75 -13.055 1 91.56 168 ALA B O 1
ATOM 2888 N N . VAL B 1 169 ? 13.289 -18.641 -14.633 1 93.31 169 VAL B N 1
ATOM 2889 C CA . VAL B 1 169 ? 13.82 -17.359 -14.203 1 93.31 169 VAL B CA 1
ATOM 2890 C C . VAL B 1 169 ? 13.273 -17 -12.828 1 93.31 169 VAL B C 1
ATOM 2892 O O . VAL B 1 169 ? 14.023 -16.594 -11.938 1 93.31 169 VAL B O 1
ATOM 2895 N N . SER B 1 170 ? 12.031 -17.141 -12.703 1 95.25 170 SER B N 1
ATOM 2896 C CA . SER B 1 170 ? 11.367 -16.812 -11.445 1 95.25 170 SER B CA 1
ATOM 2897 C C . SER B 1 170 ? 11.859 -17.719 -10.312 1 95.25 170 SER B C 1
ATOM 2899 O O . SER B 1 170 ? 12.008 -17.266 -9.18 1 95.25 170 SER B O 1
ATOM 2901 N N . LEU B 1 171 ? 12.102 -18.969 -10.641 1 97.25 171 LEU B N 1
ATOM 2902 C CA . LEU B 1 171 ? 12.57 -19.906 -9.625 1 97.25 171 LEU B CA 1
ATOM 2903 C C . LEU B 1 171 ? 13.891 -19.453 -9.023 1 97.25 171 LEU B C 1
ATOM 2905 O O . LEU B 1 171 ? 14.039 -19.391 -7.797 1 97.25 171 LEU B O 1
ATOM 2909 N N . ALA B 1 172 ? 14.852 -19.141 -9.828 1 98.06 172 ALA B N 1
ATOM 2910 C CA . ALA B 1 172 ? 16.156 -18.688 -9.344 1 98.06 172 ALA B CA 1
ATOM 2911 C C . ALA B 1 172 ? 16.016 -17.469 -8.453 1 98.06 172 ALA B C 1
ATOM 2913 O O . ALA B 1 172 ? 16.734 -17.328 -7.453 1 98.06 172 ALA B O 1
ATOM 2914 N N . GLN B 1 173 ? 15.195 -16.656 -8.797 1 98.31 173 GLN B N 1
ATOM 2915 C CA . GLN B 1 173 ? 14.953 -15.438 -8.039 1 98.31 173 GLN B CA 1
ATOM 2916 C C . GLN B 1 173 ? 14.289 -15.742 -6.695 1 98.31 173 GLN B C 1
ATOM 2918 O O . GLN B 1 173 ? 14.672 -15.18 -5.668 1 98.31 173 GLN B O 1
ATOM 2923 N N . HIS B 1 174 ? 13.266 -16.609 -6.707 1 98.44 174 HIS B N 1
ATOM 2924 C CA . HIS B 1 174 ? 12.625 -17 -5.453 1 98.44 174 HIS B CA 1
ATOM 2925 C C . HIS B 1 174 ? 13.609 -17.734 -4.547 1 98.44 174 HIS B C 1
ATOM 2927 O O . HIS B 1 174 ? 13.578 -17.562 -3.328 1 98.44 174 HIS B O 1
ATOM 2933 N N . GLU B 1 175 ? 14.43 -18.5 -5.168 1 98.62 175 GLU B N 1
ATOM 2934 C CA . GLU B 1 175 ? 15.453 -19.188 -4.387 1 98.62 175 GLU B CA 1
ATOM 2935 C C . GLU B 1 175 ? 16.406 -18.203 -3.715 1 98.62 175 GLU B C 1
ATOM 2937 O O . GLU B 1 175 ? 16.828 -18.406 -2.578 1 98.62 175 GLU B O 1
ATOM 2942 N N . ALA B 1 176 ? 16.781 -17.172 -4.414 1 98.75 176 ALA B N 1
ATOM 2943 C CA . ALA B 1 176 ? 17.625 -16.125 -3.84 1 98.75 176 ALA B CA 1
ATOM 2944 C C . ALA B 1 176 ? 16.922 -15.453 -2.656 1 98.75 176 ALA B C 1
ATOM 2946 O O . ALA B 1 176 ? 17.562 -15.148 -1.646 1 98.75 176 ALA B O 1
ATOM 2947 N N . VAL B 1 177 ? 15.641 -15.195 -2.754 1 98.88 177 VAL B N 1
ATOM 2948 C CA . VAL B 1 177 ? 14.867 -14.602 -1.664 1 98.88 177 VAL B CA 1
ATOM 2949 C C . VAL B 1 177 ? 14.883 -15.539 -0.455 1 98.88 177 VAL B C 1
ATOM 2951 O O . VAL B 1 177 ? 15.172 -15.109 0.664 1 98.88 177 VAL B O 1
ATOM 2954 N N . ILE B 1 178 ? 14.555 -16.828 -0.725 1 98.88 178 ILE B N 1
ATOM 2955 C CA . ILE B 1 178 ? 14.516 -17.812 0.348 1 98.88 178 ILE B CA 1
ATOM 2956 C C . ILE B 1 178 ? 15.875 -17.875 1.037 1 98.88 178 ILE B C 1
ATOM 2958 O O . ILE B 1 178 ? 15.961 -17.844 2.268 1 98.88 178 ILE B O 1
ATOM 2962 N N . ALA B 1 179 ? 16.938 -17.938 0.232 1 98.81 179 ALA B N 1
ATOM 2963 C CA . ALA B 1 179 ? 18.281 -18.047 0.775 1 98.81 179 ALA B CA 1
ATOM 2964 C C . ALA B 1 179 ? 18.609 -16.859 1.667 1 98.81 179 ALA B C 1
ATOM 2966 O O . ALA B 1 179 ? 19.188 -17.016 2.748 1 98.81 179 ALA B O 1
ATOM 2967 N N . ALA B 1 180 ? 18.297 -15.672 1.215 1 98.88 180 ALA B N 1
ATOM 2968 C CA . ALA B 1 180 ? 18.578 -14.461 1.971 1 98.88 180 ALA B CA 1
ATOM 2969 C C . ALA B 1 180 ? 17.781 -14.422 3.273 1 98.88 180 ALA B C 1
ATOM 2971 O O . ALA B 1 180 ? 18.312 -14.008 4.312 1 98.88 180 ALA B O 1
ATOM 2972 N N . VAL B 1 181 ? 16.516 -14.828 3.258 1 98.88 181 VAL B N 1
ATOM 2973 C CA . VAL B 1 181 ? 15.688 -14.844 4.453 1 98.88 181 VAL B CA 1
ATOM 2974 C C . VAL B 1 181 ? 16.203 -15.891 5.441 1 98.88 181 VAL B C 1
ATOM 2976 O O . VAL B 1 181 ? 16.344 -15.602 6.633 1 98.88 181 VAL B O 1
ATOM 2979 N N . VAL B 1 182 ? 16.516 -17.062 4.934 1 98.69 182 VAL B N 1
ATOM 2980 C CA . VAL B 1 182 ? 16.984 -18.156 5.781 1 98.69 182 VAL B CA 1
ATOM 2981 C C . VAL B 1 182 ? 18.328 -17.766 6.402 1 98.69 182 VAL B C 1
ATOM 2983 O O . VAL B 1 182 ? 18.625 -18.156 7.539 1 98.69 182 VAL B O 1
ATOM 2986 N N . ALA B 1 183 ? 19.125 -17 5.703 1 98.56 183 ALA B N 1
ATOM 2987 C CA . ALA B 1 183 ? 20.406 -16.5 6.207 1 98.56 183 ALA B CA 1
ATOM 2988 C C . ALA B 1 183 ? 20.203 -15.367 7.207 1 98.56 183 ALA B C 1
ATOM 2990 O O . ALA B 1 183 ? 21.156 -14.852 7.773 1 98.56 183 ALA B O 1
ATOM 2991 N N . ARG B 1 184 ? 19.016 -14.961 7.398 1 98.56 184 ARG B N 1
ATOM 2992 C CA . ARG B 1 184 ? 18.656 -13.883 8.312 1 98.56 184 ARG B CA 1
ATOM 2993 C C . ARG B 1 184 ? 19.375 -12.586 7.938 1 98.56 184 ARG B C 1
ATOM 2995 O O . ARG B 1 184 ? 19.969 -11.93 8.797 1 98.56 184 ARG B O 1
ATOM 3002 N N . ASP B 1 185 ? 19.406 -12.32 6.707 1 98.69 185 ASP B N 1
ATOM 3003 C CA . ASP B 1 185 ? 19.984 -11.102 6.152 1 98.69 185 ASP B CA 1
ATOM 3004 C C . ASP B 1 185 ? 18.906 -10.203 5.566 1 98.69 185 ASP B C 1
ATOM 3006 O O . ASP B 1 185 ? 18.625 -10.25 4.363 1 98.69 185 ASP B O 1
ATOM 3010 N N . PRO B 1 186 ? 18.375 -9.273 6.395 1 98.62 186 PRO B N 1
ATOM 3011 C CA . PRO B 1 186 ? 17.25 -8.461 5.961 1 98.62 186 PRO B CA 1
ATOM 3012 C C . PRO B 1 186 ? 17.547 -7.633 4.715 1 98.62 186 PRO B C 1
ATOM 3014 O O . PRO B 1 186 ? 16.719 -7.523 3.816 1 98.62 186 PRO B O 1
ATOM 3017 N N . GLU B 1 187 ? 18.688 -7.031 4.637 1 98.38 187 GLU B N 1
ATOM 3018 C CA . GLU B 1 187 ? 19.047 -6.203 3.49 1 98.38 187 GLU B CA 1
ATOM 3019 C C . GLU B 1 187 ? 19.109 -7.031 2.209 1 98.38 187 GLU B C 1
ATOM 3021 O O . GLU B 1 187 ? 18.594 -6.617 1.172 1 98.38 187 GLU B O 1
ATOM 3026 N N . ALA B 1 188 ? 19.719 -8.188 2.303 1 98.81 188 ALA B N 1
ATOM 3027 C CA . ALA B 1 188 ? 19.797 -9.07 1.146 1 98.81 188 ALA B CA 1
ATOM 3028 C C . ALA B 1 188 ? 18.422 -9.594 0.756 1 98.81 188 ALA B C 1
ATOM 3030 O O . ALA B 1 188 ? 18.125 -9.773 -0.429 1 98.81 188 ALA B O 1
ATOM 3031 N N . ALA B 1 189 ? 17.578 -9.906 1.749 1 98.88 189 ALA B N 1
ATOM 3032 C CA . ALA B 1 189 ? 16.234 -10.391 1.491 1 98.88 189 ALA B CA 1
ATOM 3033 C C . ALA B 1 189 ? 15.406 -9.352 0.746 1 98.88 189 ALA B C 1
ATOM 3035 O O . ALA B 1 189 ? 14.727 -9.672 -0.235 1 98.88 189 ALA B O 1
ATOM 3036 N N . GLU B 1 190 ? 15.477 -8.102 1.221 1 98.75 190 GLU B N 1
ATOM 3037 C CA . GLU B 1 190 ? 14.773 -7.023 0.531 1 98.75 190 GLU B CA 1
ATOM 3038 C C . GLU B 1 190 ? 15.266 -6.871 -0.903 1 98.75 190 GLU B C 1
ATOM 3040 O O . GLU B 1 190 ? 14.469 -6.766 -1.835 1 98.75 190 GLU B O 1
ATOM 3045 N N . ALA B 1 191 ? 16.578 -6.844 -1.054 1 98.69 191 ALA B N 1
ATOM 3046 C CA . ALA B 1 191 ? 17.156 -6.66 -2.377 1 98.69 191 ALA B CA 1
ATOM 3047 C C . ALA B 1 191 ? 16.75 -7.781 -3.324 1 98.69 191 ALA B C 1
ATOM 3049 O O . ALA B 1 191 ? 16.438 -7.535 -4.492 1 98.69 191 ALA B O 1
ATOM 3050 N N . ALA B 1 192 ? 16.766 -9.008 -2.805 1 98.81 192 ALA B N 1
ATOM 3051 C CA . ALA B 1 192 ? 16.406 -10.164 -3.621 1 98.81 192 ALA B CA 1
ATOM 3052 C C . ALA B 1 192 ? 14.938 -10.094 -4.055 1 98.81 192 ALA B C 1
ATOM 3054 O O . ALA B 1 192 ? 14.617 -10.359 -5.215 1 98.81 192 ALA B O 1
ATOM 3055 N N . MET B 1 193 ? 14.07 -9.758 -3.166 1 98.75 193 MET B N 1
ATOM 3056 C CA . MET B 1 193 ? 12.656 -9.641 -3.5 1 98.75 193 MET B CA 1
ATOM 3057 C C . MET B 1 193 ? 12.422 -8.508 -4.496 1 98.75 193 MET B C 1
ATOM 3059 O O . MET B 1 193 ? 11.656 -8.664 -5.449 1 98.75 193 MET B O 1
ATOM 3063 N N . ARG B 1 194 ? 13.055 -7.387 -4.277 1 98.56 194 ARG B N 1
ATOM 3064 C CA . ARG B 1 194 ? 12.938 -6.273 -5.215 1 98.56 194 ARG B CA 1
ATOM 3065 C C . ARG B 1 194 ? 13.43 -6.672 -6.602 1 98.56 194 ARG B C 1
ATOM 3067 O O . ARG B 1 194 ? 12.828 -6.289 -7.609 1 98.56 194 ARG B O 1
ATOM 3074 N N . ALA B 1 195 ? 14.523 -7.398 -6.625 1 98.56 195 ALA B N 1
ATOM 3075 C CA . ALA B 1 195 ? 15.039 -7.875 -7.906 1 98.56 195 ALA B CA 1
ATOM 3076 C C . ALA B 1 195 ? 14.039 -8.789 -8.602 1 98.56 195 ALA B C 1
ATOM 3078 O O . ALA B 1 195 ? 13.82 -8.688 -9.805 1 98.56 195 ALA B O 1
ATOM 3079 N N . HIS B 1 196 ? 13.422 -9.742 -7.855 1 97.88 196 HIS B N 1
ATOM 3080 C CA . HIS B 1 196 ? 12.414 -10.648 -8.383 1 97.88 196 HIS B CA 1
ATOM 3081 C C . HIS B 1 196 ? 11.25 -9.883 -9 1 97.88 196 HIS B C 1
ATOM 3083 O O . HIS B 1 196 ? 10.875 -10.133 -10.148 1 97.88 196 HIS B O 1
ATOM 3089 N N . ILE B 1 197 ? 10.734 -8.867 -8.328 1 97.38 197 ILE B N 1
ATOM 3090 C CA . ILE B 1 197 ? 9.555 -8.156 -8.797 1 97.38 197 ILE B CA 1
ATOM 3091 C C . ILE B 1 197 ? 9.953 -7.211 -9.938 1 97.38 197 ILE B C 1
ATOM 3093 O O . ILE B 1 197 ? 9.164 -6.98 -10.859 1 97.38 197 ILE B O 1
ATOM 3097 N N . THR B 1 198 ? 11.18 -6.676 -9.875 1 97.81 198 THR B N 1
ATOM 3098 C CA . THR B 1 198 ? 11.672 -5.898 -11.008 1 97.81 198 THR B CA 1
ATOM 3099 C C . THR B 1 198 ? 11.625 -6.719 -12.289 1 97.81 198 THR B C 1
ATOM 3101 O O . THR B 1 198 ? 11.25 -6.203 -13.352 1 97.81 198 THR B O 1
ATOM 3104 N N . SER B 1 199 ? 12.031 -8 -12.188 1 96.69 199 SER B N 1
ATOM 3105 C CA . SER B 1 199 ? 11.984 -8.867 -13.367 1 96.69 199 SER B CA 1
ATOM 3106 C C . SER B 1 199 ? 10.555 -9.031 -13.875 1 96.69 199 SER B C 1
ATOM 3108 O O . SER B 1 199 ? 10.328 -9.156 -15.078 1 96.69 199 SER B O 1
ATOM 3110 N N . VAL B 1 200 ? 9.555 -9.102 -13 1 94.5 200 VAL B N 1
ATOM 3111 C CA . VAL B 1 200 ? 8.141 -9.164 -13.359 1 94.5 200 VAL B CA 1
ATOM 3112 C C . VAL B 1 200 ? 7.738 -7.91 -14.125 1 94.5 200 VAL B C 1
ATOM 3114 O O . VAL B 1 200 ? 7.082 -7.992 -15.164 1 94.5 200 VAL B O 1
ATOM 3117 N N . ILE B 1 201 ? 8.156 -6.762 -13.633 1 95.56 201 ILE B N 1
ATOM 3118 C CA . ILE B 1 201 ? 7.852 -5.473 -14.242 1 95.56 201 ILE B CA 1
ATOM 3119 C C . ILE B 1 201 ? 8.438 -5.414 -15.648 1 95.56 201 ILE B C 1
ATOM 3121 O O . ILE B 1 201 ? 7.793 -4.93 -16.578 1 95.56 201 ILE B O 1
ATOM 3125 N N . GLU B 1 202 ? 9.672 -5.891 -15.789 1 95.38 202 GLU B N 1
ATOM 3126 C CA . GLU B 1 202 ? 10.336 -5.887 -17.094 1 95.38 202 GLU B CA 1
ATOM 3127 C C . GLU B 1 202 ? 9.562 -6.727 -18.109 1 95.38 202 GLU B C 1
ATOM 3129 O O . GLU B 1 202 ? 9.438 -6.34 -19.266 1 95.38 202 GLU B O 1
ATOM 3134 N N . VAL B 1 203 ? 9.086 -7.855 -17.656 1 92.62 203 VAL B N 1
ATOM 3135 C CA . VAL B 1 203 ? 8.297 -8.703 -18.547 1 92.62 203 VAL B CA 1
ATOM 3136 C C . VAL B 1 203 ? 6.996 -7.996 -18.922 1 92.62 203 VAL B C 1
ATOM 3138 O O . VAL B 1 203 ? 6.57 -8.023 -20.078 1 92.62 203 VAL B O 1
ATOM 3141 N N . LEU B 1 204 ? 6.332 -7.375 -17.984 1 91.94 204 LEU B N 1
ATOM 3142 C CA . LEU B 1 204 ? 5.113 -6.621 -18.266 1 91.94 204 LEU B CA 1
ATOM 3143 C C . LEU B 1 204 ? 5.371 -5.547 -19.312 1 91.94 204 LEU B C 1
ATOM 3145 O O . LEU B 1 204 ? 4.559 -5.359 -20.219 1 91.94 204 LEU B O 1
ATOM 3149 N N . ARG B 1 205 ? 6.477 -4.879 -19.141 1 92.12 205 ARG B N 1
ATOM 3150 C CA . ARG B 1 205 ? 6.816 -3.809 -20.078 1 92.12 205 ARG B CA 1
ATOM 3151 C C . ARG B 1 205 ? 7.027 -4.355 -21.484 1 92.12 205 ARG B C 1
ATOM 3153 O O . ARG B 1 205 ? 6.785 -3.658 -22.469 1 92.12 205 ARG B O 1
ATOM 3160 N N . SER B 1 206 ? 7.441 -5.586 -21.531 1 89 206 SER B N 1
ATOM 3161 C CA . SER B 1 206 ? 7.711 -6.199 -22.828 1 89 206 SER B CA 1
ATOM 3162 C C . SER B 1 206 ? 6.422 -6.684 -23.484 1 89 206 SER B C 1
ATOM 3164 O O . SER B 1 206 ? 6.395 -6.953 -24.688 1 89 206 SER B O 1
ATOM 3166 N N . LEU B 1 207 ? 5.371 -6.852 -22.672 1 78.62 207 LEU B N 1
ATOM 3167 C CA . LEU B 1 207 ? 4.082 -7.273 -23.219 1 78.62 207 LEU B CA 1
ATOM 3168 C C . LEU B 1 207 ? 3.367 -6.105 -23.891 1 78.62 207 LEU B C 1
ATOM 3170 O O . LEU B 1 207 ? 2.344 -6.297 -24.547 1 78.62 207 LEU B O 1
ATOM 3174 N N . ALA B 1 208 ? 3.85 -4.816 -23.672 1 65.06 208 ALA B N 1
ATOM 3175 C CA . ALA B 1 208 ? 3.291 -3.645 -24.328 1 65.06 208 ALA B CA 1
ATOM 3176 C C . ALA B 1 208 ? 3.67 -3.625 -25.812 1 65.06 208 ALA B C 1
ATOM 3178 O O . ALA B 1 208 ? 4.719 -4.145 -26.203 1 65.06 208 ALA B O 1
#

Solvent-accessible surface area (backbone atoms only — not comparable to full-atom values): 21173 Å² total; per-residue (Å²): 122,63,51,50,68,50,50,31,51,51,52,48,50,39,50,60,73,55,77,51,54,75,57,34,74,52,52,65,70,59,49,23,63,74,66,53,38,52,67,68,34,51,51,50,24,50,53,53,33,35,76,36,49,42,28,40,77,42,89,97,69,46,38,23,31,45,70,70,48,71,70,54,50,44,48,48,41,54,52,46,21,43,52,48,10,52,31,31,17,39,16,12,72,56,57,45,72,69,51,40,52,51,50,52,49,52,49,53,52,35,51,50,21,58,76,67,67,33,63,68,60,30,54,54,45,50,52,48,51,56,51,48,37,41,60,55,30,64,44,67,62,58,48,53,53,50,55,35,51,50,58,50,36,38,68,58,49,55,56,52,71,65,40,86,67,39,66,63,57,49,45,56,32,51,46,46,24,48,51,22,24,64,66,49,31,32,70,54,6,18,52,28,36,29,50,42,37,49,53,52,41,51,51,54,59,66,73,103,121,63,50,50,68,51,50,30,51,50,53,50,50,39,50,58,72,55,76,52,54,75,58,34,74,52,52,65,70,58,48,23,64,74,64,53,36,52,66,68,35,50,51,51,24,50,52,53,32,35,74,38,49,42,28,40,77,42,90,96,70,46,39,22,32,44,70,71,49,70,68,52,51,43,47,48,41,55,51,45,22,42,52,48,11,51,32,31,18,40,17,11,72,54,56,45,71,69,50,39,52,51,50,51,48,52,48,52,52,36,51,50,21,57,76,68,67,32,63,68,59,29,53,53,46,51,53,48,51,56,50,49,38,41,59,54,30,64,44,66,61,58,49,54,52,50,54,36,51,49,58,50,37,39,69,59,49,55,57,52,71,64,41,86,66,40,65,62,58,51,46,57,33,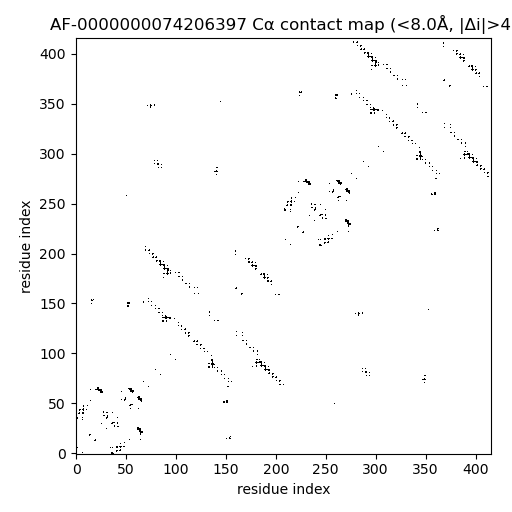51,46,47,23,48,52,22,23,64,66,49,33,31,69,54,6,18,51,29,35,29,51,43,36,47,53,53,42,53,52,55,60,64,73,104

Foldseek 3Di:
DDDLVRLLVVVLVCLLVPVFPAFGADDLVVSCVVVVHDSVSSVSSQVVVVVLVQWDQDVPRGIGGHDQDLVNLLVLLLVCLQLLLQLLLLLLQQPDPVLLVVLVVLLVQLVVCVVVVPLVSNVVSVVVNSVSSNVSSVDVVSVVSNSSSSSNCSVVVVVQSPPPCSSVVLSVLSVQLSVCSSVSNSVSNSVSSSVSSVVVSVVSVVVD/DDDLVRLLVVVLVCLLVPVFPAFGADDLVVSCVVVVHDSVSSVSSQVVVVVLVQWDQDVPRGIGGHDQDLVNLLVLLLVCLQLLLQLLLLLLQQPDPVLLVVLVVLLVQLVVCVVVVPLVSNVVSVVVNSVSSNVSSVDVVSVVSNSSSSSNCSVVVVVQSPPPCSSVVLSVLSVQLSVCSSVSNSVSNSVSSSVSSVVVSVVSVVVD

Secondary structure (DSSP, 8-state):
---HHHHHHHHHHHHHHT-S-TT-EE-HHHHHHHHT--HHHHHHHHHHHHHTTSEEEETTTEEEEPPPPHHHHHHHHHHHHHHHHHHHHHHHHH--HHHHHHHHHHHHHHHHHHHTT-HHHHHHHHHHHHHHHHHHHT-HHHHHHHHHHHHHHHHHHHHHHTSTTHHHHHHHHHHHHHHHHHTT-HHHHHHHHHHHHHHHHHHHHHT-/---HHHHHHHHHHHHHHT-S-TT-EE-HHHHHHHHT--HHHHHHHHHHHHHTTSEEEETTTEEEEPPPPHHHHHHHHHHHHHHHHHHHHHHHHH--HHHHHHHHHHHHHHHHHHHTT-HHHHHHHHHHHHHHHHHHHT-HHHHHHHHHHHHHHHHHHHHHHTSTTHHHHHHHHHHHHHHHHHTT-HHHHHHHHHHHHHHHHHHHHHT-

Sequence (416 aa):
MVDDAQVRDELRAAILRGDFAPRQRLVEADLCEQFGARRFAVRAALQDLVAEGLVERQQNRGARIREISLAEAIEISEIRRVVEGLVAARAAERLTAADAKRLSGIGRRMRQAVDGGEAAVYSDLNAELHATLREIAGHETADRIVAQLHGQMVRHQFALSRVPGRSAVSLAQHEAVIAAVVARDPEAAEAAMRAHITSVIEVLRSLAMVDDAQVRDELRAAILRGDFAPRQRLVEADLCEQFGARRFAVRAALQDLVAEGLVERQQNRGARIREISLAEAIEISEIRRVVEGLVAARAAERLTAADAKRLSGIGRRMRQAVDGGEAAVYSDLNAELHATLREIAGHETADRIVAQLHGQMVRHQFALSRVPGRSAVSLAQHEAVIAAVVARDPEAAEAAMRAHITSVIEVLRSLA

InterPro domains:
  IPR000524 Transcription regulator HTH, GntR [PF00392] (5-65)
  IPR000524 Transcription regulator HTH, GntR [PS50949] (1-68)
  IPR000524 Transcription regulator HTH, GntR [SM00345] (7-65)
  IPR000524 Transcription regulator HTH, GntR [cd07377] (6-66)
  IPR008920 Transcription regulator FadR/GntR, C-terminal [G3DSA:1.20.120.530] (68-206)
  IPR008920 Transcription regulator FadR/GntR, C-terminal [SSF48008] (72-206)
  IPR011711 GntR, C-terminal [PF07729] (75-198)
  IPR011711 GntR, C-terminal [SM00895] (75-199)
  IPR036388 Winged helix-like DNA-binding domain superfamily [G3DSA:1.10.10.10] (4-66)
  IPR036390 Winged helix DNA-binding domain superfamily [SSF46785] (6-69)